Protein AF-0000000082370243 (afdb_homodimer)

InterPro domains:
  IPR002220 DapA-like [PF00701] (11-284)
  IPR002220 DapA-like [PIRSF001365] (8-292)
  IPR002220 DapA-like [PR00146] (43-64)
  IPR002220 DapA-like [PR00146] (79-97)
  IPR002220 DapA-like [PR00146] (111-127)
  IPR002220 DapA-like [PR00146] (134-151)
  IPR002220 DapA-like [PTHR12128] (7-294)
  IPR002220 DapA-like [SM01130] (10-286)
  IPR005263 4-hydroxy-tetrahydrodipicolinate synthase, DapA [TIGR00674] (13-283)
  IPR005263 4-hydroxy-tetrahydrodipicolinate synthase, DapA [cd00950] (12-282)
  IPR013785 Aldolase-type TIM barrel [G3DSA:3.20.20.70] (4-310)
  IPR020624 Schiff base-forming aldolase, conserved site [PS00665] (46-63)
  IPR020625 Schiff base-forming aldolase, active site [PS00666] (139-169)

Sequence (620 aa):
ALTNVDDIKKLRLITAIKTPYLPDGRFDLEAYDSMMHMQILKGAEGVIVGGTTGEGHLMSWDEHIMLIGHTVNCFGTSIKVIGNTGSNSTREAIHATEQGFAVGMHAALHINPYYGKTSMKGLVSHFETVLSMGPTIIYNVPSRTGQDIPPPVVETISQNANMAGVKECVGNDRIKEYVDKGITIWSGNDDQCHDARWSSGATGVISVVSNLVPGLMHELMFHGRNPSLNAGLMPLIKWLFYEPNPVGLNTALAQLGVVRPVFRLPYVLLPLEKRVEFVKIVEKLGRENFVGKNDVQVLDDDDFILVSRYALTNVDDIKKLRLITAIKTPYLPDGRFDLEAYDSMMHMQILKGAEGVIVGGTTGEGHLMSWDEHIMLIGHTVNCFGTSIKVIGNTGSNSTREAIHATEQGFAVGMHAALHINPYYGKTSMKGLVSHFETVLSMGPTIIYNVPSRTGQDIPPPVVETISQNANMAGVKECVGNDRIKEYVDKGITIWSGNDDQCHDARWSSGATGVISVVSNLVPGLMHELMFHGRNPSLNAGLMPLIKWLFYEPNPVGLNTALAQLGVVRPVFRLPYVLLPLEKRVEFVKIVEKLGRENFVGKNDVQVLDDDDFILVSRY

Solvent-accessible surface area (backbone atoms only — not comparable to full-atom values): 31106 Å² total; per-residue (Å²): 126,87,51,54,36,69,66,61,52,65,46,33,38,25,25,33,37,63,64,42,30,36,88,73,52,46,74,26,59,68,45,36,51,52,51,50,50,53,32,49,73,33,55,37,45,27,33,31,41,36,31,70,51,18,44,30,77,68,44,54,68,69,59,45,46,49,52,45,31,52,47,26,73,75,39,43,89,76,30,45,37,26,31,45,28,41,38,51,21,33,32,54,20,42,52,40,40,54,51,36,51,70,50,51,40,44,28,35,34,35,44,64,33,44,46,58,48,50,42,72,69,14,49,50,55,39,49,59,72,48,39,81,78,40,21,28,30,39,43,38,46,35,71,30,25,42,51,76,74,50,66,72,54,52,59,60,56,54,72,41,85,24,48,32,31,32,36,40,52,87,43,49,72,60,46,28,56,40,36,76,70,72,43,46,32,23,25,47,36,70,91,48,22,60,52,22,33,72,71,31,58,28,55,16,30,45,22,63,64,35,69,44,26,28,46,60,49,36,48,54,67,70,69,51,88,49,68,66,61,54,58,68,44,44,65,57,50,54,55,35,58,70,41,45,56,39,26,31,52,53,41,51,37,25,29,23,65,51,34,61,43,40,32,58,38,35,42,53,73,65,58,64,72,56,43,50,50,46,51,54,49,40,60,71,73,36,61,86,51,34,62,60,87,55,73,69,46,75,70,55,79,84,66,46,44,76,30,54,72,107,127,86,53,55,37,66,65,61,54,67,46,34,39,25,26,35,37,64,64,40,30,36,88,74,52,46,73,26,60,68,45,35,52,51,51,50,50,52,33,49,75,32,54,36,45,27,34,32,41,36,31,68,50,17,43,28,80,68,43,53,68,69,59,45,46,47,50,43,29,50,47,26,72,76,38,44,90,77,29,45,35,26,31,46,30,42,38,50,19,33,32,56,20,42,52,40,40,55,50,35,52,72,50,53,38,43,29,34,35,36,44,66,34,45,46,58,50,50,41,74,68,15,51,48,56,40,49,59,71,47,40,82,78,40,22,26,31,39,42,39,46,35,74,29,24,42,53,76,73,50,67,72,54,52,58,60,56,54,72,42,84,24,49,31,32,33,36,40,50,88,46,50,70,62,46,29,56,40,36,75,70,72,44,47,31,25,24,47,36,70,90,46,23,60,52,22,32,72,70,31,57,27,55,17,31,45,22,64,64,34,69,45,27,28,45,62,48,34,48,53,68,71,69,51,88,49,68,67,62,54,59,68,44,44,65,57,48,54,55,35,57,70,40,44,55,37,26,30,51,53,41,50,37,26,27,24,65,53,35,62,44,40,32,56,37,34,43,52,74,66,56,65,72,57,43,50,49,46,50,54,48,38,60,70,72,36,61,86,51,36,61,59,86,56,73,68,46,76,72,53,79,83,66,46,44,76,31,55,73,104

Organism: Colocasia esculenta (NCBI:txid4460)

Foldseek 3Di:
DQQALVLVLQFAAEEQAAFFADLQGHTPVVLSVQLVVVLLVLDHQHYEQLPVQNVVVVDDLVSQLVRLLVCCVVCVVRHAYEYAQAELDLVSSQVSLLSNVVSPHNEYEYEYNAPVDDDLVVRLVSCVSRQVSAAYEYEADCVGRVDGNDPVSVVVSVPRSNYSAYADAPALVVLLVCVVVVGAYAHAQLLCFLCSVAPSPHSHHHDHCCSWQVNLRSCSRPVHRDVPSSVLCNVVSCLCVVDPPPQSVLQQCCQLVSHQQEEEPPHAHDDLVSLVVSLVSCVSVDVVRTPHDDRGHRDDRVSHRYHHDD/DQQALVLVLQFAAEEQAAFFADLQGHTPVVLSVQLVVVLLVLDHQHYEQLDVQNVVVVDDLVSQLVRLLVCCVVCVVRHQYEYAQAELDLVSSQVSLLSNVVSPHNEYEYEYNAPVDDDLVVRLVSCVSRQVSAAYEYEADCVGRVDGNDPVSVVVSVPRSNYSAYADAPDLVVLLVCVVVVGAYAHAQLLCFLCSVAPSPHSHHHDHCCSWQVNLRSCSRPVHRDVPSSVLCNVVSCLCVVDPPPQSVLQQCCQLVSHQQEEEPPHAHDDLVSLVVSLVSCVSVDVVRTPHDDRGHRDDRVSHRYHHDD

Nearest PDB structures (foldseek):
  6vvh-assembly1_DDD  TM=9.984E-01  e=1.755E-55  Arabidopsis thaliana
  3tuu-assembly1_H  TM=1.001E+00  e=6.804E-55  Vitis vinifera
  4dpp-assembly1_A  TM=9.996E-01  e=4.482E-54  Arabidopsis thaliana
  5ui3-assembly1_B  TM=9.949E-01  e=4.849E-46  Chlamydomonas reinhardtii
  5j5d-assembly1_A  TM=9.407E-01  e=7.324E-22  Mycobacterium tuberculosis H37Rv

pLDDT: mean 97.42, std 4.58, range [37.78, 98.94]

Secondary structure (DSSP, 8-state):
----HHHHHT--EEEE----B-TTSSB-HHHHHHHHHHHHHTT--EEEESSTTTTGGGS-HHHHHHHHHHHHHHHTTTSEEEEE---SSHHHHHHHHHHHHHTT-SEEEEE--TTT---HHHHHHHHHHHHTTS-EEEEE-HHHHSS---HHHHHHHTTSTTEEEEEE-S-HHHHHHHHHTT--EEES-GGGHHHHHHTS---EEEESGGGT-HHHHHHHHHS---HHHHHHHHHHHHHHTSSSTTHHHHHHHHHTTSS-SEEETT--PPPHHHHHHHHHHHHHH-GGGSSSSSPP----GGG-EEE---/----HHHHHT--EEEE----B-TTSSB-HHHHHHHHHHHHHTT--EEEESSTTTTGGGS-HHHHHHHHHHHHHHHTTTSEEEEE---SSHHHHHHHHHHHHHTT-SEEEEE--TTT---HHHHHHHHHHHHTTS-EEEEE-HHHHSS---HHHHHHHTTSTTEEEEEE-S-HHHHHHHHHTT--EEES-GGGHHHHHHTS---EEEESGGGT-HHHHHHHHHS---HHHHHHHHHHHHHHTSSSTTHHHHHHHHHTTSS-SEEETT--PPPHHHHHHHHHHHHHH-GGGSSSSSPP----GGG-EEE---

Radius of gyration: 24.82 Å; Cα contacts (8 Å, |Δi|>4): 1381; chains: 2; bounding box: 54×70×56 Å

Structure (mmCIF, N/CA/C/O backbone):
data_AF-0000000082370243-model_v1
#
loop_
_entity.id
_entity.type
_entity.pdbx_description
1 polymer '4-hydroxy-tetrahydrodipicolinate synthase'
#
loop_
_atom_site.group_PDB
_atom_site.id
_atom_site.type_symbol
_atom_site.label_atom_id
_atom_site.label_alt_id
_atom_site.label_comp_id
_atom_site.label_asym_id
_atom_site.label_entity_id
_atom_site.label_seq_id
_atom_site.pdbx_PDB_ins_code
_atom_site.Cartn_x
_atom_site.Cartn_y
_atom_site.Cartn_z
_atom_site.occupancy
_atom_site.B_iso_or_equiv
_atom_site.auth_seq_id
_atom_site.auth_comp_id
_atom_site.auth_asym_id
_atom_site.auth_atom_id
_atom_site.pdbx_PDB_model_num
ATOM 1 N N . ALA A 1 1 ? -15.469 14.625 25.281 1 43.06 1 ALA A N 1
ATOM 2 C CA . ALA A 1 1 ? -16.688 14.938 24.531 1 43.06 1 ALA A CA 1
ATOM 3 C C . ALA A 1 1 ? -16.578 14.492 23.078 1 43.06 1 ALA A C 1
ATOM 5 O O . ALA A 1 1 ? -15.531 14.648 22.453 1 43.06 1 ALA A O 1
ATOM 6 N N . LEU A 1 2 ? -17.422 13.438 22.656 1 60.91 2 LEU A N 1
ATOM 7 C CA . LEU A 1 2 ? -17.453 12.945 21.281 1 60.91 2 LEU A CA 1
ATOM 8 C C . LEU A 1 2 ? -17.375 14.102 20.281 1 60.91 2 LEU A C 1
ATOM 10 O O . LEU A 1 2 ? -18.188 15.031 20.344 1 60.91 2 LEU A O 1
ATOM 14 N N . THR A 1 3 ? -16.141 14.352 19.797 1 71.06 3 THR A N 1
ATOM 15 C CA . THR A 1 3 ? -15.992 15.406 18.797 1 71.06 3 THR A CA 1
ATOM 16 C C . THR A 1 3 ? -17.141 15.352 17.781 1 71.06 3 THR A C 1
ATOM 18 O O . THR A 1 3 ? -17.5 14.273 17.312 1 71.06 3 THR A O 1
ATOM 21 N N . ASN A 1 4 ? -17.75 16.469 17.734 1 88.5 4 ASN A N 1
ATOM 22 C CA . ASN A 1 4 ? -18.797 16.656 16.734 1 88.5 4 ASN A CA 1
ATOM 23 C C . ASN A 1 4 ? -18.219 16.75 15.328 1 88.5 4 ASN A C 1
ATOM 25 O O . ASN A 1 4 ? -17.172 17.359 15.117 1 88.5 4 ASN A O 1
ATOM 29 N N . VAL A 1 5 ? -18.812 16.078 14.406 1 97.19 5 VAL A N 1
ATOM 30 C CA . VAL A 1 5 ? -18.406 16.047 13.008 1 97.19 5 VAL A CA 1
ATOM 31 C C . VAL A 1 5 ? -18.297 17.469 12.461 1 97.19 5 VAL A C 1
ATOM 33 O O . VAL A 1 5 ? -17.391 17.781 11.672 1 97.19 5 VAL A O 1
ATOM 36 N N . ASP A 1 6 ? -19.109 18.391 12.961 1 96.88 6 ASP A N 1
ATOM 37 C CA . ASP A 1 6 ? -19.141 19.781 12.484 1 96.88 6 ASP A CA 1
ATOM 38 C C . ASP A 1 6 ? -17.859 20.516 12.867 1 96.88 6 ASP A C 1
ATOM 40 O O . ASP A 1 6 ? -17.406 21.406 12.141 1 96.88 6 ASP A O 1
ATOM 44 N N . ASP A 1 7 ? -17.297 20.188 13.961 1 97.62 7 ASP A N 1
ATOM 45 C CA . ASP A 1 7 ? -16.047 20.812 14.391 1 97.62 7 ASP A CA 1
ATOM 46 C C . ASP A 1 7 ? -14.906 20.453 13.445 1 97.62 7 ASP A C 1
ATOM 48 O O . ASP A 1 7 ? -14.008 21.25 13.203 1 97.62 7 ASP A O 1
ATOM 52 N N . ILE A 1 8 ? -14.984 19.234 12.969 1 98.62 8 ILE A N 1
ATOM 53 C CA . ILE A 1 8 ? -13.961 18.766 12.039 1 98.62 8 ILE A CA 1
ATOM 54 C C . ILE A 1 8 ? -14.125 19.469 10.695 1 98.62 8 ILE A C 1
ATOM 56 O O . ILE A 1 8 ? -13.148 19.906 10.086 1 98.62 8 ILE A O 1
ATOM 60 N N . LYS A 1 9 ? -15.328 19.688 10.305 1 98.5 9 LYS A N 1
ATOM 61 C CA . LYS A 1 9 ? -15.656 20.25 9 1 98.5 9 LYS A CA 1
ATOM 62 C C . LYS A 1 9 ? -15.188 21.688 8.883 1 98.5 9 LYS A C 1
ATOM 64 O O . LYS A 1 9 ? -15.094 22.234 7.773 1 98.5 9 LYS A O 1
ATOM 69 N N . LYS A 1 10 ? -14.836 22.312 9.977 1 98.06 10 LYS A N 1
ATOM 70 C CA . LYS A 1 10 ? -14.5 23.734 9.969 1 98.06 10 LYS A CA 1
ATOM 71 C C . LYS A 1 10 ? -12.992 23.938 9.875 1 98.06 10 LYS A C 1
ATOM 73 O O . LYS A 1 10 ? -12.531 25.062 9.656 1 98.06 10 LYS A O 1
ATOM 78 N N . LEU A 1 11 ? -12.25 22.906 10.055 1 98.75 11 LEU A N 1
ATOM 79 C CA . LEU A 1 11 ? -10.797 23.047 10.078 1 98.75 11 LEU A CA 1
ATOM 80 C C . LEU A 1 11 ? -10.281 23.5 8.719 1 98.75 11 LEU A C 1
ATOM 82 O O . LEU A 1 11 ? -10.688 22.969 7.68 1 98.75 11 LEU A O 1
ATOM 86 N N . ARG A 1 12 ? -9.336 24.422 8.734 1 98.81 12 ARG A N 1
ATOM 87 C CA . ARG A 1 12 ? -8.859 24.953 7.461 1 98.81 12 ARG A CA 1
ATOM 88 C C . ARG A 1 12 ? -7.406 24.562 7.215 1 98.81 12 ARG A C 1
ATOM 90 O O . ARG A 1 12 ? -6.996 24.359 6.07 1 98.81 12 ARG A O 1
ATOM 97 N N . LEU A 1 13 ? -6.645 24.562 8.266 1 98.94 13 LEU A N 1
ATOM 98 C CA . LEU A 1 13 ? -5.25 24.125 8.172 1 98.94 13 LEU A CA 1
ATOM 99 C C . LEU A 1 13 ? -4.992 22.938 9.086 1 98.94 13 LEU A C 1
ATOM 101 O O . LEU A 1 13 ? -4.996 23.078 10.312 1 98.94 13 LEU A O 1
ATOM 105 N N . ILE A 1 14 ? -4.875 21.781 8.492 1 98.94 14 ILE A N 1
ATOM 106 C CA . ILE A 1 14 ? -4.516 20.547 9.172 1 98.94 14 ILE A CA 1
ATOM 107 C C . ILE A 1 14 ? -3.119 20.109 8.734 1 98.94 14 ILE A C 1
ATOM 109 O O . ILE A 1 14 ? -2.842 20 7.539 1 98.94 14 ILE A O 1
ATOM 113 N N . THR A 1 15 ? -2.229 19.906 9.656 1 98.94 15 THR A N 1
ATOM 114 C CA . THR A 1 15 ? -0.866 19.5 9.32 1 98.94 15 THR A CA 1
ATOM 115 C C . THR A 1 15 ? -0.713 17.984 9.43 1 98.94 15 THR A C 1
ATOM 117 O O . THR A 1 15 ? -1.055 17.391 10.453 1 98.94 15 THR A O 1
ATOM 120 N N . ALA A 1 16 ? -0.331 17.297 8.328 1 98.94 16 ALA A N 1
ATOM 121 C CA . ALA A 1 16 ? 0.162 15.93 8.461 1 98.94 16 ALA A CA 1
ATOM 122 C C . ALA A 1 16 ? 1.503 15.898 9.195 1 98.94 16 ALA A C 1
ATOM 124 O O . ALA A 1 16 ? 2.561 16 8.562 1 98.94 16 ALA A O 1
ATOM 125 N N . ILE A 1 17 ? 1.485 15.711 10.422 1 98.94 17 ILE A N 1
ATOM 126 C CA . ILE A 1 17 ? 2.627 16.031 11.273 1 98.94 17 ILE A CA 1
ATOM 127 C C . ILE A 1 17 ? 3.668 14.914 11.164 1 98.94 17 ILE A C 1
ATOM 129 O O . ILE A 1 17 ? 3.318 13.727 11.133 1 98.94 17 ILE A O 1
ATOM 133 N N . LYS A 1 18 ? 4.902 15.305 11.055 1 98.81 18 LYS A N 1
ATOM 134 C CA . LYS A 1 18 ? 6.043 14.398 10.992 1 98.81 18 LYS A CA 1
ATOM 135 C C . LYS A 1 18 ? 6.266 13.711 12.336 1 98.81 18 LYS A C 1
ATOM 137 O O . LYS A 1 18 ? 6.066 14.312 13.391 1 98.81 18 LYS A O 1
ATOM 142 N N . THR A 1 19 ? 6.68 12.43 12.32 1 98.81 19 THR A N 1
ATOM 143 C CA . THR A 1 19 ? 7.133 11.719 13.508 1 98.81 19 THR A CA 1
ATOM 144 C C . THR A 1 19 ? 8.656 11.633 13.531 1 98.81 19 THR A C 1
ATOM 146 O O . THR A 1 19 ? 9.258 10.898 12.742 1 98.81 19 THR A O 1
ATOM 149 N N . PRO A 1 20 ? 9.305 12.289 14.438 1 98.75 20 PRO A N 1
ATOM 150 C CA . PRO A 1 20 ? 10.766 12.242 14.531 1 98.75 20 PRO A CA 1
ATOM 151 C C . PRO A 1 20 ? 11.258 11 15.281 1 98.75 20 PRO A C 1
ATOM 153 O O . PRO A 1 20 ? 10.531 10.438 16.094 1 98.75 20 PRO A O 1
ATOM 156 N N . TYR A 1 21 ? 12.508 10.633 15.016 1 98.44 21 TYR A N 1
ATOM 157 C CA . TYR A 1 21 ? 13.047 9.406 15.586 1 98.44 21 TYR A CA 1
ATOM 158 C C . TYR A 1 21 ? 14.344 9.672 16.328 1 98.44 21 TYR A C 1
ATOM 160 O O . TYR A 1 21 ? 15.094 10.586 15.984 1 98.44 21 TYR A O 1
ATOM 168 N N . LEU A 1 22 ? 14.555 8.836 17.344 1 98.38 22 LEU A N 1
ATOM 169 C CA . LEU A 1 22 ? 15.852 8.734 18 1 98.38 22 LEU A CA 1
ATOM 170 C C . LEU A 1 22 ? 16.781 7.82 17.219 1 98.38 22 LEU A C 1
ATOM 172 O O . LEU A 1 22 ? 16.344 7.062 16.359 1 98.38 22 LEU A O 1
ATOM 176 N N . PRO A 1 23 ? 18.062 7.883 17.469 1 97.25 23 PRO A N 1
ATOM 177 C CA . PRO A 1 23 ? 19.016 7.078 16.703 1 97.25 23 PRO A CA 1
ATOM 178 C C . PRO A 1 23 ? 18.734 5.578 16.812 1 97.25 23 PRO A C 1
ATOM 180 O O . PRO A 1 23 ? 19.141 4.812 15.938 1 97.25 23 PRO A O 1
ATOM 183 N N . ASP A 1 24 ? 18.047 5.137 17.828 1 95.88 24 ASP A N 1
ATOM 184 C CA . ASP A 1 24 ? 17.75 3.715 17.984 1 95.88 24 ASP A CA 1
ATOM 185 C C . ASP A 1 24 ? 16.422 3.357 17.328 1 95.88 24 ASP A C 1
ATOM 187 O O . ASP A 1 24 ? 15.961 2.219 17.422 1 95.88 24 ASP A O 1
ATOM 191 N N . GLY A 1 25 ? 15.75 4.312 16.766 1 95.44 25 GLY A N 1
ATOM 192 C CA . GLY A 1 25 ? 14.547 4.047 15.984 1 95.44 25 GLY A CA 1
ATOM 193 C C . GLY A 1 25 ? 13.266 4.363 16.734 1 95.44 25 GLY A C 1
ATOM 194 O O . GLY A 1 25 ? 12.18 4.379 16.141 1 95.44 25 GLY A O 1
ATOM 195 N N . ARG A 1 26 ? 13.445 4.648 18.094 1 96.94 26 ARG A N 1
ATOM 196 C CA . ARG A 1 26 ? 12.266 5.016 18.875 1 96.94 26 ARG A CA 1
ATOM 197 C C . ARG A 1 26 ? 11.797 6.422 18.531 1 96.94 26 ARG A C 1
ATOM 199 O O . ARG A 1 26 ? 12.555 7.215 17.969 1 96.94 26 ARG A O 1
ATOM 206 N N . PHE A 1 27 ? 10.539 6.727 18.828 1 98.19 27 PHE A N 1
ATOM 207 C CA . PHE A 1 27 ? 10.023 8.07 18.625 1 98.19 27 PHE A CA 1
ATOM 208 C C . PHE A 1 27 ? 10.812 9.086 19.453 1 98.19 27 PHE A C 1
ATOM 210 O O . PHE A 1 27 ? 11.125 8.828 20.625 1 98.19 27 PHE A O 1
ATOM 217 N N . ASP A 1 28 ? 11.164 10.172 18.891 1 98.75 28 ASP A N 1
ATOM 218 C CA . ASP A 1 28 ? 11.656 11.336 19.625 1 98.75 28 ASP A CA 1
ATOM 219 C C . ASP A 1 28 ? 10.508 12.227 20.094 1 98.75 28 ASP A C 1
ATOM 221 O O . ASP A 1 28 ? 10.219 13.25 19.469 1 98.75 28 ASP A O 1
ATOM 225 N N . LEU A 1 29 ? 9.922 11.898 21.234 1 98.62 29 LEU A N 1
ATOM 226 C CA . LEU A 1 29 ? 8.711 12.562 21.703 1 98.62 29 LEU A CA 1
ATOM 227 C C . LEU A 1 29 ? 9 14.008 22.094 1 98.62 29 LEU A C 1
ATOM 229 O O . LEU A 1 29 ? 8.125 14.867 21.969 1 98.62 29 LEU A O 1
ATOM 233 N N . GLU A 1 30 ? 10.164 14.273 22.547 1 98.62 30 GLU A N 1
ATOM 234 C CA . GLU A 1 30 ? 10.516 15.656 22.859 1 98.62 30 GLU A CA 1
ATOM 235 C C . GLU A 1 30 ? 10.461 16.547 21.625 1 98.62 30 GLU A C 1
ATOM 237 O O . GLU A 1 30 ? 9.852 17.609 21.641 1 98.62 30 GLU A O 1
ATOM 242 N N . ALA A 1 31 ? 11.117 16.062 20.578 1 98.75 31 ALA A N 1
ATOM 243 C CA . ALA A 1 31 ? 11.078 16.812 19.312 1 98.75 31 ALA A CA 1
ATOM 244 C C . ALA A 1 31 ? 9.656 16.875 18.766 1 98.75 31 ALA A C 1
ATOM 246 O O . ALA A 1 31 ? 9.242 17.922 18.234 1 98.75 31 ALA A O 1
ATOM 247 N N . TYR A 1 32 ? 8.961 15.812 18.922 1 98.88 32 TYR A N 1
ATOM 248 C CA . TYR A 1 32 ? 7.57 15.75 18.469 1 98.88 32 TYR A CA 1
ATOM 249 C C . TYR A 1 32 ? 6.727 16.812 19.172 1 98.88 32 TYR A C 1
ATOM 251 O O . TYR A 1 32 ? 5.992 17.562 18.516 1 98.88 32 TYR A O 1
ATOM 259 N N . ASP A 1 33 ? 6.84 16.859 20.484 1 98.88 33 ASP A N 1
ATOM 260 C CA . ASP A 1 33 ? 6.074 17.812 21.266 1 98.88 33 ASP A CA 1
ATOM 261 C C . ASP A 1 33 ? 6.438 19.25 20.891 1 98.88 33 ASP A C 1
ATOM 263 O O . ASP A 1 33 ? 5.566 20.109 20.812 1 98.88 33 ASP A O 1
ATOM 267 N N . SER A 1 34 ? 7.691 19.438 20.656 1 98.75 34 SER A N 1
ATOM 268 C CA . SER A 1 34 ? 8.133 20.766 20.234 1 98.75 34 SER A CA 1
ATOM 269 C C . SER A 1 34 ? 7.508 21.156 18.906 1 98.75 34 SER A C 1
ATOM 271 O O . SER A 1 34 ? 7.07 22.297 18.719 1 98.75 34 SER A O 1
ATOM 273 N N . MET A 1 35 ? 7.5 20.266 17.969 1 98.81 35 MET A N 1
ATOM 274 C CA . MET A 1 35 ? 6.875 20.516 16.672 1 98.81 35 MET A CA 1
ATOM 275 C C . MET A 1 35 ? 5.387 20.828 16.844 1 98.81 35 MET A C 1
ATOM 277 O O . MET A 1 35 ? 4.859 21.734 16.188 1 98.81 35 MET A O 1
ATOM 281 N N . MET A 1 36 ? 4.75 20.062 17.703 1 98.88 36 MET A N 1
ATOM 282 C CA . MET A 1 36 ? 3.33 20.266 17.984 1 98.88 36 MET A CA 1
ATOM 283 C C . MET A 1 36 ? 3.076 21.688 18.5 1 98.88 36 MET A C 1
ATOM 285 O O . MET A 1 36 ? 2.15 22.359 18.062 1 98.88 36 MET A O 1
ATOM 289 N N . HIS A 1 37 ? 3.895 22.109 19.406 1 98.69 37 HIS A N 1
ATOM 290 C CA . HIS A 1 37 ? 3.744 23.453 19.953 1 98.69 37 HIS A CA 1
ATOM 291 C C . HIS A 1 37 ? 3.896 24.516 18.875 1 98.69 37 HIS A C 1
ATOM 293 O O . HIS A 1 37 ? 3.148 25.5 18.844 1 98.69 37 HIS A O 1
ATOM 299 N N . MET A 1 38 ? 4.824 24.328 18.016 1 98.62 38 MET A N 1
ATOM 300 C CA . MET A 1 38 ? 5.043 25.281 16.938 1 98.62 38 MET A CA 1
ATOM 301 C C . MET A 1 38 ? 3.838 25.344 16 1 98.62 38 MET A C 1
ATOM 303 O O . MET A 1 38 ? 3.459 26.422 15.539 1 98.62 38 MET A O 1
ATOM 307 N N . GLN A 1 39 ? 3.27 24.156 15.711 1 98.81 39 GLN A N 1
ATOM 308 C CA . GLN A 1 39 ? 2.074 24.094 14.875 1 98.81 39 GLN A CA 1
ATOM 309 C C . GLN A 1 39 ? 0.922 24.875 15.516 1 98.81 39 GLN A C 1
ATOM 311 O O . GLN A 1 39 ? 0.281 25.688 14.852 1 98.81 39 GLN A O 1
ATOM 316 N N . ILE A 1 40 ? 0.694 24.609 16.781 1 98.81 40 ILE A N 1
ATOM 317 C CA . ILE A 1 40 ? -0.408 25.25 17.5 1 98.81 40 ILE A CA 1
ATOM 318 C C . ILE A 1 40 ? -0.203 26.75 17.547 1 98.81 40 ILE A C 1
ATOM 320 O O . ILE A 1 40 ? -1.116 27.516 17.234 1 98.81 40 ILE A O 1
ATOM 324 N N . LEU A 1 41 ? 0.971 27.156 17.859 1 98.44 41 LEU A N 1
ATOM 325 C CA . LEU A 1 41 ? 1.294 28.578 18 1 98.44 41 LEU A CA 1
ATOM 326 C C . LEU A 1 41 ? 1.104 29.312 16.672 1 98.44 41 LEU A C 1
ATOM 328 O O . LEU A 1 41 ? 0.711 30.484 16.656 1 98.44 41 LEU A O 1
ATOM 332 N N . LYS A 1 42 ? 1.353 28.609 15.586 1 98.5 42 LYS A N 1
ATOM 333 C CA . LYS A 1 42 ? 1.371 29.281 14.289 1 98.5 42 LYS A CA 1
ATOM 334 C C . LY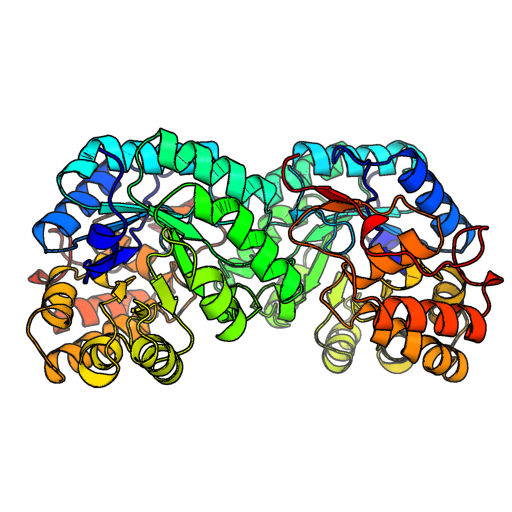S A 1 42 ? 0.069 29.047 13.531 1 98.5 42 LYS A C 1
ATOM 336 O O . LYS A 1 42 ? -0.03 29.359 12.344 1 98.5 42 LYS A O 1
ATOM 341 N N . GLY A 1 43 ? -0.892 28.438 14.188 1 98 43 GLY A N 1
ATOM 342 C CA . GLY A 1 43 ? -2.256 28.562 13.703 1 98 43 GLY A CA 1
ATOM 343 C C . GLY A 1 43 ? -2.783 27.297 13.047 1 98 43 GLY A C 1
ATOM 344 O O . GLY A 1 43 ? -3.834 27.328 12.406 1 98 43 GLY A O 1
ATOM 345 N N . ALA A 1 44 ? -2.068 26.188 13.125 1 98.81 44 ALA A N 1
ATOM 346 C CA . ALA A 1 44 ? -2.691 24.938 12.719 1 98.81 44 ALA A CA 1
ATOM 347 C C . ALA A 1 44 ? -3.891 24.609 13.609 1 98.81 44 ALA A C 1
ATOM 349 O O . ALA A 1 44 ? -3.844 24.797 14.82 1 98.81 44 ALA A O 1
ATOM 350 N N . GLU A 1 45 ? -4.965 24.125 12.977 1 98.81 45 GLU A N 1
ATOM 351 C CA . GLU A 1 45 ? -6.188 23.844 13.727 1 98.81 45 GLU A CA 1
ATOM 352 C C . GLU A 1 45 ? -6.328 22.344 13.992 1 98.81 45 GLU A C 1
ATOM 354 O O . GLU A 1 45 ? -7.098 21.938 14.867 1 98.81 45 GLU A O 1
ATOM 359 N N . GLY A 1 46 ? -5.645 21.547 13.227 1 98.88 46 GLY A N 1
ATOM 360 C CA . GLY A 1 46 ? -5.637 20.094 13.367 1 98.88 46 GLY A CA 1
ATOM 361 C C . GLY A 1 46 ? -4.344 19.453 12.898 1 98.88 46 GLY A C 1
ATOM 362 O O . GLY A 1 46 ? -3.535 20.094 12.227 1 98.88 46 GLY A O 1
ATOM 363 N N . VAL A 1 47 ? -4.148 18.203 13.336 1 98.94 47 VAL A N 1
ATOM 364 C CA . VAL A 1 47 ? -3.02 17.422 12.852 1 98.94 47 VAL A CA 1
ATOM 365 C C . VAL A 1 47 ? -3.49 16.031 12.469 1 98.94 47 VAL A C 1
ATOM 367 O O . VAL A 1 47 ? -4.418 15.484 13.078 1 98.94 47 VAL A O 1
ATOM 370 N N . ILE A 1 48 ? -2.947 15.484 11.391 1 98.94 48 ILE A N 1
ATOM 371 C CA . ILE A 1 48 ? -3.029 14.055 11.117 1 98.94 48 ILE A CA 1
ATOM 372 C C . ILE A 1 48 ? -1.847 13.336 11.758 1 98.94 48 ILE A C 1
ATOM 374 O O . ILE A 1 48 ? -0.689 13.633 11.453 1 98.94 48 ILE A O 1
ATOM 378 N N . VAL A 1 49 ? -2.137 12.422 12.617 1 98.94 49 VAL A N 1
ATOM 379 C CA . VAL A 1 49 ? -1.103 11.648 13.297 1 98.94 49 VAL A CA 1
ATOM 380 C C . VAL A 1 49 ? -0.921 10.297 12.602 1 98.94 49 VAL A C 1
ATOM 382 O O . VAL A 1 49 ? -1.889 9.562 12.406 1 98.94 49 VAL A O 1
ATOM 385 N N . GLY A 1 50 ? 0.315 10.062 12.234 1 98.38 50 GLY A N 1
ATOM 386 C CA . GLY A 1 50 ? 0.642 8.781 11.625 1 98.38 50 GLY A CA 1
ATOM 387 C C . GLY A 1 50 ? 0.185 8.672 10.18 1 98.38 50 GLY A C 1
ATOM 388 O O . GLY A 1 50 ? -0.107 7.578 9.695 1 98.38 50 GLY A O 1
ATOM 389 N N . GLY A 1 51 ? -0.085 9.773 9.469 1 97.69 51 GLY A N 1
ATOM 390 C CA . GLY A 1 51 ? -0.296 9.727 8.031 1 97.69 51 GLY A CA 1
ATOM 391 C C . GLY A 1 51 ? 0.935 9.289 7.266 1 97.69 51 GLY A C 1
ATOM 392 O O . GLY A 1 51 ? 1.89 8.773 7.852 1 97.69 51 GLY A O 1
ATOM 393 N N . THR A 1 52 ? 0.937 9.453 5.953 1 96.5 52 THR A N 1
ATOM 394 C CA . THR A 1 52 ? 2.1 9.141 5.125 1 96.5 52 THR A CA 1
ATOM 395 C C . THR A 1 52 ? 3.312 9.953 5.578 1 96.5 52 THR A C 1
ATOM 397 O O . THR A 1 52 ? 4.398 9.398 5.773 1 96.5 52 THR A O 1
ATOM 400 N N . THR A 1 53 ? 3.072 11.234 5.801 1 98.12 53 THR A N 1
ATOM 401 C CA . THR A 1 53 ? 4.105 12.164 6.238 1 98.12 53 THR A CA 1
ATOM 402 C C . THR A 1 53 ? 4.641 11.781 7.613 1 98.12 53 THR A C 1
ATOM 404 O O . THR A 1 53 ? 5.84 11.891 7.875 1 98.12 53 THR A O 1
ATOM 407 N N . GLY A 1 54 ? 3.748 11.352 8.477 1 98.44 54 GLY A N 1
ATOM 408 C CA . GLY A 1 54 ? 4.125 10.914 9.812 1 98.44 54 GLY A CA 1
ATOM 409 C C . GLY A 1 54 ? 4.641 9.492 9.852 1 98.44 54 GLY A C 1
ATOM 410 O O . GLY A 1 54 ? 4.953 8.961 10.914 1 98.44 54 GLY A O 1
ATOM 411 N N . GLU A 1 55 ? 4.609 8.805 8.766 1 97.94 55 GLU A N 1
ATOM 412 C CA . GLU A 1 55 ? 5.211 7.496 8.539 1 97.94 55 GLU A CA 1
ATOM 413 C C . GLU A 1 55 ? 4.504 6.418 9.359 1 97.94 55 GLU A C 1
ATOM 415 O O . GLU A 1 55 ? 5.152 5.527 9.914 1 97.94 55 GLU A O 1
ATOM 420 N N . GLY A 1 56 ? 3.188 6.523 9.414 1 97.31 56 GLY A N 1
ATOM 421 C CA . GLY A 1 56 ? 2.408 5.52 10.125 1 97.31 56 GLY A CA 1
ATOM 422 C C . GLY A 1 56 ? 2.58 4.121 9.562 1 97.31 56 GLY A C 1
ATOM 423 O O . GLY A 1 56 ? 2.51 3.139 10.305 1 97.31 56 GLY A O 1
ATOM 424 N N . HIS A 1 57 ? 2.811 3.953 8.258 1 95.94 57 HIS A N 1
ATOM 425 C CA . HIS A 1 57 ? 2.945 2.662 7.598 1 95.94 57 HIS A CA 1
ATOM 426 C C . HIS A 1 57 ? 4.223 1.95 8.031 1 95.94 57 HIS A C 1
ATOM 428 O O . HIS A 1 57 ? 4.414 0.769 7.734 1 95.94 57 HIS A O 1
ATOM 434 N N . LEU A 1 58 ? 5.105 2.646 8.789 1 96.38 58 LEU A N 1
ATOM 435 C CA . LEU A 1 58 ? 6.316 2.025 9.32 1 96.38 58 LEU A CA 1
ATOM 436 C C . LEU A 1 58 ? 6.129 1.629 10.781 1 96.38 58 LEU A C 1
ATOM 438 O O . LEU A 1 58 ? 7.059 1.125 11.414 1 96.38 58 LEU A O 1
ATOM 442 N N . MET A 1 59 ? 4.938 1.86 11.289 1 95.75 59 MET A N 1
ATOM 443 C CA . MET A 1 59 ? 4.664 1.609 12.703 1 95.75 59 MET A CA 1
ATOM 444 C C . MET A 1 59 ? 3.873 0.319 12.883 1 95.75 59 MET A C 1
ATOM 446 O O . MET A 1 59 ? 3.09 -0.062 12.008 1 95.75 59 MET A O 1
ATOM 450 N N . SER A 1 60 ? 4.141 -0.337 14.039 1 93.38 60 SER A N 1
ATOM 451 C CA . SER A 1 60 ? 3.115 -1.268 14.5 1 93.38 60 SER A CA 1
ATOM 452 C C . SER A 1 60 ? 1.855 -0.529 14.945 1 93.38 60 SER A C 1
ATOM 454 O O . SER A 1 60 ? 1.904 0.665 15.25 1 93.38 60 SER A O 1
ATOM 456 N N . TRP A 1 61 ? 0.759 -1.228 15.008 1 95.19 61 TRP A N 1
ATOM 457 C CA . TRP A 1 61 ? -0.47 -0.566 15.438 1 95.19 61 TRP A CA 1
ATOM 458 C C . TRP A 1 61 ? -0.372 -0.123 16.891 1 95.19 61 TRP A C 1
ATOM 460 O O . TRP A 1 61 ? -0.916 0.918 17.266 1 95.19 61 TRP A O 1
ATOM 470 N N . ASP A 1 62 ? 0.325 -0.882 17.703 1 95.44 62 ASP A N 1
ATOM 471 C CA . ASP A 1 62 ? 0.521 -0.464 19.094 1 95.44 62 ASP A CA 1
ATOM 472 C C . ASP A 1 62 ? 1.259 0.871 19.156 1 95.44 62 ASP A C 1
ATOM 474 O O . ASP A 1 62 ? 0.837 1.781 19.875 1 95.44 62 ASP A O 1
ATOM 478 N N . GLU A 1 63 ? 2.357 0.965 18.406 1 95.56 63 GLU A N 1
ATOM 479 C CA . GLU A 1 63 ? 3.125 2.205 18.328 1 95.56 63 GLU A CA 1
ATOM 480 C C . GLU A 1 63 ? 2.275 3.35 17.781 1 95.56 63 GLU A C 1
ATOM 482 O O . GLU A 1 63 ? 2.338 4.473 18.297 1 95.56 63 GLU A O 1
ATOM 487 N N . HIS A 1 64 ? 1.556 3.02 16.797 1 98 64 HIS A N 1
ATOM 488 C CA . HIS A 1 64 ? 0.721 3.998 16.109 1 98 64 HIS A CA 1
ATOM 489 C C . HIS A 1 64 ? -0.35 4.562 17.031 1 98 64 HIS A C 1
ATOM 491 O O . HIS A 1 64 ? -0.494 5.781 17.156 1 98 64 HIS A O 1
ATOM 497 N N . ILE A 1 65 ? -1.052 3.688 17.75 1 98.5 65 ILE A N 1
ATOM 498 C CA . ILE A 1 65 ? -2.129 4.09 18.641 1 98.5 65 ILE A CA 1
ATOM 499 C C . ILE A 1 65 ? -1.551 4.836 19.844 1 98.5 65 ILE A C 1
ATOM 501 O O . ILE A 1 65 ? -2.152 5.793 20.328 1 98.5 65 ILE A O 1
ATOM 505 N N . MET A 1 66 ? -0.423 4.402 20.266 1 98.25 66 MET A N 1
ATOM 506 C CA . MET A 1 66 ? 0.247 5.094 21.359 1 98.25 66 MET A CA 1
ATOM 507 C C . MET A 1 66 ? 0.551 6.543 20.984 1 98.25 66 MET A C 1
ATOM 509 O O . MET A 1 66 ? 0.367 7.449 21.797 1 98.25 66 MET A O 1
ATOM 513 N N . LEU A 1 67 ? 1.027 6.762 19.781 1 98.88 67 LEU A N 1
ATOM 514 C CA . LEU A 1 67 ? 1.348 8.117 19.344 1 98.88 67 LEU A CA 1
ATOM 515 C C . LEU A 1 67 ? 0.09 8.969 19.266 1 98.88 67 LEU A C 1
ATOM 517 O O . LEU A 1 67 ? 0.11 10.148 19.641 1 98.88 67 LEU A O 1
ATOM 521 N N . ILE A 1 68 ? -1.014 8.367 18.781 1 98.88 68 ILE A N 1
ATOM 522 C CA . ILE A 1 68 ? -2.293 9.07 18.766 1 98.88 68 ILE A CA 1
ATOM 523 C C . ILE A 1 68 ? -2.711 9.438 20.188 1 98.88 68 ILE A C 1
ATOM 525 O O . ILE A 1 68 ? -3.061 10.586 20.453 1 98.88 68 ILE A O 1
ATOM 529 N N . GLY A 1 69 ? -2.615 8.469 21.016 1 98.88 69 GLY A N 1
ATOM 530 C CA . GLY A 1 69 ? -2.965 8.703 22.406 1 98.88 69 GLY A CA 1
ATOM 531 C C . GLY A 1 69 ? -2.115 9.773 23.062 1 98.88 69 GLY A C 1
ATOM 532 O O . GLY A 1 69 ? -2.633 10.641 23.781 1 98.88 69 GLY A O 1
ATOM 533 N N . HIS A 1 70 ? -0.833 9.719 22.859 1 98.94 70 HIS A N 1
ATOM 534 C CA . HIS A 1 70 ? 0.082 10.734 23.375 1 98.94 70 HIS A CA 1
ATOM 535 C C . HIS A 1 70 ? -0.306 12.125 22.891 1 98.94 70 HIS A C 1
ATOM 537 O O . HIS A 1 70 ? -0.339 13.078 23.672 1 98.94 70 HIS A O 1
ATOM 543 N N . THR A 1 71 ? -0.628 12.219 21.641 1 98.94 71 THR A N 1
ATOM 544 C CA . THR A 1 71 ? -0.967 13.5 21.047 1 98.94 71 THR A CA 1
ATOM 545 C C . THR A 1 71 ? -2.256 14.055 21.641 1 98.94 71 THR A C 1
ATOM 547 O O . THR A 1 71 ? -2.336 15.242 21.969 1 98.94 71 THR A O 1
ATOM 550 N N . VAL A 1 72 ? -3.232 13.219 21.812 1 98.75 72 VAL A N 1
ATOM 551 C CA . VAL A 1 72 ? -4.508 13.633 22.391 1 98.75 72 VAL A CA 1
ATOM 552 C C . VAL A 1 72 ? -4.297 14.102 23.828 1 98.75 72 VAL A C 1
ATOM 554 O O . VAL A 1 72 ? -4.793 15.164 24.219 1 98.75 72 VAL A O 1
ATOM 557 N N . ASN A 1 73 ? -3.586 13.336 24.547 1 98.69 73 ASN A N 1
ATOM 558 C CA . ASN A 1 73 ? -3.387 13.625 25.953 1 98.69 73 ASN A CA 1
ATOM 559 C C . ASN A 1 73 ? -2.641 14.945 26.156 1 98.69 73 ASN A C 1
ATOM 561 O O . ASN A 1 73 ? -2.973 15.719 27.062 1 98.69 73 ASN A O 1
ATOM 565 N N . CYS A 1 74 ? -1.686 15.172 25.375 1 98.75 74 CYS A N 1
ATOM 566 C CA . CYS A 1 74 ? -0.815 16.328 25.578 1 98.75 74 CYS A CA 1
ATOM 567 C C . CYS A 1 74 ? -1.39 17.562 24.906 1 98.75 74 CYS A C 1
ATOM 569 O O . CYS A 1 74 ? -1.187 18.688 25.375 1 98.75 74 CYS A O 1
ATOM 571 N N . PHE A 1 75 ? -2.162 17.375 23.781 1 98.75 75 PHE A N 1
ATOM 572 C CA . PHE A 1 75 ? -2.436 18.547 22.969 1 98.75 75 PHE A CA 1
ATOM 573 C C . PHE A 1 75 ? -3.906 18.594 22.578 1 98.75 75 PHE A C 1
ATOM 575 O O . PHE A 1 75 ? -4.359 19.578 21.984 1 98.75 75 PHE A O 1
ATOM 582 N N . GLY A 1 76 ? -4.73 17.609 22.938 1 98.06 76 GLY A N 1
ATOM 583 C CA . GLY A 1 76 ? -6.086 17.438 22.422 1 98.06 76 GLY A CA 1
ATOM 584 C C . GLY A 1 76 ? -7.008 18.594 22.797 1 98.06 76 GLY A C 1
ATOM 585 O O . GLY A 1 76 ? -8.055 18.766 22.172 1 98.06 76 GLY A O 1
ATOM 586 N N . THR A 1 77 ? -6.656 19.406 23.734 1 97.81 77 THR A N 1
ATOM 587 C CA . THR A 1 77 ? -7.469 20.547 24.141 1 97.81 77 THR A CA 1
ATOM 588 C C . THR A 1 77 ? -7.152 21.766 23.266 1 97.81 77 THR A C 1
ATOM 590 O O . THR A 1 77 ? -7.945 22.703 23.188 1 97.81 77 THR A O 1
ATOM 593 N N . SER A 1 78 ? -6.008 21.734 22.609 1 98.38 78 SER A N 1
ATOM 594 C CA . SER A 1 78 ? -5.539 22.922 21.891 1 98.38 78 SER A CA 1
ATOM 595 C C . SER A 1 78 ? -5.664 22.75 20.391 1 98.38 78 SER A C 1
ATOM 597 O O . SER A 1 78 ? -5.695 23.719 19.641 1 98.38 78 SER A O 1
ATOM 599 N N . ILE A 1 79 ? -5.73 21.531 19.938 1 98.69 79 ILE A N 1
ATOM 600 C CA . ILE A 1 79 ? -5.734 21.25 18.5 1 98.69 79 ILE A CA 1
ATOM 601 C C . ILE A 1 79 ? -6.508 19.953 18.234 1 98.69 79 ILE A C 1
ATOM 603 O O . ILE A 1 79 ? -6.52 19.047 19.062 1 98.69 79 ILE A O 1
ATOM 607 N N . LYS A 1 80 ? -7.25 19.828 17.141 1 98.88 80 LYS A N 1
ATOM 608 C CA . LYS A 1 80 ? -7.941 18.578 16.797 1 98.88 80 LYS A CA 1
ATOM 609 C C . LYS A 1 80 ? -6.957 17.516 16.344 1 98.88 80 LYS A C 1
ATOM 611 O O . LYS A 1 80 ? -6.09 17.766 15.508 1 98.88 80 LYS A O 1
ATOM 616 N N . VAL A 1 81 ? -7.094 16.375 16.906 1 98.94 81 VAL A N 1
ATOM 617 C CA . VAL A 1 81 ? -6.215 15.242 16.609 1 98.94 81 VAL A CA 1
ATOM 618 C C . VAL A 1 81 ? -6.953 14.234 15.734 1 98.94 81 VAL A C 1
ATOM 620 O O . VAL A 1 81 ? -7.898 13.586 16.188 1 98.94 81 VAL A O 1
ATOM 623 N N . ILE A 1 82 ? -6.52 14.102 14.492 1 98.94 82 ILE A N 1
ATOM 624 C CA . ILE A 1 82 ? -7.055 13.141 13.539 1 98.94 82 ILE A CA 1
ATOM 625 C C . ILE A 1 82 ? -6.086 11.969 13.391 1 98.94 82 ILE A C 1
ATOM 627 O O . ILE A 1 82 ? -4.938 12.148 12.984 1 98.94 82 ILE A O 1
ATOM 631 N N . GLY A 1 83 ? -6.543 10.781 13.75 1 98.88 83 GLY A N 1
ATOM 632 C CA . GLY A 1 83 ? -5.695 9.609 13.648 1 98.88 83 GLY A CA 1
ATOM 633 C C . GLY A 1 83 ? -5.836 8.883 12.328 1 98.88 83 GLY A C 1
ATOM 634 O O . GLY A 1 83 ? -6.953 8.633 11.867 1 98.88 83 GLY A O 1
ATOM 635 N N . ASN A 1 84 ? -4.715 8.602 11.703 1 98.75 84 ASN A N 1
ATOM 636 C CA . ASN A 1 84 ? -4.762 7.727 10.531 1 98.75 84 ASN A CA 1
ATOM 637 C C . ASN A 1 84 ? -4.934 6.266 10.938 1 98.75 84 ASN A C 1
ATOM 639 O O . ASN A 1 84 ? -3.949 5.543 11.109 1 98.75 84 ASN A O 1
ATOM 643 N N . THR A 1 85 ? -6.125 5.828 10.898 1 98.38 85 THR A N 1
ATOM 644 C CA . THR A 1 85 ? -6.418 4.465 11.328 1 98.38 85 THR A CA 1
ATOM 645 C C . THR A 1 85 ? -6.902 3.623 10.148 1 98.38 85 THR A C 1
ATOM 647 O O . THR A 1 85 ? -7.477 2.549 10.344 1 98.38 85 THR A O 1
ATOM 650 N N . GLY A 1 86 ? -6.754 4.16 8.977 1 96.75 86 GLY A N 1
ATOM 651 C CA . GLY A 1 86 ? -7.055 3.381 7.789 1 96.75 86 GLY A CA 1
ATOM 652 C C . GLY A 1 86 ? -6.023 2.307 7.5 1 96.75 86 GLY A C 1
ATOM 653 O O . GLY A 1 86 ? -4.871 2.418 7.922 1 96.75 86 GLY A O 1
ATOM 654 N N . SER A 1 87 ? -6.473 1.306 6.789 1 94.31 87 SER A N 1
ATOM 655 C CA . SER A 1 87 ? -5.617 0.179 6.434 1 94.31 87 SER A CA 1
ATOM 656 C C . SER A 1 87 ? -6.105 -0.509 5.16 1 94.31 87 SER A C 1
ATOM 658 O O . SER A 1 87 ? -7.25 -0.319 4.75 1 94.31 87 SER A O 1
ATOM 660 N N . ASN A 1 88 ? -5.195 -1.255 4.582 1 92.06 88 ASN A N 1
ATOM 661 C CA . ASN A 1 88 ? -5.609 -2.107 3.471 1 92.06 88 ASN A CA 1
ATOM 662 C C . ASN A 1 88 ? -6.484 -3.264 3.949 1 92.06 88 ASN A C 1
ATOM 664 O O . ASN A 1 88 ? -7.23 -3.852 3.162 1 92.06 88 ASN A O 1
ATOM 668 N N . SER A 1 89 ? -6.328 -3.67 5.141 1 94.31 89 SER A N 1
ATOM 669 C CA . SER A 1 89 ? -7.121 -4.715 5.777 1 94.31 89 SER A CA 1
ATOM 670 C C . SER A 1 89 ? -8.289 -4.125 6.562 1 94.31 89 SER A C 1
ATOM 672 O O . SER A 1 89 ? -8.086 -3.338 7.488 1 94.31 89 SER A O 1
ATOM 674 N N . THR A 1 90 ? -9.508 -4.508 6.195 1 97 90 THR A N 1
ATOM 675 C CA . THR A 1 90 ? -10.695 -3.996 6.875 1 97 90 THR A CA 1
ATOM 676 C C . THR A 1 90 ? -10.641 -4.316 8.367 1 97 90 THR A C 1
ATOM 678 O O . THR A 1 90 ? -10.961 -3.469 9.203 1 97 90 THR A O 1
ATOM 681 N N . ARG A 1 91 ? -10.211 -5.469 8.68 1 96.25 91 ARG A N 1
ATOM 682 C CA . ARG A 1 91 ? -10.109 -5.875 10.078 1 96.25 91 ARG A CA 1
ATOM 683 C C . ARG A 1 91 ? -9.18 -4.949 10.852 1 96.25 91 ARG A C 1
ATOM 685 O O . ARG A 1 91 ? -9.492 -4.539 11.969 1 96.25 91 ARG A O 1
ATOM 692 N N . GLU A 1 92 ? -8.062 -4.633 10.266 1 95.62 92 GLU A N 1
ATOM 693 C CA . GLU A 1 92 ? -7.105 -3.742 10.914 1 95.62 92 GLU A CA 1
ATOM 694 C C . GLU A 1 92 ? -7.672 -2.334 11.062 1 95.62 92 GLU A C 1
ATOM 696 O O . GLU A 1 92 ? -7.469 -1.683 12.086 1 95.62 92 GLU A O 1
ATOM 701 N N . ALA A 1 93 ? -8.359 -1.896 10.039 1 97.5 93 ALA A N 1
ATOM 702 C CA . ALA A 1 93 ? -8.984 -0.576 10.102 1 97.5 93 ALA A CA 1
ATOM 703 C C . ALA A 1 93 ? -9.992 -0.5 11.242 1 97.5 93 ALA A C 1
ATOM 705 O O . ALA A 1 93 ? -10.039 0.49 11.969 1 97.5 93 ALA A O 1
ATOM 706 N N . ILE A 1 94 ? -10.781 -1.561 11.367 1 97.62 94 ILE A N 1
ATOM 707 C CA . ILE A 1 94 ? -11.773 -1.613 12.438 1 97.62 94 ILE A CA 1
ATOM 708 C C . ILE A 1 94 ? -11.07 -1.547 13.789 1 97.62 94 ILE A C 1
ATOM 710 O O . ILE A 1 94 ? -11.398 -0.7 14.625 1 97.62 94 ILE A O 1
ATOM 714 N N . HIS A 1 95 ? -10.086 -2.357 13.938 1 97.12 95 HIS A N 1
ATOM 715 C CA . HIS A 1 95 ? -9.367 -2.443 15.203 1 97.12 95 HIS A CA 1
ATOM 716 C C . HIS A 1 95 ? -8.711 -1.112 15.555 1 97.12 95 HIS A C 1
ATOM 718 O O . HIS A 1 95 ? -8.875 -0.609 16.672 1 97.12 95 HIS A O 1
ATOM 724 N N . ALA A 1 96 ? -8 -0.569 14.656 1 98 96 ALA A N 1
ATOM 725 C CA . ALA A 1 96 ? -7.273 0.678 14.875 1 98 96 ALA A CA 1
ATOM 726 C C . ALA A 1 96 ? -8.234 1.829 15.156 1 98 96 ALA A C 1
ATOM 728 O O . ALA A 1 96 ? -7.965 2.688 16 1 98 96 ALA A O 1
ATOM 729 N N . THR A 1 97 ? -9.32 1.831 14.445 1 98.31 97 THR A N 1
ATOM 730 C CA . THR A 1 97 ? -10.297 2.904 14.609 1 98.31 97 THR A CA 1
ATOM 731 C C . THR A 1 97 ? -10.961 2.824 15.984 1 98.31 97 THR A C 1
ATOM 733 O O . THR A 1 97 ? -11.117 3.842 16.656 1 98.31 97 THR A O 1
ATOM 736 N N . GLU A 1 98 ? -11.336 1.613 16.359 1 97.94 98 GLU A N 1
ATOM 737 C CA . GLU A 1 98 ? -11.898 1.421 17.688 1 97.94 98 GLU A CA 1
ATOM 738 C C . GLU A 1 98 ? -10.938 1.902 18.766 1 97.94 98 GLU A C 1
ATOM 740 O O . GLU A 1 98 ? -11.328 2.645 19.672 1 97.94 98 GLU A O 1
ATOM 745 N N . GLN A 1 99 ? -9.711 1.554 18.688 1 98.31 99 GLN A N 1
ATOM 746 C CA . GLN A 1 99 ? -8.695 1.94 19.656 1 98.31 99 GLN A CA 1
ATOM 747 C C . GLN A 1 99 ? -8.414 3.439 19.594 1 98.31 99 GLN A C 1
ATOM 749 O O . GLN A 1 99 ? -8.219 4.082 20.625 1 98.31 99 GLN A O 1
ATOM 754 N N . GLY A 1 100 ? -8.359 3.977 18.359 1 98.5 100 GLY A N 1
ATOM 755 C CA . GLY A 1 100 ? -8.125 5.398 18.188 1 98.5 100 GLY A CA 1
ATOM 756 C C . GLY A 1 100 ? -9.156 6.266 18.891 1 98.5 100 GLY A C 1
ATOM 757 O O . GLY A 1 100 ? -8.805 7.211 19.594 1 98.5 100 GLY A O 1
ATOM 758 N N . PHE A 1 101 ? -10.422 5.938 18.719 1 98.38 101 PHE A N 1
ATOM 759 C CA . PHE A 1 101 ? -11.469 6.703 19.391 1 98.38 101 PHE A CA 1
ATOM 760 C C . PHE A 1 101 ? -11.461 6.445 20.891 1 98.38 101 PHE A C 1
ATOM 762 O O . PHE A 1 101 ? -11.758 7.344 21.672 1 98.38 101 PHE A O 1
ATOM 769 N N . ALA A 1 102 ? -11.039 5.234 21.281 1 98.06 102 ALA A N 1
ATOM 770 C CA . ALA A 1 102 ? -10.961 4.906 22.703 1 98.06 102 ALA A CA 1
ATOM 771 C C . ALA A 1 102 ? -9.914 5.766 23.406 1 98.06 102 ALA A C 1
ATOM 773 O O . ALA A 1 102 ? -10.086 6.133 24.562 1 98.06 102 ALA A O 1
ATOM 774 N N . VAL A 1 103 ? -8.828 6.102 22.688 1 98.12 103 VAL A N 1
ATOM 775 C CA . VAL A 1 103 ? -7.789 6.902 23.312 1 98.12 103 VAL A CA 1
ATOM 776 C C . VAL A 1 103 ? -8.078 8.383 23.109 1 98.12 103 VAL A C 1
ATOM 778 O O . VAL A 1 103 ? -7.305 9.242 23.547 1 98.12 103 VAL A O 1
ATOM 781 N N . GLY A 1 104 ? -9.094 8.719 22.328 1 98.06 104 GLY A N 1
ATOM 782 C CA . GLY A 1 104 ? -9.633 10.062 22.391 1 98.06 104 GLY A CA 1
ATOM 783 C C . GLY A 1 104 ? -9.398 10.852 21.125 1 98.06 104 GLY A C 1
ATOM 784 O O . GLY A 1 104 ? -9.555 12.078 21.109 1 98.06 104 GLY A O 1
ATOM 785 N N . MET A 1 105 ? -9 10.203 19.984 1 98.44 105 MET A N 1
ATOM 786 C CA . MET A 1 105 ? -8.812 11.008 18.781 1 98.44 105 MET A CA 1
ATOM 787 C C . MET A 1 105 ? -10.117 11.664 18.359 1 98.44 105 MET A C 1
ATOM 789 O O . MET A 1 105 ? -11.203 11.133 18.609 1 98.44 105 MET A O 1
ATOM 793 N N . HIS A 1 106 ? -10.023 12.781 17.719 1 98.81 106 HIS A N 1
ATOM 794 C CA . HIS A 1 106 ? -11.195 13.586 17.391 1 98.81 106 HIS A CA 1
ATOM 795 C C . HIS A 1 106 ? -11.844 13.109 16.094 1 98.81 106 HIS A C 1
ATOM 797 O O . HIS A 1 106 ? -13.055 13.297 15.906 1 98.81 106 HIS A O 1
ATOM 803 N N . ALA A 1 107 ? -11.086 12.523 15.203 1 98.88 107 ALA A N 1
ATOM 804 C CA . ALA A 1 107 ? -11.562 11.984 13.93 1 98.88 107 ALA A CA 1
ATOM 805 C C . ALA A 1 107 ? -10.594 10.945 13.375 1 98.88 107 ALA A C 1
ATOM 807 O O . ALA A 1 107 ? -9.461 10.836 13.852 1 98.88 107 ALA A O 1
ATOM 808 N N . ALA A 1 108 ? -11.125 10.195 12.461 1 98.81 108 ALA A N 1
ATOM 809 C CA . ALA A 1 108 ? -10.305 9.195 11.781 1 98.81 108 ALA A CA 1
ATOM 810 C C . ALA A 1 108 ? -10.062 9.578 10.328 1 98.81 108 ALA A C 1
ATOM 812 O O . ALA A 1 108 ? -10.922 10.18 9.688 1 98.81 108 ALA A O 1
ATOM 813 N N . LEU A 1 109 ? -8.914 9.297 9.891 1 98.88 109 LEU A N 1
ATOM 814 C CA . LEU A 1 109 ? -8.602 9.32 8.461 1 98.88 109 LEU A CA 1
ATOM 815 C C . LEU A 1 109 ? -8.562 7.906 7.895 1 98.88 109 LEU A C 1
ATOM 817 O O . LEU A 1 109 ? -7.859 7.043 8.414 1 98.88 109 LEU A O 1
ATOM 821 N N . HIS A 1 110 ? -9.359 7.656 6.824 1 98.62 110 HIS A N 1
ATOM 822 C CA . HIS A 1 110 ? -9.414 6.328 6.23 1 98.62 110 HIS A CA 1
ATOM 823 C C . HIS A 1 110 ? -9.008 6.359 4.762 1 98.62 110 HIS A C 1
ATOM 825 O O . HIS A 1 110 ? -9.484 7.207 3.998 1 98.62 110 HIS A O 1
ATOM 831 N N . ILE A 1 111 ? -8.188 5.508 4.441 1 97.75 111 ILE A N 1
ATOM 832 C CA . ILE A 1 111 ? -7.73 5.309 3.07 1 97.75 111 ILE A CA 1
ATOM 833 C C . ILE A 1 111 ? -8.328 4.02 2.51 1 97.75 111 ILE A C 1
ATOM 835 O O . ILE A 1 111 ? -8.852 3.195 3.26 1 97.75 111 ILE A O 1
ATOM 839 N N . ASN A 1 112 ? -8.406 3.895 1.154 1 97.62 112 ASN A N 1
ATOM 840 C CA . ASN A 1 112 ? -8.852 2.639 0.564 1 97.62 112 ASN A CA 1
ATOM 841 C C . ASN A 1 112 ? -7.754 1.579 0.594 1 97.62 112 ASN A C 1
ATOM 843 O O . ASN A 1 112 ? -6.582 1.9 0.797 1 97.62 112 ASN A O 1
ATOM 847 N N . PRO A 1 113 ? -8.156 0.295 0.448 1 96.25 113 PRO A N 1
ATOM 848 C CA . PRO A 1 113 ? -7.16 -0.779 0.422 1 96.25 113 PRO A CA 1
ATOM 849 C C . PRO A 1 113 ? -6.051 -0.531 -0.597 1 96.25 113 PRO A C 1
ATOM 851 O O . PRO A 1 113 ? -6.27 -0.684 -1.802 1 96.25 113 PRO A O 1
ATOM 854 N N . TYR A 1 114 ? -4.875 -0.179 0.059 1 93.69 114 TYR A N 1
ATOM 855 C CA . TYR A 1 114 ? -3.736 0.215 -0.765 1 93.69 114 TYR A CA 1
ATOM 856 C C . TYR A 1 114 ? -2.836 -0.979 -1.057 1 93.69 114 TYR A C 1
ATOM 858 O O . TYR A 1 114 ? -2.354 -1.641 -0.134 1 93.69 114 TYR A O 1
ATOM 866 N N . TYR A 1 115 ? -2.725 -1.539 -2.105 1 92.38 115 TYR A N 1
ATOM 867 C CA . TYR A 1 115 ? -2.027 -2.703 -2.641 1 92.38 115 TYR A CA 1
ATOM 868 C C . TYR A 1 115 ? -3.014 -3.768 -3.102 1 92.38 115 TYR A C 1
ATOM 870 O O . TYR A 1 115 ? -3.049 -4.121 -4.281 1 92.38 115 TYR A O 1
ATOM 878 N N . GLY A 1 116 ? -3.844 -4.176 -2.184 1 94.75 116 GLY A N 1
ATOM 879 C CA . GLY A 1 116 ? -4.797 -5.219 -2.518 1 94.75 116 GLY A CA 1
ATOM 880 C C . GLY A 1 116 ? -5.871 -4.758 -3.484 1 94.75 116 GLY A C 1
ATOM 881 O O . GLY A 1 116 ? -6.43 -5.566 -4.23 1 94.75 116 GLY A O 1
ATOM 882 N N . LYS A 1 117 ? -6.195 -3.391 -3.43 1 97.12 117 LYS A N 1
ATOM 883 C CA . LYS A 1 117 ? -7.328 -2.867 -4.188 1 97.12 117 LYS A CA 1
ATOM 884 C C . LYS A 1 117 ? -8.586 -3.684 -3.93 1 97.12 117 LYS A C 1
ATOM 886 O O . LYS A 1 117 ? -8.609 -4.539 -3.041 1 97.12 117 LYS A O 1
ATOM 891 N N . THR A 1 118 ? -9.711 -3.312 -4.516 1 98.06 118 THR A N 1
ATOM 892 C CA . THR A 1 118 ? -10.969 -4.043 -4.422 1 98.06 118 THR A CA 1
ATOM 893 C C . THR A 1 118 ? -12 -3.48 -5.398 1 98.06 118 THR A C 1
ATOM 895 O O . THR A 1 118 ? -11.68 -2.611 -6.211 1 98.06 118 THR A O 1
ATOM 898 N N . SER A 1 119 ? -13.148 -4.055 -5.465 1 97.75 119 SER A N 1
ATOM 899 C CA . SER A 1 119 ? -14.242 -3.578 -6.312 1 97.75 119 SER A CA 1
ATOM 900 C C . SER A 1 119 ? -14.891 -2.332 -5.727 1 97.75 119 SER A C 1
ATOM 902 O O . SER A 1 119 ? -14.625 -1.967 -4.578 1 97.75 119 SER A O 1
ATOM 904 N N . MET A 1 120 ? -15.742 -1.673 -6.543 1 97.44 120 MET A N 1
ATOM 905 C CA . MET A 1 120 ? -16.484 -0.521 -6.043 1 97.44 120 MET A CA 1
ATOM 906 C C . MET A 1 120 ? -17.344 -0.909 -4.844 1 97.44 120 MET A C 1
ATOM 908 O O . MET A 1 120 ? -17.391 -0.181 -3.852 1 97.44 120 MET A O 1
ATOM 912 N N . LYS A 1 121 ? -17.953 -2.088 -4.988 1 97.38 121 LYS A N 1
ATOM 913 C CA . LYS A 1 121 ? -18.734 -2.596 -3.869 1 97.38 121 LYS A CA 1
ATOM 914 C C . LYS A 1 121 ? -17.859 -2.869 -2.656 1 97.38 121 LYS A C 1
ATOM 916 O O . LYS A 1 121 ? -18.266 -2.637 -1.517 1 97.38 121 LYS A O 1
ATOM 921 N N . GLY A 1 122 ? -16.672 -3.355 -2.918 1 98 122 GLY A N 1
ATOM 922 C CA . GLY A 1 122 ? -15.711 -3.588 -1.855 1 98 122 GLY A CA 1
ATOM 923 C C . GLY A 1 122 ? -15.281 -2.314 -1.153 1 98 122 GLY A C 1
ATOM 924 O O . GLY A 1 122 ? -15.102 -2.303 0.066 1 98 122 GLY A O 1
ATOM 925 N N . LEU A 1 123 ? -15.141 -1.226 -1.903 1 98.5 123 LEU A N 1
ATOM 926 C CA . LEU A 1 123 ? -14.797 0.067 -1.32 1 98.5 123 LEU A CA 1
ATOM 927 C C . LEU A 1 123 ? -15.883 0.529 -0.348 1 98.5 123 LEU A C 1
ATOM 929 O O . LEU A 1 123 ? -15.578 0.915 0.784 1 98.5 123 LEU A O 1
ATOM 933 N N . VAL A 1 124 ? -17.109 0.481 -0.833 1 98.19 124 VAL A N 1
ATOM 934 C CA . VAL A 1 124 ? -18.234 0.92 -0.011 1 98.19 124 VAL A CA 1
ATOM 935 C C . VAL A 1 124 ? -18.312 0.076 1.259 1 98.19 124 VAL A C 1
ATOM 937 O O . VAL A 1 124 ? -18.422 0.614 2.363 1 98.19 124 VAL A O 1
ATOM 940 N N . SER A 1 125 ? -18.156 -1.266 1.117 1 97.5 125 SER A N 1
ATOM 941 C CA . SER A 1 125 ? -18.219 -2.172 2.26 1 97.5 125 SER A CA 1
ATOM 942 C C . SER A 1 125 ? -17.109 -1.883 3.262 1 97.5 125 SER A C 1
ATOM 944 O O . SER A 1 125 ? -17.344 -1.89 4.473 1 97.5 125 SER A O 1
ATOM 946 N N . HIS A 1 126 ? -15.969 -1.63 2.76 1 98.06 126 HIS A N 1
ATOM 947 C CA . HIS A 1 126 ? -14.805 -1.318 3.588 1 98.06 126 HIS A CA 1
ATOM 948 C C . HIS A 1 126 ? -15.055 -0.073 4.434 1 98.06 126 HIS A C 1
ATOM 950 O O . HIS A 1 126 ? -14.883 -0.104 5.652 1 98.06 126 HIS A O 1
ATOM 956 N N . PHE A 1 127 ? -15.516 1.002 3.867 1 98.25 127 PHE A N 1
ATOM 957 C CA . PHE A 1 127 ? -15.672 2.277 4.559 1 98.25 127 PHE A CA 1
ATOM 958 C C . PHE A 1 127 ? -16.875 2.24 5.496 1 98.25 127 PHE A C 1
ATOM 960 O O . PHE A 1 127 ? -16.828 2.822 6.582 1 98.25 127 PHE A O 1
ATOM 967 N N . GLU A 1 128 ? -17.891 1.555 5.113 1 96.69 128 GLU A N 1
ATOM 968 C CA . GLU A 1 128 ? -19.094 1.503 5.926 1 96.69 128 GLU A CA 1
ATOM 969 C C . GLU A 1 128 ? -18.828 0.827 7.27 1 96.69 128 GLU A C 1
ATOM 971 O O . GLU A 1 128 ? -19.469 1.154 8.273 1 96.69 128 GLU A O 1
ATOM 976 N N . THR A 1 129 ? -17.844 -0.052 7.277 1 95.88 129 THR A N 1
ATOM 977 C CA . THR A 1 129 ? -17.547 -0.785 8.508 1 95.88 129 THR A CA 1
ATOM 978 C C . THR A 1 129 ? -16.984 0.147 9.57 1 95.88 129 THR A C 1
ATOM 980 O O . THR A 1 129 ? -17.094 -0.133 10.766 1 95.88 129 THR A O 1
ATOM 983 N N . VAL A 1 130 ? -16.406 1.283 9.164 1 96.75 130 VAL A N 1
ATOM 984 C CA . VAL A 1 130 ? -15.672 2.096 10.133 1 96.75 130 VAL A CA 1
ATOM 985 C C . VAL A 1 130 ? -16.375 3.438 10.312 1 96.75 130 VAL A C 1
ATOM 987 O O . VAL A 1 130 ? -16.156 4.137 11.305 1 96.75 130 VAL A O 1
ATOM 990 N N . LEU A 1 131 ? -17.328 3.787 9.453 1 96.69 131 LEU A N 1
ATOM 991 C CA . LEU A 1 131 ? -17.938 5.113 9.445 1 96.69 131 LEU A CA 1
ATOM 992 C C . LEU A 1 131 ? -18.797 5.32 10.688 1 96.69 131 LEU A C 1
ATOM 994 O O . LEU A 1 131 ? -18.938 6.449 11.164 1 96.69 131 LEU A O 1
ATOM 998 N N . SER A 1 132 ? -19.344 4.258 11.227 1 94.56 132 SER A N 1
ATOM 999 C CA . SER A 1 132 ? -20.266 4.383 12.352 1 94.56 132 SER A CA 1
ATOM 1000 C C . SER A 1 132 ? -19.516 4.715 13.641 1 94.56 132 SER A C 1
ATOM 1002 O O . SER A 1 132 ? -20.125 5.09 14.641 1 94.56 132 SER A O 1
ATOM 1004 N N . MET A 1 133 ? -18.25 4.699 13.656 1 96.56 133 MET A N 1
ATOM 1005 C CA . MET A 1 133 ? -17.469 4.754 14.891 1 96.56 133 MET A CA 1
ATOM 1006 C C . MET A 1 133 ? -17.203 6.195 15.305 1 96.56 133 MET A C 1
ATOM 1008 O O . MET A 1 133 ? -16.859 6.461 16.453 1 96.56 133 MET A O 1
ATOM 1012 N N . GLY A 1 134 ? -17.297 7.117 14.328 1 97.56 134 GLY A N 1
ATOM 1013 C CA . GLY A 1 134 ? -17.078 8.523 14.641 1 97.56 134 GLY A CA 1
ATOM 1014 C C . GLY A 1 134 ? -16.734 9.359 13.422 1 97.56 134 GLY A C 1
ATOM 1015 O O . GLY A 1 134 ? -16.766 8.867 12.297 1 97.56 134 GLY A O 1
ATOM 1016 N N . PRO A 1 135 ? -16.453 10.648 13.68 1 98.56 135 PRO A N 1
ATOM 1017 C CA . PRO A 1 135 ? -16.109 11.531 12.562 1 98.56 135 PRO A CA 1
ATOM 1018 C C . PRO A 1 135 ? -14.984 10.977 11.695 1 98.56 135 PRO A C 1
ATOM 1020 O O . PRO A 1 135 ? -13.969 10.508 12.219 1 98.56 135 PRO A O 1
ATOM 1023 N N . THR A 1 136 ? -15.203 11.07 10.391 1 98.5 136 THR A N 1
ATOM 1024 C CA . THR A 1 136 ? -14.289 10.391 9.477 1 98.5 136 THR A CA 1
ATOM 1025 C C . THR A 1 136 ? -13.984 11.266 8.266 1 98.5 136 THR A C 1
ATOM 1027 O O . THR A 1 136 ? -14.891 11.867 7.684 1 98.5 136 THR A O 1
ATOM 1030 N N . ILE A 1 137 ? -12.711 11.375 7.953 1 98.81 137 ILE A N 1
ATOM 1031 C CA . ILE A 1 137 ? -12.25 11.938 6.688 1 98.81 137 ILE A CA 1
ATOM 1032 C C . ILE A 1 137 ? -11.773 10.812 5.773 1 98.81 137 ILE A C 1
ATOM 1034 O O . ILE A 1 137 ? -11.008 9.938 6.199 1 98.81 137 ILE A O 1
ATOM 1038 N N . ILE A 1 138 ? -12.25 10.781 4.531 1 98.81 138 ILE A N 1
ATOM 1039 C CA . ILE A 1 138 ? -11.781 9.82 3.537 1 98.81 138 ILE A CA 1
ATOM 1040 C C . ILE A 1 138 ? -10.586 10.391 2.783 1 98.81 138 ILE A C 1
ATOM 1042 O O . ILE A 1 138 ? -10.602 11.555 2.367 1 98.81 138 ILE A O 1
ATOM 1046 N N . TYR A 1 139 ? -9.633 9.609 2.707 1 98.75 139 TYR A N 1
ATOM 1047 C CA . TYR A 1 139 ? -8.391 10.031 2.066 1 98.75 139 TYR A CA 1
ATOM 1048 C C . TYR A 1 139 ? -8.25 9.398 0.688 1 98.75 139 TYR A C 1
ATOM 1050 O O . TYR A 1 139 ? -7.992 8.195 0.575 1 98.75 139 TYR A O 1
ATOM 1058 N N . ASN A 1 140 ? -8.375 10.242 -0.411 1 98.69 140 ASN A N 1
ATOM 1059 C CA . ASN A 1 140 ? -8.227 9.758 -1.778 1 98.69 140 ASN A CA 1
ATOM 1060 C C . ASN A 1 140 ? -6.891 10.18 -2.381 1 98.69 140 ASN A C 1
ATOM 1062 O O . ASN A 1 140 ? -6.703 11.352 -2.727 1 98.69 140 ASN A O 1
ATOM 1066 N N . VAL A 1 141 ? -6.027 9.25 -2.553 1 97.94 141 VAL A N 1
ATOM 1067 C CA . VAL A 1 141 ? -4.703 9.5 -3.107 1 97.94 141 VAL A CA 1
ATOM 1068 C C . VAL A 1 141 ? -4.297 8.344 -4.023 1 97.94 141 VAL A C 1
ATOM 1070 O O . VAL A 1 141 ? -3.361 7.602 -3.715 1 97.94 141 VAL A O 1
ATOM 1073 N N . PRO A 1 142 ? -4.855 8.281 -5.227 1 97.44 142 PRO A N 1
ATOM 1074 C CA . PRO A 1 142 ? -4.633 7.141 -6.117 1 97.44 142 PRO A CA 1
ATOM 1075 C C . PRO A 1 142 ? -3.16 6.949 -6.473 1 97.44 142 PRO A C 1
ATOM 1077 O O . PRO A 1 142 ? -2.721 5.82 -6.707 1 97.44 142 PRO A O 1
ATOM 1080 N N . SER A 1 143 ? -2.379 8.008 -6.496 1 96.31 143 SER A N 1
ATOM 1081 C CA . SER A 1 143 ? -0.967 7.879 -6.844 1 96.31 143 SER A CA 1
ATOM 1082 C C . SER A 1 143 ? -0.236 6.973 -5.859 1 96.31 143 SER A C 1
ATOM 1084 O O . SER A 1 143 ? 0.807 6.402 -6.188 1 96.31 143 SER A O 1
ATOM 1086 N N . ARG A 1 144 ? -0.789 6.816 -4.652 1 96.81 144 ARG A N 1
ATOM 1087 C CA . ARG A 1 144 ? -0.164 5.973 -3.641 1 96.81 144 ARG A CA 1
ATOM 1088 C C . ARG A 1 144 ? -0.897 4.641 -3.51 1 96.81 144 ARG A C 1
ATOM 1090 O O . ARG A 1 144 ? -0.271 3.598 -3.314 1 96.81 144 ARG A O 1
ATOM 1097 N N . THR A 1 145 ? -2.246 4.648 -3.678 1 96.56 145 THR A N 1
ATOM 1098 C CA . THR A 1 145 ? -3.035 3.467 -3.342 1 96.56 145 THR A CA 1
ATOM 1099 C C . THR A 1 145 ? -3.195 2.561 -4.559 1 96.56 145 THR A C 1
ATOM 1101 O O . THR A 1 145 ? -3.578 1.396 -4.426 1 96.56 145 THR A O 1
ATOM 1104 N N . GLY A 1 146 ? -2.984 3.164 -5.73 1 95.62 146 GLY A N 1
ATOM 1105 C CA . GLY A 1 146 ? -3.166 2.4 -6.953 1 95.62 146 GLY A CA 1
ATOM 1106 C C . GLY A 1 146 ? -4.613 2.33 -7.406 1 95.62 146 GLY A C 1
ATOM 1107 O O . GLY A 1 146 ? -4.922 1.703 -8.422 1 95.62 146 GLY A O 1
ATOM 1108 N N . GLN A 1 147 ? -5.48 2.965 -6.684 1 97.44 147 GLN A N 1
ATOM 1109 C CA . GLN A 1 147 ? -6.895 2.918 -7.043 1 97.44 147 GLN A CA 1
ATOM 1110 C C . GLN A 1 147 ? -7.617 4.188 -6.598 1 97.44 147 GLN A C 1
ATOM 1112 O O . GLN A 1 147 ? -7.496 4.605 -5.445 1 97.44 147 GLN A O 1
ATOM 1117 N N . ASP A 1 148 ? -8.406 4.77 -7.527 1 98.06 148 ASP A N 1
ATOM 1118 C CA . ASP A 1 148 ? -9.227 5.941 -7.246 1 98.06 148 ASP A CA 1
ATOM 1119 C C . ASP A 1 148 ? -10.453 5.57 -6.414 1 98.06 148 ASP A C 1
ATOM 1121 O O . ASP A 1 148 ? -10.992 4.473 -6.555 1 98.06 148 ASP A O 1
ATOM 1125 N N . ILE A 1 149 ? -10.797 6.402 -5.465 1 98.44 149 ILE A N 1
ATOM 1126 C CA . ILE A 1 149 ? -12.133 6.375 -4.867 1 98.44 149 ILE A CA 1
ATOM 1127 C C . ILE A 1 149 ? -13.062 7.305 -5.645 1 98.44 149 ILE A C 1
ATOM 1129 O O . ILE A 1 149 ? -13.102 8.508 -5.387 1 98.44 149 ILE A O 1
ATOM 1133 N N . PRO A 1 150 ? -13.828 6.793 -6.504 1 97.75 150 PRO A N 1
ATOM 1134 C CA . PRO A 1 150 ? -14.578 7.66 -7.418 1 97.75 150 PRO A CA 1
ATOM 1135 C C . PRO A 1 150 ? -15.773 8.328 -6.75 1 97.75 150 PRO A C 1
ATOM 1137 O O . PRO A 1 150 ? -16.234 7.875 -5.699 1 97.75 150 PRO A O 1
ATOM 1140 N N . PRO A 1 151 ? -16.344 9.391 -7.391 1 97.44 151 PRO A N 1
ATOM 1141 C CA . PRO A 1 151 ? -17.422 10.195 -6.801 1 97.44 151 PRO A CA 1
ATOM 1142 C C . PRO A 1 151 ? -18.641 9.359 -6.395 1 97.44 151 PRO A C 1
ATOM 1144 O O . PRO A 1 151 ? -19.203 9.57 -5.32 1 97.44 151 PRO A O 1
ATOM 1147 N N . PRO A 1 152 ? -19.031 8.312 -7.156 1 97.69 152 PRO A N 1
ATOM 1148 C CA . PRO A 1 152 ? -20.203 7.539 -6.719 1 97.69 152 PRO A CA 1
ATOM 1149 C C . PRO A 1 152 ? -19.984 6.855 -5.371 1 97.69 152 PRO A C 1
ATOM 1151 O O . PRO A 1 152 ? -20.906 6.758 -4.566 1 97.69 152 PRO A O 1
ATOM 1154 N N . VAL A 1 153 ? -18.781 6.363 -5.105 1 98.19 153 VAL A N 1
ATOM 1155 C CA . VAL A 1 153 ? -18.469 5.746 -3.82 1 98.19 153 VAL A CA 1
ATOM 1156 C C . VAL A 1 153 ? -18.531 6.797 -2.713 1 98.19 153 VAL A C 1
ATOM 1158 O O . VAL A 1 153 ? -19.172 6.582 -1.681 1 98.19 153 VAL A O 1
ATOM 1161 N N . VAL A 1 154 ? -17.906 7.953 -2.938 1 98.19 154 VAL A N 1
ATOM 1162 C CA . VAL A 1 154 ? -17.875 9.031 -1.955 1 98.19 154 VAL A CA 1
ATOM 1163 C C . VAL A 1 154 ? -19.297 9.5 -1.654 1 98.19 154 VAL A C 1
ATOM 1165 O O . VAL A 1 154 ? -19.656 9.695 -0.492 1 98.19 154 VAL A O 1
ATOM 1168 N N . GLU A 1 155 ? -20.094 9.656 -2.709 1 97.25 155 GLU A N 1
ATOM 1169 C CA . GLU A 1 155 ? -21.469 10.094 -2.543 1 97.25 155 GLU A CA 1
ATOM 1170 C C . GLU A 1 155 ? -22.281 9.094 -1.72 1 97.25 155 GLU A C 1
ATOM 1172 O O . GLU A 1 155 ? -23.094 9.484 -0.878 1 97.25 155 GLU A O 1
ATOM 1177 N N . THR A 1 156 ? -22.031 7.836 -1.975 1 97.5 156 THR A N 1
ATOM 1178 C CA . THR A 1 156 ? -22.719 6.789 -1.229 1 97.5 156 THR A CA 1
ATOM 1179 C C . THR A 1 156 ? -22.375 6.863 0.255 1 97.5 156 THR A C 1
ATOM 1181 O O . THR A 1 156 ? -23.266 6.902 1.104 1 97.5 156 THR A O 1
ATOM 1184 N N . ILE A 1 157 ? -21.125 6.984 0.605 1 97.38 157 ILE A N 1
ATOM 1185 C CA . ILE A 1 157 ? -20.734 6.914 2.004 1 97.38 157 ILE A CA 1
ATOM 1186 C C . ILE A 1 157 ? -20.953 8.266 2.674 1 97.38 157 ILE A C 1
ATOM 1188 O O . ILE A 1 157 ? -21 8.359 3.904 1 97.38 157 ILE A O 1
ATOM 1192 N N . SER A 1 158 ? -21.156 9.336 1.92 1 96 158 SER A N 1
ATOM 1193 C CA . SER A 1 158 ? -21.359 10.68 2.453 1 96 158 SER A CA 1
ATOM 1194 C C . SER A 1 158 ? -22.734 10.797 3.125 1 96 158 SER A C 1
ATOM 1196 O O . SER A 1 158 ? -23 11.766 3.836 1 96 158 SER A O 1
ATOM 1198 N N . GLN A 1 159 ? -23.578 9.812 2.941 1 95.56 159 GLN A N 1
ATOM 1199 C CA . GLN A 1 159 ? -24.875 9.797 3.586 1 95.56 159 GLN A CA 1
ATOM 1200 C C . GLN A 1 159 ? -24.75 9.492 5.074 1 95.56 159 GLN A C 1
ATOM 1202 O O . GLN A 1 159 ? -25.688 9.742 5.848 1 95.56 159 GLN A O 1
ATOM 1207 N N . ASN A 1 160 ? -23.656 8.945 5.441 1 96.69 160 ASN A N 1
ATOM 1208 C CA . ASN A 1 160 ? -23.422 8.656 6.852 1 96.69 160 ASN A CA 1
ATOM 1209 C C . ASN A 1 160 ? -23.156 9.938 7.648 1 96.69 160 ASN A C 1
ATOM 1211 O O . ASN A 1 160 ? -22.359 10.773 7.234 1 96.69 160 ASN A O 1
ATOM 1215 N N . ALA A 1 161 ? -23.75 10.102 8.773 1 96.31 161 ALA A N 1
ATOM 1216 C CA . ALA A 1 161 ? -23.688 11.32 9.57 1 96.31 161 ALA A CA 1
ATOM 1217 C C . ALA A 1 161 ? -22.281 11.562 10.102 1 96.31 161 ALA A C 1
ATOM 1219 O O . ALA A 1 161 ? -21.922 12.688 10.461 1 96.31 161 ALA A O 1
ATOM 1220 N N . ASN A 1 162 ? -21.453 10.508 10.055 1 97.81 162 ASN A N 1
ATOM 1221 C CA . ASN A 1 162 ? -20.109 10.625 10.594 1 97.81 162 ASN A CA 1
ATOM 1222 C C . ASN A 1 162 ? -19.109 11.055 9.523 1 97.81 162 ASN A C 1
ATOM 1224 O O . ASN A 1 162 ? -17.953 11.336 9.82 1 97.81 162 ASN A O 1
ATOM 1228 N N . MET A 1 163 ? -19.578 11.156 8.297 1 97.81 163 MET A N 1
ATOM 1229 C CA . MET A 1 163 ? -18.703 11.586 7.211 1 97.81 163 MET A CA 1
ATOM 1230 C C . MET A 1 163 ? -18.406 13.078 7.316 1 97.81 163 MET A C 1
ATOM 1232 O O . MET A 1 163 ? -19.297 13.914 7.113 1 97.81 163 MET A O 1
ATOM 1236 N N . ALA A 1 164 ? -17.188 13.391 7.625 1 98.25 164 ALA A N 1
ATOM 1237 C CA . ALA A 1 164 ? -16.781 14.789 7.758 1 98.25 164 ALA A CA 1
ATOM 1238 C C . ALA A 1 164 ? -16.391 15.375 6.402 1 98.25 164 ALA A C 1
ATOM 1240 O O . ALA A 1 164 ? -16.625 16.547 6.141 1 98.25 164 ALA A O 1
ATOM 1241 N N . GLY A 1 165 ? -15.734 14.539 5.602 1 98.56 165 GLY A N 1
ATOM 1242 C CA . GLY A 1 165 ? -15.312 15.023 4.293 1 98.56 165 GLY A CA 1
ATOM 1243 C C . GLY A 1 165 ? -14.227 14.172 3.662 1 98.56 165 GLY A C 1
ATOM 1244 O O . GLY A 1 165 ? -14.109 12.984 3.969 1 98.56 165 GLY A O 1
ATOM 1245 N N . VAL A 1 166 ? -13.531 14.789 2.623 1 98.81 166 VAL A N 1
ATOM 1246 C CA . VAL A 1 166 ? -12.539 14.055 1.847 1 98.81 166 VAL A CA 1
ATOM 1247 C C . VAL A 1 166 ? -11.242 14.859 1.771 1 98.81 166 VAL A C 1
ATOM 1249 O O . VAL A 1 166 ? -11.266 16.078 1.562 1 98.81 166 VAL A O 1
ATOM 1252 N N . LYS A 1 167 ? -10.148 14.234 2.141 1 98.88 167 LYS A N 1
ATOM 1253 C CA . LYS A 1 167 ? -8.844 14.688 1.675 1 98.88 167 LYS A CA 1
ATOM 1254 C C . LYS A 1 167 ? -8.594 14.258 0.232 1 98.88 167 LYS A C 1
ATOM 1256 O O . LYS A 1 167 ? -8.391 13.078 -0.042 1 98.88 167 LYS A O 1
ATOM 1261 N N . GLU A 1 168 ? -8.602 15.219 -0.735 1 98.75 168 GLU A N 1
ATOM 1262 C CA . GLU A 1 168 ? -8.617 14.922 -2.164 1 98.75 168 GLU A CA 1
ATOM 1263 C C . GLU A 1 168 ? -7.285 15.281 -2.818 1 98.75 168 GLU A C 1
ATOM 1265 O O . GLU A 1 168 ? -6.859 16.438 -2.777 1 98.75 168 GLU A O 1
ATOM 1270 N N . CYS A 1 169 ? -6.668 14.297 -3.459 1 98.38 169 CYS A N 1
ATOM 1271 C CA . CYS A 1 169 ? -5.352 14.531 -4.043 1 98.38 169 CYS A CA 1
ATOM 1272 C C . CYS A 1 169 ? -5.406 14.445 -5.562 1 98.38 169 CYS A C 1
ATOM 1274 O O . CYS A 1 169 ? -4.371 14.469 -6.23 1 98.38 169 CYS A O 1
ATOM 1276 N N . VAL A 1 170 ? -6.59 14.344 -6.164 1 97.88 170 VAL A N 1
ATOM 1277 C CA . VAL A 1 170 ? -6.684 14.133 -7.605 1 97.88 170 VAL A CA 1
ATOM 1278 C C . VAL A 1 170 ? -6.695 15.484 -8.32 1 97.88 170 VAL A C 1
ATOM 1280 O O . VAL A 1 170 ? -6.465 15.555 -9.531 1 97.88 170 VAL A O 1
ATOM 1283 N N . GLY A 1 171 ? -7.062 16.594 -7.609 1 97.75 171 GLY A N 1
ATOM 1284 C CA . GLY A 1 171 ? -6.98 17.891 -8.242 1 97.75 171 GLY A CA 1
ATOM 1285 C C . GLY A 1 171 ? -8.219 18.75 -8.023 1 97.75 171 GLY A C 1
ATOM 1286 O O . GLY A 1 171 ? -9.203 18.281 -7.441 1 97.75 171 GLY A O 1
ATOM 1287 N N . ASN A 1 172 ? -8.148 19.922 -8.453 1 98.38 172 ASN A N 1
ATOM 1288 C CA . ASN A 1 172 ? -9.141 20.938 -8.102 1 98.38 172 ASN A CA 1
ATOM 1289 C C . ASN A 1 172 ? -10.445 20.719 -8.852 1 98.38 172 ASN A C 1
ATOM 1291 O O . ASN A 1 172 ? -11.516 21.094 -8.367 1 98.38 172 ASN A O 1
ATOM 1295 N N . ASP A 1 173 ? -10.398 20.125 -10.062 1 98.25 173 ASP A N 1
ATOM 1296 C CA . ASP A 1 173 ? -11.648 19.828 -10.75 1 98.25 173 ASP A CA 1
ATOM 1297 C C . ASP A 1 173 ? -12.516 18.875 -9.922 1 98.25 173 ASP A C 1
ATOM 1299 O O . ASP A 1 173 ? -13.727 19.078 -9.789 1 98.25 173 ASP A O 1
ATOM 1303 N N . ARG A 1 174 ? -11.875 17.844 -9.398 1 98.19 174 ARG A N 1
ATOM 1304 C CA . ARG A 1 174 ? -12.57 16.906 -8.531 1 98.19 174 ARG A CA 1
ATOM 1305 C C . ARG A 1 174 ? -13.062 17.594 -7.262 1 98.19 174 ARG A C 1
ATOM 1307 O O . ARG A 1 174 ? -14.164 17.312 -6.789 1 98.19 174 ARG A O 1
ATOM 1314 N N . ILE A 1 175 ? -12.281 18.453 -6.672 1 98.5 175 ILE A N 1
ATOM 1315 C CA . ILE A 1 175 ? -12.648 19.203 -5.473 1 98.5 175 ILE A CA 1
ATOM 1316 C C . ILE A 1 175 ? -13.906 20.016 -5.738 1 98.5 175 ILE A C 1
ATOM 1318 O O . ILE A 1 175 ? -14.859 19.969 -4.957 1 98.5 175 ILE A O 1
ATOM 1322 N N . LYS A 1 176 ? -13.93 20.719 -6.824 1 98.31 176 LYS A N 1
ATOM 1323 C CA . LYS A 1 176 ? -15.078 21.547 -7.172 1 98.31 176 LYS A CA 1
ATOM 1324 C C . LYS A 1 176 ? -16.344 20.703 -7.312 1 98.31 176 LYS A C 1
ATOM 1326 O O . LYS A 1 176 ? -17.422 21.125 -6.891 1 98.31 176 LYS A O 1
ATOM 1331 N N . GLU A 1 177 ? -16.141 19.547 -7.934 1 97.56 177 GLU A N 1
ATOM 1332 C CA . GLU A 1 177 ? -17.281 18.625 -8.102 1 97.56 177 GLU A CA 1
ATOM 1333 C C . GLU A 1 177 ? -17.906 18.281 -6.754 1 97.56 177 GLU A C 1
ATOM 1335 O O . GLU A 1 177 ? -19.125 18.297 -6.605 1 97.56 177 GLU A O 1
ATOM 1340 N N . TYR A 1 178 ? -17.094 17.953 -5.785 1 97.44 178 TYR A N 1
ATOM 1341 C CA . TYR A 1 178 ? -17.562 17.578 -4.457 1 97.44 178 TYR A CA 1
ATOM 1342 C C . TYR A 1 178 ? -18.172 18.781 -3.744 1 97.44 178 TYR A C 1
ATOM 1344 O O . TYR A 1 178 ? -19.219 18.672 -3.104 1 97.44 178 TYR A O 1
ATOM 1352 N N . VAL A 1 179 ? -17.531 19.906 -3.846 1 97.69 179 VAL A N 1
ATOM 1353 C CA . VAL A 1 179 ? -18 21.125 -3.189 1 97.69 179 VAL A CA 1
ATOM 1354 C C . VAL A 1 179 ? -19.391 21.484 -3.711 1 97.69 179 VAL A C 1
ATOM 1356 O O . VAL A 1 179 ? -20.266 21.859 -2.934 1 97.69 179 VAL A O 1
ATOM 1359 N N . ASP A 1 180 ? -19.531 21.375 -5.016 1 97.44 180 ASP A N 1
ATOM 1360 C CA . ASP A 1 180 ? -20.812 21.688 -5.645 1 97.44 180 ASP A CA 1
ATOM 1361 C C . ASP A 1 180 ? -21.922 20.766 -5.133 1 97.44 180 ASP A C 1
ATOM 1363 O O . ASP A 1 180 ? -23.109 21.109 -5.199 1 97.44 180 ASP A O 1
ATOM 1367 N N . LYS A 1 181 ? -21.578 19.656 -4.598 1 96.62 181 LYS A N 1
ATOM 1368 C CA . LYS A 1 181 ? -22.547 18.703 -4.074 1 96.62 181 LYS A CA 1
ATOM 1369 C C . LYS A 1 181 ? -22.688 18.844 -2.561 1 96.62 181 LYS A C 1
ATOM 1371 O O . LYS A 1 181 ? -23.328 18.016 -1.916 1 96.62 181 LYS A O 1
ATOM 1376 N N . GLY A 1 182 ? -21.984 19.75 -1.976 1 96.44 182 GLY A N 1
ATOM 1377 C CA . GLY A 1 182 ? -22.141 20.047 -0.56 1 96.44 182 GLY A CA 1
ATOM 1378 C C . GLY A 1 182 ? -21.25 19.203 0.327 1 96.44 182 GLY A C 1
ATOM 1379 O O . GLY A 1 182 ? -21.5 19.078 1.53 1 96.44 182 GLY A O 1
ATOM 1380 N N . ILE A 1 183 ? -20.25 18.562 -0.242 1 97.19 183 ILE A N 1
ATOM 1381 C CA . ILE A 1 183 ? -19.344 17.719 0.525 1 97.19 183 ILE A CA 1
ATOM 1382 C C . ILE A 1 183 ? -18.125 18.531 0.945 1 97.19 183 ILE A C 1
ATOM 1384 O O . ILE A 1 183 ? -17.547 19.266 0.134 1 97.19 183 ILE A O 1
ATOM 1388 N N . THR A 1 184 ? -17.75 18.469 2.246 1 98.31 184 THR A N 1
ATOM 1389 C CA . THR A 1 184 ? -16.547 19.125 2.754 1 98.31 184 THR A CA 1
ATOM 1390 C C . THR A 1 184 ? -15.297 18.453 2.207 1 98.31 184 THR A C 1
ATOM 1392 O O . THR A 1 184 ? -15.156 17.234 2.27 1 98.31 184 THR A O 1
ATOM 1395 N N . ILE A 1 185 ? -14.398 19.266 1.605 1 98.62 185 ILE A N 1
ATOM 1396 C CA . ILE A 1 185 ? -13.211 18.703 0.975 1 98.62 185 ILE A CA 1
ATOM 1397 C C . ILE A 1 185 ? -11.984 19.516 1.382 1 98.62 185 ILE A C 1
ATOM 1399 O O . ILE A 1 185 ? -12.047 20.734 1.475 1 98.62 185 ILE A O 1
ATOM 1403 N N . TRP A 1 186 ? -10.945 18.859 1.728 1 98.94 186 TRP A N 1
ATOM 1404 C CA . TRP A 1 186 ? -9.625 19.453 1.892 1 98.94 186 TRP A CA 1
ATOM 1405 C C . TRP A 1 186 ? -8.711 19.078 0.736 1 98.94 186 TRP A C 1
ATOM 1407 O O . TRP A 1 186 ? -8.727 17.922 0.272 1 98.94 186 TRP A O 1
ATOM 1417 N N . SER A 1 187 ? -7.934 20.031 0.243 1 98.88 187 SER A N 1
ATOM 1418 C CA . SER A 1 187 ? -6.883 19.672 -0.703 1 98.88 187 SER A CA 1
ATOM 1419 C C . SER A 1 187 ? -5.781 18.859 -0.026 1 98.88 187 SER A C 1
ATOM 1421 O O . SER A 1 187 ? -5.316 19.219 1.06 1 98.88 187 SER A O 1
ATOM 1423 N N . GLY A 1 188 ? -5.441 17.75 -0.632 1 98.69 188 GLY A N 1
ATOM 1424 C CA . GLY A 1 188 ? -4.281 17 -0.183 1 98.69 188 GLY A CA 1
ATOM 1425 C C . GLY A 1 188 ? -2.998 17.422 -0.883 1 98.69 188 GLY A C 1
ATOM 1426 O O . GLY A 1 188 ? -1.936 16.844 -0.63 1 98.69 188 GLY A O 1
ATOM 1427 N N . ASN A 1 189 ? -3.111 18.406 -1.789 1 98.69 189 ASN A N 1
ATOM 1428 C CA . ASN A 1 189 ? -1.98 18.906 -2.566 1 98.69 189 ASN A CA 1
ATOM 1429 C C . ASN A 1 189 ? -1.579 20.312 -2.141 1 98.69 189 ASN A C 1
ATOM 1431 O O . ASN A 1 189 ? -2.283 21.281 -2.436 1 98.69 189 ASN A O 1
ATOM 1435 N N . ASP A 1 190 ? -0.398 20.375 -1.624 1 98.81 190 ASP A N 1
ATOM 1436 C CA . ASP A 1 190 ? 0.072 21.688 -1.159 1 98.81 190 ASP A CA 1
ATOM 1437 C C . ASP A 1 190 ? 0.273 22.641 -2.328 1 98.81 190 ASP A C 1
ATOM 1439 O O . ASP A 1 190 ? 0.043 23.844 -2.197 1 98.81 190 ASP A O 1
ATOM 1443 N N . ASP A 1 191 ? 0.675 22.125 -3.453 1 98.75 191 ASP A N 1
ATOM 1444 C CA . ASP A 1 191 ? 0.989 22.969 -4.598 1 98.75 191 ASP A CA 1
ATOM 1445 C C . ASP A 1 191 ? -0.281 23.547 -5.223 1 98.75 191 ASP A C 1
ATOM 1447 O O . ASP A 1 191 ? -0.219 24.484 -6.016 1 98.75 191 ASP A O 1
ATOM 1451 N N . GLN A 1 192 ? -1.479 23.016 -4.848 1 98.69 192 GLN A N 1
ATOM 1452 C CA . GLN A 1 192 ? -2.736 23.438 -5.457 1 98.69 192 GLN A CA 1
ATOM 1453 C C . GLN A 1 192 ? -3.682 24.031 -4.414 1 98.69 192 GLN A C 1
ATOM 1455 O O . GLN A 1 192 ? -4.785 24.469 -4.742 1 98.69 192 GLN A O 1
ATOM 1460 N N . CYS A 1 193 ? -3.264 24.078 -3.172 1 98.75 193 CYS A N 1
ATOM 1461 C CA . CYS A 1 193 ? -4.191 24.281 -2.066 1 98.75 193 CYS A CA 1
ATOM 1462 C C . CYS A 1 193 ? -4.734 25.703 -2.07 1 98.75 193 CYS A C 1
ATOM 1464 O O . CYS A 1 193 ? -5.887 25.938 -1.7 1 98.75 193 CYS A O 1
ATOM 1466 N N . HIS A 1 194 ? -3.895 26.719 -2.514 1 98.81 194 HIS A N 1
ATOM 1467 C CA . HIS A 1 194 ? -4.387 28.094 -2.611 1 98.81 194 HIS A CA 1
ATOM 1468 C C . HIS A 1 194 ? -5.602 28.172 -3.525 1 98.81 194 HIS A C 1
ATOM 1470 O O . HIS A 1 194 ? -6.648 28.703 -3.129 1 98.81 194 HIS A O 1
ATOM 1476 N N . ASP A 1 195 ? -5.48 27.656 -4.691 1 98.69 195 ASP A N 1
ATOM 1477 C CA . ASP A 1 195 ? -6.566 27.703 -5.664 1 98.69 195 ASP A CA 1
ATOM 1478 C C . ASP A 1 195 ? -7.711 26.766 -5.254 1 98.69 195 ASP A C 1
ATOM 1480 O O . ASP A 1 195 ? -8.875 27.062 -5.523 1 98.69 195 ASP A O 1
ATOM 1484 N N . ALA A 1 196 ? -7.398 25.656 -4.617 1 98.81 196 ALA A N 1
ATOM 1485 C CA . ALA A 1 196 ? -8.453 24.797 -4.086 1 98.81 196 ALA A CA 1
ATOM 1486 C C . ALA A 1 196 ? -9.359 25.578 -3.133 1 98.81 196 ALA A C 1
ATOM 1488 O O . ALA A 1 196 ? -10.586 25.516 -3.25 1 98.81 196 ALA A O 1
ATOM 1489 N N . ARG A 1 197 ? -8.719 26.312 -2.24 1 98.69 197 ARG A N 1
ATOM 1490 C CA . ARG A 1 197 ? -9.445 27.047 -1.199 1 98.69 197 ARG A CA 1
ATOM 1491 C C . ARG A 1 197 ? -10.219 28.219 -1.787 1 98.69 197 ARG A C 1
ATOM 1493 O O . ARG A 1 197 ? -11.422 28.359 -1.538 1 98.69 197 ARG A O 1
ATOM 1500 N N . TRP A 1 198 ? -9.594 28.969 -2.637 1 98.56 198 TRP A N 1
ATOM 1501 C CA . TRP A 1 198 ? -10.148 30.281 -2.951 1 98.56 198 TRP A CA 1
ATOM 1502 C C . TRP A 1 198 ? -10.82 30.281 -4.32 1 98.56 198 TRP A C 1
ATOM 1504 O O . TRP A 1 198 ? -11.594 31.188 -4.648 1 98.56 198 TRP A O 1
ATOM 1514 N N . SER A 1 199 ? -10.562 29.25 -5.113 1 98.25 199 SER A N 1
ATOM 1515 C CA . SER A 1 199 ? -11.172 29.203 -6.438 1 98.25 199 SER A CA 1
ATOM 1516 C C . SER A 1 199 ? -12.109 28.016 -6.57 1 98.25 199 SER A C 1
ATOM 1518 O O . SER A 1 199 ? -13.133 28.094 -7.258 1 98.25 199 SER A O 1
ATOM 1520 N N . SER A 1 200 ? -11.852 26.906 -5.906 1 98.38 200 SER A N 1
ATOM 1521 C CA . SER A 1 200 ? -12.641 25.688 -6.102 1 98.38 200 SER A CA 1
ATOM 1522 C C . SER A 1 200 ? -13.531 25.406 -4.895 1 98.38 200 SER A C 1
ATOM 1524 O O . SER A 1 200 ? -14.344 24.469 -4.922 1 98.38 200 SER A O 1
ATOM 1526 N N . GLY A 1 201 ? -13.336 26.125 -3.814 1 98.38 201 GLY A N 1
ATOM 1527 C CA . GLY A 1 201 ? -14.281 26.062 -2.707 1 98.38 201 GLY A CA 1
ATOM 1528 C C . GLY A 1 201 ? -13.859 25.094 -1.62 1 98.38 201 GLY A C 1
ATOM 1529 O O . GLY A 1 201 ? -14.625 24.828 -0.688 1 98.38 201 GLY A O 1
ATOM 1530 N N . ALA A 1 202 ? -12.703 24.547 -1.671 1 98.81 202 ALA A N 1
ATOM 1531 C CA . ALA A 1 202 ? -12.219 23.656 -0.621 1 98.81 202 ALA A CA 1
ATOM 1532 C C . ALA A 1 202 ? -12.242 24.344 0.74 1 98.81 202 ALA A C 1
ATOM 1534 O O . ALA A 1 202 ? -12.055 25.562 0.83 1 98.81 202 ALA A O 1
ATOM 1535 N N . THR A 1 203 ? -12.477 23.531 1.761 1 98.69 203 THR A N 1
ATOM 1536 C CA . THR A 1 203 ? -12.484 24.031 3.131 1 98.69 203 THR A CA 1
ATOM 1537 C C . THR A 1 203 ? -11.094 24.469 3.561 1 98.69 203 THR A C 1
ATOM 1539 O O . THR A 1 203 ? -10.938 25.469 4.262 1 98.69 203 THR A O 1
ATOM 1542 N N . GLY A 1 204 ? -10.133 23.766 3.184 1 98.75 204 GLY A N 1
ATOM 1543 C CA . GLY A 1 204 ? -8.742 24.016 3.549 1 98.75 204 GLY A CA 1
ATOM 1544 C C . GLY A 1 204 ? -7.777 23.016 2.955 1 98.75 204 GLY A C 1
ATOM 1545 O O . GLY A 1 204 ? -7.965 22.562 1.825 1 98.75 204 GLY A O 1
ATOM 1546 N N . VAL A 1 205 ? -6.684 22.828 3.699 1 98.94 205 VAL A N 1
ATOM 1547 C CA . VAL A 1 205 ? -5.625 21.953 3.215 1 98.94 205 VAL A CA 1
ATOM 1548 C C . VAL A 1 205 ? -5.164 21.031 4.344 1 98.94 205 VAL A C 1
ATOM 1550 O O . VAL A 1 205 ? -5.188 21.406 5.516 1 98.94 205 VAL A O 1
ATOM 1553 N N . ILE A 1 206 ? -4.949 19.797 4.051 1 98.94 206 ILE A N 1
ATOM 1554 C CA . ILE A 1 206 ? -4.141 18.906 4.875 1 98.94 206 ILE A CA 1
ATOM 1555 C C . ILE A 1 206 ? -2.711 18.859 4.336 1 98.94 206 ILE A C 1
ATOM 1557 O O . ILE A 1 206 ? -2.455 18.266 3.285 1 98.94 206 ILE A O 1
ATOM 1561 N N . SER A 1 207 ? -1.788 19.469 5.012 1 98.94 207 SER A N 1
ATOM 1562 C CA . SER A 1 207 ? -0.557 20 4.438 1 98.94 207 SER A CA 1
ATOM 1563 C C . SER A 1 207 ? 0.663 19.234 4.938 1 98.94 207 SER A C 1
ATOM 1565 O O . SER A 1 207 ? 0.72 18.828 6.102 1 98.94 207 SER A O 1
ATOM 1567 N N . VAL A 1 208 ? 1.569 19 4.031 1 98.88 208 VAL A N 1
ATOM 1568 C CA . VAL A 1 208 ? 2.924 18.578 4.371 1 98.88 208 VAL A CA 1
ATOM 1569 C C . VAL A 1 208 ? 3.789 19.797 4.656 1 98.88 208 VAL A C 1
ATOM 1571 O O . VAL A 1 208 ? 4.566 19.812 5.613 1 98.88 208 VAL A O 1
ATOM 1574 N N . VAL A 1 209 ? 3.645 20.859 3.924 1 98.88 209 VAL A N 1
ATOM 1575 C CA . VAL A 1 209 ? 4.496 22.047 3.912 1 98.88 209 VAL A CA 1
ATOM 1576 C C . VAL A 1 209 ? 4.395 22.781 5.254 1 98.88 209 VAL A C 1
ATOM 1578 O O . VAL A 1 209 ? 5.371 23.344 5.73 1 98.88 209 VAL A O 1
ATOM 1581 N N . SER A 1 210 ? 3.23 22.656 5.887 1 98.94 210 SER A N 1
ATOM 1582 C CA . SER A 1 210 ? 2.99 23.359 7.141 1 98.94 210 SER A CA 1
ATOM 1583 C C . SER A 1 210 ? 3.871 22.812 8.258 1 98.94 210 SER A C 1
ATOM 1585 O O . SER A 1 210 ? 4.016 23.438 9.305 1 98.94 210 SER A O 1
ATOM 1587 N N . ASN A 1 211 ? 4.488 21.625 8.062 1 98.94 211 ASN A N 1
ATOM 1588 C CA . ASN A 1 211 ? 5.484 21.141 9.016 1 98.94 211 ASN A CA 1
ATOM 1589 C C . ASN A 1 211 ? 6.672 22.094 9.109 1 98.94 211 ASN A C 1
ATOM 1591 O O . ASN A 1 211 ? 7.32 22.188 10.148 1 98.94 211 ASN A O 1
ATOM 1595 N N . LEU A 1 212 ? 6.953 22.812 7.988 1 98.94 212 LEU A N 1
ATOM 1596 C CA . LEU A 1 212 ? 8.125 23.672 7.902 1 98.94 212 LEU A CA 1
ATOM 1597 C C . LEU A 1 212 ? 7.746 25.141 8.102 1 98.94 212 LEU A C 1
ATOM 1599 O O . LEU A 1 212 ? 8.453 25.875 8.797 1 98.94 212 LEU A O 1
ATOM 1603 N N . VAL A 1 213 ? 6.637 25.547 7.496 1 98.88 213 VAL A N 1
ATOM 1604 C CA . VAL A 1 213 ? 6.262 26.969 7.508 1 98.88 213 VAL A CA 1
ATOM 1605 C C . VAL A 1 213 ? 4.777 27.094 7.844 1 98.88 213 VAL A C 1
ATOM 1607 O O . VAL A 1 213 ? 4.016 27.688 7.074 1 98.88 213 VAL A O 1
ATOM 1610 N N . PRO A 1 214 ? 4.375 26.688 9.055 1 98.88 214 PRO A N 1
ATOM 1611 C CA . PRO A 1 214 ? 2.953 26.703 9.414 1 98.88 214 PRO A CA 1
ATOM 1612 C C . PRO A 1 214 ? 2.352 28.109 9.375 1 98.88 214 PRO A C 1
ATOM 1614 O O . PRO A 1 214 ? 1.188 28.266 9 1 98.88 214 PRO A O 1
ATOM 1617 N N . GLY A 1 215 ? 3.107 29.109 9.703 1 98.75 215 GLY A N 1
ATOM 1618 C CA . GLY A 1 215 ? 2.596 30.469 9.664 1 98.75 215 GLY A CA 1
ATOM 1619 C C . GLY A 1 215 ? 2.23 30.922 8.266 1 98.75 215 GLY A C 1
ATOM 1620 O O . GLY A 1 215 ? 1.171 31.516 8.055 1 98.75 215 GLY A O 1
ATOM 1621 N N . LEU A 1 216 ? 3.125 30.672 7.324 1 98.81 216 LEU A N 1
ATOM 1622 C CA . LEU A 1 216 ? 2.865 31.062 5.945 1 98.81 216 LEU A CA 1
ATOM 1623 C C . LEU A 1 216 ? 1.669 30.312 5.379 1 98.81 216 LEU A C 1
ATOM 1625 O O . LEU A 1 216 ? 0.862 30.875 4.641 1 98.81 216 LEU A O 1
ATOM 1629 N N . MET A 1 217 ? 1.537 29.062 5.727 1 98.88 217 MET A N 1
ATOM 1630 C CA . MET A 1 217 ? 0.394 28.266 5.266 1 98.88 217 MET A CA 1
ATOM 1631 C C . MET A 1 217 ? -0.899 28.766 5.902 1 98.88 217 MET A C 1
ATOM 1633 O O . MET A 1 217 ? -1.953 28.766 5.266 1 98.88 217 MET A O 1
ATOM 1637 N N . HIS A 1 218 ? -0.784 29.125 7.168 1 98.81 218 HIS A N 1
ATOM 1638 C CA . HIS A 1 218 ? -1.943 29.734 7.812 1 98.81 218 HIS A CA 1
ATOM 1639 C C . HIS A 1 218 ? -2.404 30.969 7.066 1 98.81 218 HIS A C 1
ATOM 1641 O O . HIS A 1 218 ? -3.598 31.141 6.805 1 98.81 218 HIS A O 1
ATOM 1647 N N . GLU A 1 219 ? -1.477 31.797 6.73 1 98.5 219 GLU A N 1
ATOM 1648 C CA . GLU A 1 219 ? -1.802 33 5.973 1 98.5 219 GLU A CA 1
ATOM 1649 C C . GLU A 1 219 ? -2.488 32.656 4.652 1 98.5 219 GLU A C 1
ATOM 1651 O O . GLU A 1 219 ? -3.473 33.312 4.273 1 98.5 219 GLU A O 1
ATOM 1656 N N . LEU A 1 220 ? -2.01 31.656 4.055 1 98.44 220 LEU A N 1
ATOM 1657 C CA . LEU A 1 220 ? -2.504 31.234 2.748 1 98.44 220 LEU A CA 1
ATOM 1658 C C . LEU A 1 220 ? -3.941 30.734 2.842 1 98.44 220 LEU A C 1
ATOM 1660 O O . LEU A 1 220 ? -4.715 30.875 1.893 1 98.44 220 LEU A O 1
ATOM 1664 N N . MET A 1 221 ? -4.355 30.188 3.967 1 98.56 221 MET A N 1
ATOM 1665 C CA . MET A 1 221 ? -5.652 29.531 4.094 1 98.56 221 MET A CA 1
ATOM 1666 C C . MET A 1 221 ? -6.688 30.469 4.695 1 98.56 221 MET A C 1
ATOM 1668 O O . MET A 1 221 ? -7.891 30.297 4.496 1 98.56 221 MET A O 1
ATOM 1672 N N . PHE A 1 222 ? -6.266 31.531 5.383 1 98.31 222 PHE A N 1
ATOM 1673 C CA . PHE A 1 222 ? -7.223 32.25 6.223 1 98.31 222 PHE A CA 1
ATOM 1674 C C . PHE A 1 222 ? -7.395 33.688 5.75 1 98.31 222 PHE A C 1
ATOM 1676 O O . PHE A 1 222 ? -8.406 34.312 6.051 1 98.31 222 PHE A O 1
ATOM 1683 N N . HIS A 1 223 ? -6.461 34.25 5.008 1 97 223 HIS A N 1
ATOM 1684 C CA . HIS A 1 223 ? -6.484 35.719 4.824 1 97 223 HIS A CA 1
ATOM 1685 C C . HIS A 1 223 ? -6.797 36.062 3.379 1 97 223 HIS A C 1
ATOM 1687 O O . HIS A 1 223 ? -6.27 37.062 2.857 1 97 223 HIS A O 1
ATOM 1693 N N . GLY A 1 224 ? -7.469 35.25 2.664 1 97.31 224 GLY A N 1
ATOM 1694 C CA . GLY A 1 224 ? -7.926 35.531 1.314 1 97.31 224 GLY A CA 1
ATOM 1695 C C . GLY A 1 224 ? -6.93 35.125 0.247 1 97.31 224 GLY A C 1
ATOM 1696 O O . GLY A 1 224 ? -5.891 34.531 0.554 1 97.31 224 GLY A O 1
ATOM 1697 N N . ARG A 1 225 ? -7.301 35.406 -0.985 1 97.88 225 ARG A N 1
ATOM 1698 C CA . ARG A 1 225 ? -6.441 35.094 -2.119 1 97.88 225 ARG A CA 1
ATOM 1699 C C . ARG A 1 225 ? -5.113 35.844 -2.023 1 97.88 225 ARG A C 1
ATOM 1701 O O . ARG A 1 225 ? -5.09 37.062 -1.794 1 97.88 225 ARG A O 1
ATOM 1708 N N . ASN A 1 226 ? -4.086 35.125 -2.111 1 98.25 226 ASN A N 1
ATOM 1709 C CA . ASN A 1 226 ? -2.738 35.688 -2.068 1 98.25 226 ASN A CA 1
ATOM 1710 C C . ASN A 1 226 ? -1.82 35 -3.082 1 98.25 226 ASN A C 1
ATOM 1712 O O . ASN A 1 226 ? -0.937 34.25 -2.703 1 98.25 226 ASN A O 1
ATOM 1716 N N . PRO A 1 227 ? -1.944 35.312 -4.328 1 98.25 227 PRO A N 1
ATOM 1717 C CA . PRO A 1 227 ? -1.172 34.656 -5.383 1 98.25 227 PRO A CA 1
ATOM 1718 C C . PRO A 1 227 ? 0.334 34.844 -5.219 1 98.25 227 PRO A C 1
ATOM 1720 O O . PRO A 1 227 ? 1.116 33.969 -5.59 1 98.25 227 PRO A O 1
ATOM 1723 N N . SER A 1 228 ? 0.689 36 -4.699 1 98.5 228 SER A N 1
ATOM 1724 C CA . SER A 1 228 ? 2.111 36.25 -4.516 1 98.5 228 SER A CA 1
ATOM 1725 C C . SER A 1 228 ? 2.727 35.312 -3.488 1 98.5 228 SER A C 1
ATOM 1727 O O . SER A 1 228 ? 3.791 34.75 -3.723 1 98.5 228 SER A O 1
ATOM 1729 N N . LEU A 1 229 ? 2.066 35.188 -2.365 1 98.5 229 LEU A N 1
ATOM 1730 C CA . LEU A 1 229 ? 2.545 34.25 -1.355 1 98.5 229 LEU A CA 1
ATOM 1731 C C . LEU A 1 229 ? 2.537 32.812 -1.894 1 98.5 229 LEU A C 1
ATOM 1733 O O . LEU A 1 229 ? 3.482 32.062 -1.668 1 98.5 229 LEU A O 1
ATOM 1737 N N . ASN A 1 230 ? 1.47 32.5 -2.58 1 98.69 230 ASN A N 1
ATOM 1738 C CA . ASN A 1 230 ? 1.367 31.172 -3.193 1 98.69 230 ASN A CA 1
ATOM 1739 C C . ASN A 1 230 ? 2.549 30.891 -4.117 1 98.69 230 ASN A C 1
ATOM 1741 O O . ASN A 1 230 ? 3.189 29.844 -4.012 1 98.69 230 ASN A O 1
ATOM 1745 N N . ALA A 1 231 ? 2.844 31.844 -4.973 1 98.62 231 ALA A N 1
ATOM 1746 C CA . ALA A 1 231 ? 3.959 31.703 -5.906 1 98.62 231 ALA A CA 1
ATOM 1747 C C . ALA A 1 231 ? 5.289 31.594 -5.164 1 98.62 231 ALA A C 1
ATOM 1749 O O . ALA A 1 231 ? 6.176 30.844 -5.566 1 98.62 231 ALA A O 1
ATOM 1750 N N . GLY A 1 232 ? 5.445 32.375 -4.148 1 98.5 232 GLY A N 1
ATOM 1751 C CA . GLY A 1 232 ? 6.66 32.375 -3.354 1 98.5 232 GLY A CA 1
ATOM 1752 C C . GLY A 1 232 ? 6.941 31.047 -2.676 1 98.5 232 GLY A C 1
ATOM 1753 O O . GLY A 1 232 ? 8.094 30.703 -2.416 1 98.5 232 GLY A O 1
ATOM 1754 N N . LEU A 1 233 ? 5.902 30.25 -2.41 1 98.75 233 LEU A N 1
ATOM 1755 C CA . LEU A 1 233 ? 6.031 28.984 -1.695 1 98.75 233 LEU A CA 1
ATOM 1756 C C . LEU A 1 233 ? 6.316 27.844 -2.662 1 98.75 233 LEU A C 1
ATOM 1758 O O . LEU A 1 233 ? 6.727 26.75 -2.242 1 98.75 233 LEU A O 1
ATOM 1762 N N . MET A 1 234 ? 6.121 28.031 -3.982 1 98.81 234 MET A N 1
ATOM 1763 C CA . MET A 1 234 ? 6.16 26.953 -4.969 1 98.81 234 MET A CA 1
ATOM 1764 C C . MET A 1 234 ? 7.543 26.312 -5.027 1 98.81 234 MET A C 1
ATOM 1766 O O . MET A 1 234 ? 7.664 25.094 -5.117 1 98.81 234 MET A O 1
ATOM 1770 N N . PRO A 1 235 ? 8.664 27.141 -4.934 1 98.75 235 PRO A N 1
ATOM 1771 C CA . PRO A 1 235 ? 9.977 26.5 -4.945 1 98.75 235 PRO A CA 1
ATOM 1772 C C . PRO A 1 235 ? 10.18 25.531 -3.773 1 98.75 235 PRO A C 1
ATOM 1774 O O . PRO A 1 235 ? 10.734 24.453 -3.949 1 98.75 235 PRO A O 1
ATOM 1777 N N . LEU A 1 236 ? 9.664 25.906 -2.582 1 98.94 236 LEU A N 1
ATOM 1778 C CA . LEU A 1 236 ? 9.758 25.031 -1.416 1 98.94 236 LEU A CA 1
ATOM 1779 C C . LEU A 1 236 ? 8.922 23.781 -1.612 1 98.94 236 LEU A C 1
ATOM 1781 O O . LEU A 1 236 ? 9.375 22.672 -1.314 1 98.94 236 LEU A O 1
ATOM 1785 N N . ILE A 1 237 ? 7.719 23.953 -2.121 1 98.88 237 ILE A N 1
ATOM 1786 C CA . ILE A 1 237 ? 6.805 22.844 -2.322 1 98.88 237 ILE A CA 1
ATOM 1787 C C . ILE A 1 237 ? 7.395 21.859 -3.34 1 98.88 237 ILE A C 1
ATOM 1789 O O . ILE A 1 237 ? 7.438 20.656 -3.1 1 98.88 237 ILE A O 1
ATOM 1793 N N . LYS A 1 238 ? 7.883 22.391 -4.445 1 98.5 238 LYS A N 1
ATOM 1794 C CA . LYS A 1 238 ? 8.492 21.547 -5.469 1 98.5 238 LYS A CA 1
ATOM 1795 C C . LYS A 1 238 ? 9.695 20.781 -4.91 1 98.5 238 LYS A C 1
ATOM 1797 O O . LYS A 1 238 ? 9.875 19.594 -5.203 1 98.5 238 LYS A O 1
ATOM 1802 N N . TRP A 1 239 ? 10.5 21.469 -4.133 1 98.81 239 TRP A N 1
ATOM 1803 C CA . TRP A 1 239 ? 11.672 20.844 -3.512 1 98.81 239 TRP A CA 1
ATOM 1804 C C . TRP A 1 239 ? 11.258 19.719 -2.578 1 98.81 239 TRP A C 1
ATOM 1806 O O . TRP A 1 239 ? 11.844 18.625 -2.611 1 98.81 239 TRP A O 1
ATOM 1816 N N . LEU A 1 240 ? 10.242 19.922 -1.765 1 98.5 240 LEU A N 1
ATOM 1817 C CA . LEU A 1 240 ? 9.766 18.969 -0.772 1 98.5 240 LEU A CA 1
ATOM 1818 C C . LEU A 1 240 ? 9.312 17.672 -1.439 1 98.5 240 LEU A C 1
ATOM 1820 O O . LEU A 1 240 ? 9.445 16.594 -0.861 1 98.5 240 LEU A O 1
ATOM 1824 N N . PHE A 1 241 ? 8.805 17.797 -2.623 1 97.56 241 PHE A N 1
ATOM 1825 C CA . PHE A 1 241 ? 8.188 16.656 -3.275 1 97.56 241 PHE A CA 1
ATOM 1826 C C . PHE A 1 241 ? 9.047 16.156 -4.434 1 97.56 241 PHE A C 1
ATOM 1828 O O . PHE A 1 241 ? 8.555 15.469 -5.332 1 97.56 241 PHE A O 1
ATOM 1835 N N . TYR A 1 242 ? 10.391 16.547 -4.395 1 97.75 242 TYR A N 1
ATOM 1836 C CA . TYR A 1 242 ? 11.375 16.016 -5.336 1 97.75 242 TYR A CA 1
ATOM 1837 C C . TYR A 1 242 ? 11.43 14.5 -5.281 1 97.75 242 TYR A C 1
ATOM 1839 O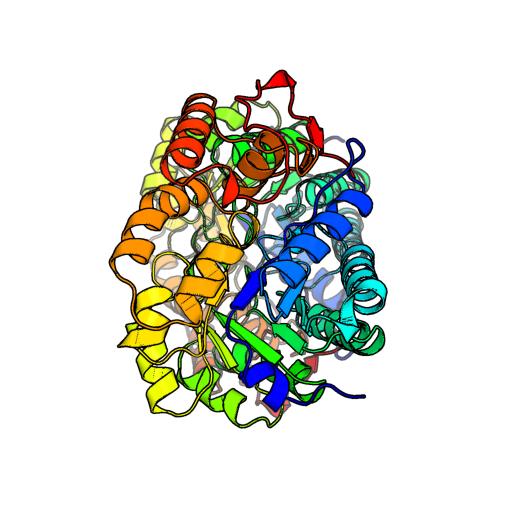 O . TYR A 1 242 ? 11.508 13.844 -6.32 1 97.75 242 TYR A O 1
ATOM 1847 N N . GLU A 1 243 ? 11.5 13.922 -4.168 1 98 243 GLU A N 1
ATOM 1848 C CA . GLU A 1 243 ? 11.312 12.508 -3.859 1 98 243 GLU A CA 1
ATOM 1849 C C . GLU A 1 243 ? 10.016 12.273 -3.096 1 98 243 GLU A C 1
ATOM 1851 O O . GLU A 1 243 ? 9.406 13.219 -2.586 1 98 243 GLU A O 1
ATOM 1856 N N . PRO A 1 244 ? 9.57 11.023 -3.049 1 97.38 244 PRO A N 1
ATOM 1857 C CA . PRO A 1 244 ? 8.336 10.773 -2.299 1 97.38 244 PRO A CA 1
ATOM 1858 C C . PRO A 1 244 ? 8.414 11.258 -0.853 1 97.38 244 PRO A C 1
ATOM 1860 O O . PRO A 1 244 ? 9.406 11 -0.165 1 97.38 244 PRO A O 1
ATOM 1863 N N . ASN A 1 245 ? 7.406 12.086 -0.499 1 97.44 245 ASN A N 1
ATOM 1864 C CA . ASN A 1 245 ? 7.277 12.438 0.91 1 97.44 245 ASN A CA 1
ATOM 1865 C C . ASN A 1 245 ? 7.293 11.203 1.804 1 97.44 245 ASN A C 1
ATOM 1867 O O . ASN A 1 245 ? 6.695 10.18 1.466 1 97.44 245 ASN A O 1
ATOM 1871 N N . PRO A 1 246 ? 8.047 11.133 2.887 1 98.06 246 PRO A N 1
ATOM 1872 C CA . PRO A 1 246 ? 8.531 12.312 3.615 1 98.06 246 PRO A CA 1
ATOM 1873 C C . PRO A 1 246 ? 10.039 12.508 3.473 1 98.06 246 PRO A C 1
ATOM 1875 O O . PRO A 1 246 ? 10.68 13.062 4.371 1 98.06 246 PRO A O 1
ATOM 1878 N N . VAL A 1 247 ? 10.641 12.039 2.369 1 98.56 247 VAL A N 1
ATOM 1879 C CA . VAL A 1 247 ? 12.086 12.102 2.207 1 98.56 247 VAL A CA 1
ATOM 1880 C C . VAL A 1 247 ? 12.562 13.547 2.328 1 98.56 247 VAL A C 1
ATOM 1882 O O . VAL A 1 247 ? 13.445 13.852 3.129 1 98.56 247 VAL A O 1
ATOM 1885 N N . GLY A 1 248 ? 11.961 14.422 1.547 1 98.69 248 GLY A N 1
ATOM 1886 C CA . GLY A 1 248 ? 12.312 15.828 1.591 1 98.69 248 GLY A CA 1
ATOM 1887 C C . GLY A 1 248 ? 12.062 16.469 2.943 1 98.69 248 GLY A C 1
ATOM 1888 O O . GLY A 1 248 ? 12.906 17.203 3.457 1 98.69 248 GLY A O 1
ATOM 1889 N N . LEU A 1 249 ? 10.953 16.188 3.516 1 98.88 249 LEU A N 1
ATOM 1890 C CA . LEU A 1 249 ? 10.578 16.781 4.797 1 98.88 249 LEU A CA 1
ATOM 1891 C C . LEU A 1 249 ? 11.562 16.375 5.891 1 98.88 249 LEU A C 1
ATOM 1893 O O . LEU A 1 249 ? 11.992 17.203 6.688 1 98.88 249 LEU A O 1
ATOM 1897 N N . ASN A 1 250 ? 11.859 15.031 5.93 1 98.75 250 ASN A N 1
ATOM 1898 C CA . ASN A 1 250 ? 12.836 14.547 6.902 1 98.75 250 ASN A CA 1
ATOM 1899 C C . ASN A 1 250 ? 14.172 15.258 6.762 1 98.75 250 ASN A C 1
ATOM 1901 O O . ASN A 1 250 ? 14.781 15.656 7.758 1 98.75 250 ASN A O 1
ATOM 1905 N N . THR A 1 251 ? 14.609 15.43 5.562 1 98.81 251 THR A N 1
ATOM 1906 C CA . THR A 1 251 ? 15.875 16.094 5.281 1 98.81 251 THR A CA 1
ATOM 1907 C C . THR A 1 251 ? 15.828 17.547 5.742 1 98.81 251 THR A C 1
ATOM 1909 O O . THR A 1 251 ? 16.75 18.016 6.426 1 98.81 251 THR A O 1
ATOM 1912 N N . ALA A 1 252 ? 14.766 18.25 5.449 1 98.88 252 ALA A N 1
ATOM 1913 C CA . ALA A 1 252 ? 14.609 19.672 5.758 1 98.88 252 ALA A CA 1
ATOM 1914 C C . ALA A 1 252 ? 14.57 19.906 7.266 1 98.88 252 ALA A C 1
ATOM 1916 O O . ALA A 1 252 ? 15.258 20.781 7.781 1 98.88 252 ALA A O 1
ATOM 1917 N N . LEU A 1 253 ? 13.781 19.109 7.957 1 98.88 253 LEU A N 1
ATOM 1918 C CA . LEU A 1 253 ? 13.656 19.281 9.398 1 98.88 253 LEU A CA 1
ATOM 1919 C C . LEU A 1 253 ? 14.984 19.016 10.102 1 98.88 253 LEU A C 1
ATOM 1921 O O . LEU A 1 253 ? 15.312 19.688 11.078 1 98.88 253 LEU A O 1
ATOM 1925 N N . ALA A 1 254 ? 15.719 18.047 9.586 1 98.75 254 ALA A N 1
ATOM 1926 C CA . ALA A 1 254 ? 17.062 17.781 10.125 1 98.75 254 ALA A CA 1
ATOM 1927 C C . ALA A 1 254 ? 17.984 18.984 9.906 1 98.75 254 ALA A C 1
ATOM 1929 O O . ALA A 1 254 ? 18.703 19.406 10.812 1 98.75 254 ALA A O 1
ATOM 1930 N N . GLN A 1 255 ? 17.922 19.531 8.742 1 98.75 255 GLN A N 1
ATOM 1931 C CA . GLN A 1 255 ? 18.797 20.641 8.398 1 98.75 255 GLN A CA 1
ATOM 1932 C C . GLN A 1 255 ? 18.438 21.891 9.211 1 98.75 255 GLN A C 1
ATOM 1934 O O . GLN A 1 255 ? 19.297 22.75 9.445 1 98.75 255 GLN A O 1
ATOM 1939 N N . LEU A 1 256 ? 17.203 22.016 9.633 1 98.75 256 LEU A N 1
ATOM 1940 C CA . LEU A 1 256 ? 16.75 23.141 10.453 1 98.75 256 LEU A CA 1
ATOM 1941 C C . LEU A 1 256 ? 17.078 22.906 11.922 1 98.75 256 LEU A C 1
ATOM 1943 O O . LEU A 1 256 ? 16.906 23.812 12.75 1 98.75 256 LEU A O 1
ATOM 1947 N N . GLY A 1 257 ? 17.484 21.719 12.25 1 98.31 257 GLY A N 1
ATOM 1948 C CA . GLY A 1 257 ? 17.844 21.375 13.617 1 98.31 257 GLY A CA 1
ATOM 1949 C C . GLY A 1 257 ? 16.641 21.141 14.508 1 98.31 257 GLY A C 1
ATOM 1950 O O . GLY A 1 257 ? 16.734 21.172 15.734 1 98.31 257 GLY A O 1
ATOM 1951 N N . VAL A 1 258 ? 15.508 20.953 13.859 1 98.56 258 VAL A N 1
ATOM 1952 C CA . VAL A 1 258 ? 14.25 20.75 14.586 1 98.56 258 VAL A CA 1
ATOM 1953 C C . VAL A 1 258 ? 14.141 19.297 15.031 1 98.56 258 VAL A C 1
ATOM 1955 O O . VAL A 1 258 ? 13.578 19.016 16.094 1 98.56 258 VAL A O 1
ATOM 1958 N N . VAL A 1 259 ? 14.641 18.359 14.195 1 98.5 259 VAL A N 1
ATOM 1959 C CA . VAL A 1 259 ? 14.664 16.938 14.531 1 98.5 259 VAL A CA 1
ATOM 1960 C C . VAL A 1 259 ? 16.062 16.375 14.312 1 98.5 259 VAL A C 1
ATOM 1962 O O . VAL A 1 259 ? 16.875 16.969 13.586 1 98.5 259 VAL A O 1
ATOM 1965 N N . ARG A 1 260 ? 16.344 15.242 14.969 1 98.25 260 ARG A N 1
ATOM 1966 C CA . ARG A 1 260 ? 17.594 14.531 14.68 1 98.25 260 ARG A CA 1
ATOM 1967 C C . ARG A 1 260 ? 17.578 13.984 13.258 1 98.25 260 ARG A C 1
ATOM 1969 O O . ARG A 1 260 ? 16.531 13.625 12.727 1 98.25 260 ARG A O 1
ATOM 1976 N N . PRO A 1 261 ? 18.766 13.938 12.617 1 98.62 261 PRO A N 1
ATOM 1977 C CA . PRO A 1 261 ? 18.844 13.414 11.25 1 98.62 261 PRO A CA 1
ATOM 1978 C C . PRO A 1 261 ? 18.781 11.891 11.195 1 98.62 261 PRO A C 1
ATOM 1980 O O . PRO A 1 261 ? 19.75 11.25 10.781 1 98.62 261 PRO A O 1
ATOM 1983 N N . VAL A 1 262 ? 17.688 11.352 11.539 1 98.56 262 VAL A N 1
ATOM 1984 C CA . VAL A 1 262 ? 17.469 9.914 11.641 1 98.56 262 VAL A CA 1
ATOM 1985 C C . VAL A 1 262 ? 16.328 9.5 10.719 1 98.56 262 VAL A C 1
ATOM 1987 O O . VAL A 1 262 ? 15.234 10.07 10.781 1 98.56 262 VAL A O 1
ATOM 1990 N N . PHE A 1 263 ? 16.609 8.586 9.875 1 98.06 263 PHE A N 1
ATOM 1991 C CA . PHE A 1 263 ? 15.617 8.023 8.969 1 98.06 263 PHE A CA 1
ATOM 1992 C C . PHE A 1 263 ? 15.336 6.566 9.305 1 98.06 263 PHE A C 1
ATOM 1994 O O . PHE A 1 263 ? 16.25 5.82 9.672 1 98.06 263 PHE A O 1
ATOM 2001 N N . ARG A 1 264 ? 14.109 6.172 9.266 1 97.62 264 ARG A N 1
ATOM 2002 C CA . ARG A 1 264 ? 13.789 4.75 9.156 1 97.62 264 ARG A CA 1
ATOM 2003 C C . ARG A 1 264 ? 13.727 4.312 7.695 1 97.62 264 ARG A C 1
ATOM 2005 O O . ARG A 1 264 ? 13.125 4.992 6.863 1 97.62 264 ARG A O 1
ATOM 2012 N N . LEU A 1 265 ? 14.414 3.254 7.434 1 97.5 265 LEU A N 1
ATOM 2013 C CA . LEU A 1 265 ? 14.266 2.68 6.098 1 97.5 265 LEU A CA 1
ATOM 2014 C C . LEU A 1 265 ? 12.82 2.275 5.84 1 97.5 265 LEU A C 1
ATOM 2016 O O . LEU A 1 265 ? 12.117 1.838 6.758 1 97.5 265 LEU A O 1
ATOM 2020 N N . PRO A 1 266 ? 12.305 2.531 4.574 1 97.88 266 PRO A N 1
ATOM 2021 C CA . PRO A 1 266 ? 13.047 2.619 3.314 1 97.88 266 PRO A CA 1
ATOM 2022 C C . PRO A 1 266 ? 13.398 4.055 2.939 1 97.88 266 PRO A C 1
ATOM 2024 O O . PRO A 1 266 ? 13.93 4.301 1.853 1 97.88 266 PRO A O 1
ATOM 2027 N N . TYR A 1 267 ? 13.164 5.02 3.797 1 98.25 267 TYR A N 1
ATOM 2028 C CA . TYR A 1 267 ? 13.461 6.402 3.447 1 98.25 267 TYR A CA 1
ATOM 2029 C C . TYR A 1 267 ? 14.922 6.734 3.711 1 98.25 267 TYR A C 1
ATOM 2031 O O . TYR A 1 267 ? 15.492 6.297 4.715 1 98.25 267 TYR A O 1
ATOM 2039 N N . VAL A 1 268 ? 15.508 7.492 2.771 1 97.88 268 VAL A N 1
ATOM 2040 C CA . VAL A 1 268 ? 16.891 7.953 2.891 1 97.88 268 VAL A CA 1
ATOM 2041 C C . VAL A 1 268 ? 16.969 9.438 2.553 1 97.88 268 VAL A C 1
ATOM 2043 O O . VAL A 1 268 ? 16.062 9.984 1.911 1 97.88 268 VAL A O 1
ATOM 2046 N N . LEU A 1 269 ? 18 10.062 2.961 1 97.31 269 LEU A N 1
ATOM 2047 C CA . LEU A 1 269 ? 18.172 11.5 2.824 1 97.31 269 LEU A CA 1
ATOM 2048 C C . LEU A 1 269 ? 18.25 11.906 1.355 1 97.31 269 LEU A C 1
ATOM 2050 O O . LEU A 1 269 ? 18.594 11.086 0.501 1 97.31 269 LEU A O 1
ATOM 2054 N N . LEU A 1 270 ? 17.938 13.188 1.076 1 98.5 270 LEU A N 1
ATOM 2055 C CA . LEU A 1 270 ? 18.125 13.75 -0.256 1 98.5 270 LEU A CA 1
ATOM 2056 C C . LEU A 1 270 ? 19.609 13.922 -0.567 1 98.5 270 LEU A C 1
ATOM 2058 O O . LEU A 1 270 ? 20.438 14.031 0.345 1 98.5 270 LEU A O 1
ATOM 2062 N N . PRO A 1 271 ? 19.984 13.961 -1.838 1 97.75 271 PRO A N 1
ATOM 2063 C CA . PRO A 1 271 ? 21.375 14.18 -2.207 1 97.75 271 PRO A CA 1
ATOM 2064 C C . PRO A 1 271 ? 21.891 15.547 -1.757 1 97.75 271 PRO A C 1
ATOM 2066 O O . PRO A 1 271 ? 21.109 16.469 -1.521 1 97.75 271 PRO A O 1
ATOM 2069 N N . LEU A 1 272 ? 23.172 15.688 -1.686 1 98.31 272 LEU A N 1
ATOM 2070 C CA . LEU A 1 272 ? 23.844 16.891 -1.191 1 98.31 272 LEU A CA 1
ATOM 2071 C C . LEU A 1 272 ? 23.391 18.125 -1.976 1 98.31 272 LEU A C 1
ATOM 2073 O O . LEU A 1 272 ? 23.172 19.188 -1.396 1 98.31 272 LEU A O 1
ATOM 2077 N N . GLU A 1 273 ? 23.25 17.984 -3.27 1 98.38 273 GLU A N 1
ATOM 2078 C CA . GLU A 1 273 ? 22.844 19.109 -4.109 1 98.38 273 GLU A CA 1
ATOM 2079 C C . GLU A 1 273 ? 21.484 19.672 -3.672 1 98.38 273 GLU A C 1
ATOM 2081 O O . GLU A 1 273 ? 21.297 20.891 -3.67 1 98.38 273 GLU A O 1
ATOM 2086 N N . LYS A 1 274 ? 20.594 18.797 -3.305 1 98.69 274 LYS A N 1
ATOM 2087 C CA . LYS A 1 274 ? 19.266 19.219 -2.871 1 98.69 274 LYS A CA 1
ATOM 2088 C C . LYS A 1 274 ? 19.312 19.828 -1.475 1 98.69 274 LYS A C 1
ATOM 2090 O O . LYS A 1 274 ? 18.547 20.734 -1.159 1 98.69 274 LYS A O 1
ATOM 2095 N N . ARG A 1 275 ? 20.188 19.375 -0.657 1 98.81 275 ARG A N 1
ATOM 2096 C CA . ARG A 1 275 ? 20.344 19.938 0.681 1 98.81 275 ARG A CA 1
ATOM 2097 C C . ARG A 1 275 ? 20.891 21.359 0.616 1 98.81 275 ARG A C 1
ATOM 2099 O O . ARG A 1 275 ? 20.469 22.219 1.383 1 98.81 275 ARG A O 1
ATOM 2106 N N . VAL A 1 276 ? 21.781 21.578 -0.299 1 98.81 276 VAL A N 1
ATOM 2107 C CA . VAL A 1 276 ? 22.297 22.922 -0.532 1 98.81 276 VAL A CA 1
ATOM 2108 C C . VAL A 1 276 ? 21.188 23.828 -1.062 1 98.81 276 VAL A C 1
ATOM 2110 O O . VAL A 1 276 ? 21.062 24.969 -0.639 1 98.81 276 VAL A O 1
ATOM 2113 N N . GLU A 1 277 ? 20.422 23.297 -1.94 1 98.88 277 GLU A N 1
ATOM 2114 C CA . GLU A 1 277 ? 19.297 24.031 -2.508 1 98.88 277 GLU A CA 1
ATOM 2115 C C . GLU A 1 277 ? 18.312 24.453 -1.424 1 98.88 277 GLU A C 1
ATOM 2117 O O . GLU A 1 277 ? 17.766 25.547 -1.479 1 98.88 277 GLU A O 1
ATOM 2122 N N . PHE A 1 278 ? 18.141 23.641 -0.452 1 98.88 278 PHE A N 1
ATOM 2123 C CA . PHE A 1 278 ? 17.203 23.953 0.619 1 98.88 278 PHE A CA 1
ATOM 2124 C C . PHE A 1 278 ? 17.656 25.188 1.4 1 98.88 278 PHE A C 1
ATOM 2126 O O . PHE A 1 278 ? 16.844 26.031 1.759 1 98.88 278 PHE A O 1
ATOM 2133 N N . VAL A 1 279 ? 18.875 25.219 1.677 1 98.81 279 VAL A N 1
ATOM 2134 C CA . VAL A 1 279 ? 19.422 26.359 2.416 1 98.81 279 VAL A CA 1
ATOM 2135 C C . VAL A 1 279 ? 19.125 27.656 1.667 1 98.81 279 VAL A C 1
ATOM 2137 O O . VAL A 1 279 ? 18.734 28.656 2.273 1 98.81 279 VAL A O 1
ATOM 2140 N N . LYS A 1 280 ? 19.234 27.641 0.35 1 98.69 280 LYS A N 1
ATOM 2141 C CA . LYS A 1 280 ? 18.938 28.812 -0.467 1 98.69 280 LYS A CA 1
ATOM 2142 C C . LYS A 1 280 ? 17.453 29.172 -0.409 1 98.69 280 LYS A C 1
ATOM 2144 O O . LYS A 1 280 ? 17.094 30.359 -0.409 1 98.69 280 LYS A O 1
ATOM 2149 N N . ILE A 1 281 ? 16.656 28.156 -0.366 1 98.81 281 ILE A N 1
ATOM 2150 C CA . ILE A 1 281 ? 15.211 28.375 -0.282 1 98.81 281 ILE A CA 1
ATOM 2151 C C . ILE A 1 281 ? 14.867 29.047 1.046 1 98.81 281 ILE A C 1
ATOM 2153 O O . ILE A 1 281 ? 14.055 29.969 1.087 1 98.81 281 ILE A O 1
ATOM 2157 N N . VAL A 1 282 ? 15.469 28.578 2.135 1 98.75 282 VAL A N 1
ATOM 2158 C CA . VAL A 1 282 ? 15.234 29.141 3.461 1 98.75 282 VAL A CA 1
ATOM 2159 C C . VAL A 1 282 ? 15.648 30.609 3.482 1 98.75 282 VAL A C 1
ATOM 2161 O O . VAL A 1 282 ? 14.938 31.453 4.035 1 98.75 282 VAL A O 1
ATOM 2164 N N . GLU A 1 283 ? 16.75 30.891 2.852 1 97.94 283 GLU A N 1
ATOM 2165 C CA . GLU A 1 283 ? 17.234 32.281 2.793 1 97.94 283 GLU A CA 1
ATOM 2166 C C . GLU A 1 283 ? 16.281 33.156 2.012 1 97.94 283 GLU A C 1
ATOM 2168 O O . GLU A 1 283 ? 16 34.281 2.428 1 97.94 283 GLU A O 1
ATOM 2173 N N . LYS A 1 284 ? 15.836 32.656 1.016 1 98.06 284 LYS A N 1
ATOM 2174 C CA . LYS A 1 284 ? 14.953 33.438 0.153 1 98.06 284 LYS A CA 1
ATOM 2175 C C . LYS A 1 284 ? 13.617 33.719 0.836 1 98.06 284 LYS A C 1
ATOM 2177 O O . LYS A 1 284 ? 13.086 34.812 0.758 1 98.06 284 LYS A O 1
ATOM 2182 N N . LEU A 1 285 ? 13.008 32.719 1.498 1 98.12 285 LEU A N 1
ATOM 2183 C CA . LEU A 1 285 ? 11.695 32.844 2.119 1 98.12 285 LEU A CA 1
ATOM 2184 C C . LEU A 1 285 ? 11.789 33.531 3.477 1 98.12 285 LEU A C 1
ATOM 2186 O O . LEU A 1 285 ? 10.781 34 4.008 1 98.12 285 LEU A O 1
ATOM 2190 N N . GLY A 1 286 ? 13 33.562 4.004 1 98.25 286 GLY A N 1
ATOM 2191 C CA . GLY A 1 286 ? 13.227 34.125 5.328 1 98.25 286 GLY A CA 1
ATOM 2192 C C . GLY A 1 286 ? 13.227 33.062 6.426 1 98.25 286 GLY A C 1
ATOM 2193 O O . GLY A 1 286 ? 12.203 32.469 6.707 1 98.25 286 GLY A O 1
ATOM 2194 N N . ARG A 1 287 ? 14.32 32.906 7.105 1 98.19 287 ARG A N 1
ATOM 2195 C CA . ARG A 1 287 ? 14.516 31.891 8.141 1 98.19 287 ARG A CA 1
ATOM 2196 C C . ARG A 1 287 ? 13.461 32.031 9.234 1 98.19 287 ARG A C 1
ATOM 2198 O O . ARG A 1 287 ? 13.016 31.016 9.797 1 98.19 287 ARG A O 1
ATOM 2205 N N . GLU A 1 288 ? 13 33.219 9.453 1 97.56 288 GLU A N 1
ATOM 2206 C CA . GLU A 1 288 ? 12.062 33.5 10.539 1 97.56 288 GLU A CA 1
ATOM 2207 C C . GLU A 1 288 ? 10.703 32.844 10.273 1 97.56 288 GLU A C 1
ATOM 2209 O O . GLU A 1 288 ? 9.883 32.719 11.188 1 97.56 288 GLU A O 1
ATOM 2214 N N . ASN A 1 289 ? 10.516 32.438 9.039 1 98.38 289 ASN A N 1
ATOM 2215 C CA . ASN A 1 289 ? 9.227 31.875 8.672 1 98.38 289 ASN A CA 1
ATOM 2216 C C . ASN A 1 289 ? 9.203 30.359 8.891 1 98.38 289 ASN A C 1
ATOM 2218 O O . ASN A 1 289 ? 8.141 29.734 8.852 1 98.38 289 ASN A O 1
ATOM 2222 N N . PHE A 1 290 ? 10.391 29.812 9.109 1 98.81 290 PHE A N 1
ATOM 2223 C CA . PHE A 1 290 ? 10.508 28.375 9.281 1 98.81 290 PHE A CA 1
ATOM 2224 C C . PHE A 1 290 ? 10.484 28 10.758 1 98.81 290 PHE A C 1
ATOM 2226 O O . PHE A 1 290 ? 10.875 28.797 11.609 1 98.81 290 PHE A O 1
ATOM 2233 N N . VAL A 1 291 ? 10.008 26.812 11.047 1 98.69 291 VAL A N 1
ATOM 2234 C CA . VAL A 1 291 ? 10.047 26.266 12.398 1 98.69 291 VAL A CA 1
ATOM 2235 C C . VAL A 1 291 ? 11.492 26.172 12.875 1 98.69 291 VAL A C 1
ATOM 2237 O O . VAL A 1 291 ? 12.414 26.062 12.062 1 98.69 291 VAL A O 1
ATOM 2240 N N . GLY A 1 292 ? 11.594 26.188 14.141 1 97.31 292 GLY A N 1
ATOM 2241 C CA . GLY A 1 292 ? 12.914 26.062 14.734 1 97.31 292 GLY A CA 1
ATOM 2242 C C . GLY A 1 292 ? 13.617 27.391 14.922 1 97.31 292 GLY A C 1
ATOM 2243 O O . GLY A 1 292 ? 13.203 28.406 14.359 1 97.31 292 GLY A O 1
ATOM 2244 N N . LYS A 1 293 ? 14.695 27.375 15.703 1 94.94 293 LYS A N 1
ATOM 2245 C CA . LYS A 1 293 ? 15.383 28.625 16.047 1 94.94 293 LYS A CA 1
ATOM 2246 C C . LYS A 1 293 ? 16.812 28.641 15.5 1 94.94 293 LYS A C 1
ATOM 2248 O O . LYS A 1 293 ? 17.422 29.703 15.375 1 94.94 293 LYS A O 1
ATOM 2253 N N . ASN A 1 294 ? 17.281 27.469 15.156 1 94.88 294 ASN A N 1
ATOM 2254 C CA . ASN A 1 294 ? 18.656 27.375 14.664 1 94.88 294 ASN A CA 1
ATOM 2255 C C . ASN A 1 294 ? 18.766 27.797 13.203 1 94.88 294 ASN A C 1
ATOM 2257 O O . ASN A 1 294 ? 17.781 27.734 12.461 1 94.88 294 ASN A O 1
ATOM 2261 N N . ASP A 1 295 ? 19.906 28.219 12.859 1 96.88 295 ASP A N 1
ATOM 2262 C CA . ASP A 1 295 ? 20.156 28.469 11.445 1 96.88 295 ASP A CA 1
ATOM 2263 C C . ASP A 1 295 ? 20.125 27.172 10.641 1 96.88 295 ASP A C 1
ATOM 2265 O O . ASP A 1 295 ? 20.516 26.125 11.141 1 96.88 295 ASP A O 1
ATOM 2269 N N . VAL A 1 296 ? 19.672 27.297 9.43 1 98.44 296 VAL A N 1
ATOM 2270 C CA . VAL A 1 296 ? 19.641 26.141 8.539 1 98.44 296 VAL A CA 1
ATOM 2271 C C . VAL A 1 296 ? 21.078 25.734 8.18 1 98.44 296 VAL A C 1
ATOM 2273 O O . VAL A 1 296 ? 21.938 26.594 7.961 1 98.44 296 VAL A O 1
ATOM 2276 N N . GLN A 1 297 ? 21.359 24.438 8.141 1 98.12 297 GLN A N 1
ATOM 2277 C CA . GLN A 1 297 ? 22.688 23.922 7.84 1 98.12 297 GLN A CA 1
ATOM 2278 C C . GLN A 1 297 ? 22.656 22.906 6.707 1 98.12 297 GLN A C 1
ATOM 2280 O O . GLN A 1 297 ? 21.672 22.172 6.559 1 98.12 297 GLN A O 1
ATOM 2285 N N . VAL A 1 298 ? 23.688 22.938 5.914 1 98.38 298 VAL A N 1
ATOM 2286 C CA . VAL A 1 298 ? 23.891 21.828 4.996 1 98.38 298 VAL A CA 1
ATOM 2287 C C . VAL A 1 298 ? 24.516 20.656 5.746 1 98.38 298 VAL A C 1
ATOM 2289 O O . VAL A 1 298 ? 25.625 20.766 6.262 1 98.38 298 VAL A O 1
ATOM 2292 N N . LEU A 1 299 ? 23.844 19.594 5.902 1 98.06 299 LEU A N 1
ATOM 2293 C CA . LEU A 1 299 ? 24.359 18.406 6.586 1 98.06 299 LEU A CA 1
ATOM 2294 C C . LEU A 1 299 ? 25.047 17.469 5.602 1 98.06 299 LEU A C 1
ATOM 2296 O O . LEU A 1 299 ? 24.641 17.375 4.445 1 98.06 299 LEU A O 1
ATOM 2300 N N . ASP A 1 300 ? 26.031 16.797 6.117 1 97.81 300 ASP A N 1
ATOM 2301 C CA . ASP A 1 300 ? 26.734 15.805 5.305 1 97.81 300 ASP A CA 1
ATOM 2302 C C . ASP A 1 300 ? 26.062 14.438 5.422 1 97.81 300 ASP A C 1
ATOM 2304 O O . ASP A 1 300 ? 25.297 14.188 6.359 1 97.81 300 ASP A O 1
ATOM 2308 N N . ASP A 1 301 ? 26.375 13.578 4.469 1 96.81 301 ASP A N 1
ATOM 2309 C CA . ASP A 1 301 ? 25.797 12.242 4.453 1 96.81 301 ASP A CA 1
ATOM 2310 C C . ASP A 1 301 ? 26.031 11.531 5.785 1 96.81 301 ASP A C 1
ATOM 2312 O O . ASP A 1 301 ? 25.141 10.852 6.289 1 96.81 301 ASP A O 1
ATOM 2316 N N . ASP A 1 302 ? 27.172 11.766 6.395 1 96.75 302 ASP A N 1
ATOM 2317 C CA . ASP A 1 302 ? 27.562 11.023 7.59 1 96.75 302 ASP A CA 1
ATOM 2318 C C . ASP A 1 302 ? 26.828 11.539 8.82 1 96.75 302 ASP A C 1
ATOM 2320 O O . ASP A 1 302 ? 26.844 10.898 9.875 1 96.75 302 ASP A O 1
ATOM 2324 N N . ASP A 1 303 ? 26.188 12.688 8.656 1 97.38 303 ASP A N 1
ATOM 2325 C CA . ASP A 1 303 ? 25.422 13.25 9.766 1 97.38 303 ASP A CA 1
ATOM 2326 C C . ASP A 1 303 ? 24.109 12.492 9.961 1 97.38 303 ASP A C 1
ATOM 2328 O O . ASP A 1 303 ? 23.469 12.609 11.008 1 97.38 303 ASP A O 1
ATOM 2332 N N . PHE A 1 304 ? 23.703 11.711 8.945 1 97.81 304 PHE A N 1
ATOM 2333 C CA . PHE A 1 304 ? 22.406 11.055 8.969 1 97.81 304 PHE A CA 1
ATOM 2334 C C . PHE A 1 304 ? 22.531 9.609 9.438 1 97.81 304 PHE A C 1
ATOM 2336 O O . PHE A 1 304 ? 23.531 8.945 9.141 1 97.81 304 PHE A O 1
ATOM 2343 N N . ILE A 1 305 ? 21.562 9.195 10.172 1 97.69 305 ILE A N 1
ATOM 2344 C CA . ILE A 1 305 ? 21.469 7.816 10.641 1 97.69 305 ILE A CA 1
ATOM 2345 C C . ILE A 1 305 ? 20.297 7.121 9.961 1 97.69 305 ILE A C 1
ATOM 2347 O O . ILE A 1 305 ? 19.172 7.645 9.961 1 97.69 305 ILE A O 1
ATOM 2351 N N . LEU A 1 306 ? 20.547 6.012 9.352 1 96.5 306 LEU A N 1
ATOM 2352 C CA . LEU A 1 306 ? 19.516 5.168 8.766 1 96.5 306 LEU A CA 1
ATOM 2353 C C . LEU A 1 306 ? 19.234 3.959 9.648 1 96.5 306 LEU A C 1
ATOM 2355 O O . LEU A 1 306 ? 20.125 3.154 9.914 1 96.5 306 LEU A O 1
ATOM 2359 N N . VAL A 1 307 ? 18 3.871 10.062 1 96.19 307 VAL A N 1
ATOM 2360 C CA . VAL A 1 307 ? 17.594 2.775 10.938 1 96.19 307 VAL A CA 1
ATOM 2361 C C . VAL A 1 307 ? 16.891 1.691 10.125 1 96.19 307 VAL A C 1
ATOM 2363 O O . VAL A 1 307 ? 15.898 1.961 9.453 1 96.19 307 VAL A O 1
ATOM 2366 N N . SER A 1 308 ? 17.391 0.478 10.172 1 91.12 308 SER A N 1
ATOM 2367 C CA . SER A 1 308 ? 16.797 -0.621 9.414 1 91.12 308 SER A CA 1
ATOM 2368 C C . SER A 1 308 ? 15.984 -1.539 10.32 1 91.12 308 SER A C 1
ATOM 2370 O O . SER A 1 308 ? 15.016 -2.156 9.875 1 91.12 308 SER A O 1
ATOM 2372 N N . ARG A 1 309 ? 16.641 -1.72 11.555 1 83.88 309 ARG A N 1
ATOM 2373 C CA . ARG A 1 309 ? 16.016 -2.656 12.484 1 83.88 309 ARG A CA 1
ATOM 2374 C C . ARG A 1 309 ? 15.492 -1.935 13.719 1 83.88 309 ARG A C 1
ATOM 2376 O O . ARG A 1 309 ? 16.109 -0.991 14.211 1 83.88 309 ARG A O 1
ATOM 2383 N N . TYR A 1 310 ? 14.195 -1.695 13.891 1 75.12 310 TYR A N 1
ATOM 2384 C CA . TYR A 1 310 ? 13.555 -1.231 15.109 1 75.12 310 TYR A CA 1
ATOM 2385 C C . TYR A 1 310 ? 12.203 -1.905 15.305 1 75.12 310 TYR A C 1
ATOM 2387 O O . TYR A 1 310 ? 11.523 -2.242 14.328 1 75.12 310 TYR A O 1
ATOM 2395 N N . ALA B 1 1 ? 17.984 -28.562 4.016 1 37.78 1 ALA B N 1
ATOM 2396 C CA . ALA B 1 1 ? 19.094 -28.125 3.182 1 37.78 1 ALA B CA 1
ATOM 2397 C C . ALA B 1 1 ? 18.766 -26.797 2.504 1 37.78 1 ALA B C 1
ATOM 2399 O O . ALA B 1 1 ? 17.656 -26.594 2.014 1 37.78 1 ALA B O 1
ATOM 2400 N N . LEU B 1 2 ? 19.469 -25.625 2.789 1 62.69 2 LEU B N 1
ATOM 2401 C CA . LEU B 1 2 ? 19.359 -24.266 2.258 1 62.69 2 LEU B CA 1
ATOM 2402 C C . LEU B 1 2 ? 19.109 -24.297 0.753 1 62.69 2 LEU B C 1
ATOM 2404 O O . LEU B 1 2 ? 19.859 -24.922 0.007 1 62.69 2 LEU B O 1
ATOM 2408 N N . THR B 1 3 ? 17.797 -24.109 0.363 1 71.25 3 THR B N 1
ATOM 2409 C CA . THR B 1 3 ? 17.484 -24.078 -1.062 1 71.25 3 THR B CA 1
ATOM 2410 C C . THR B 1 3 ? 18.5 -23.219 -1.822 1 71.25 3 THR B C 1
ATOM 2412 O O . THR B 1 3 ? 18.844 -22.125 -1.379 1 71.25 3 THR B O 1
ATOM 2415 N N . ASN B 1 4 ? 19.031 -23.891 -2.785 1 88.75 4 ASN B N 1
ATOM 2416 C CA . ASN B 1 4 ? 19.953 -23.203 -3.697 1 88.75 4 ASN B CA 1
ATOM 2417 C C . ASN B 1 4 ? 19.203 -22.266 -4.641 1 88.75 4 ASN B C 1
ATOM 2419 O O . ASN B 1 4 ? 18.094 -22.578 -5.082 1 88.75 4 ASN B O 1
ATOM 2423 N N . VAL B 1 5 ? 19.703 -21.109 -4.859 1 97.25 5 VAL B N 1
ATOM 2424 C CA . VAL B 1 5 ? 19.125 -20.078 -5.727 1 97.25 5 VAL B CA 1
ATOM 2425 C C . VAL B 1 5 ? 18.875 -20.656 -7.117 1 97.25 5 VAL B C 1
ATOM 2427 O O . VAL B 1 5 ? 17.875 -20.344 -7.762 1 97.25 5 VAL B O 1
ATOM 2430 N N . ASP B 1 6 ? 19.688 -21.625 -7.555 1 96.88 6 ASP B N 1
ATOM 2431 C CA . ASP B 1 6 ? 19.594 -22.219 -8.883 1 96.88 6 ASP B CA 1
ATOM 2432 C C . ASP B 1 6 ? 18.328 -23.062 -9.008 1 96.88 6 ASP B C 1
ATOM 2434 O O . ASP B 1 6 ? 17.734 -23.156 -10.086 1 96.88 6 ASP B O 1
ATOM 2438 N N . ASP B 1 7 ? 17.938 -23.688 -7.977 1 97.69 7 ASP B N 1
ATOM 2439 C CA . ASP B 1 7 ? 16.719 -24.484 -7.988 1 97.69 7 ASP B CA 1
ATOM 2440 C C . ASP B 1 7 ? 15.484 -23.609 -8.203 1 97.69 7 ASP B C 1
ATOM 2442 O O . ASP B 1 7 ? 14.523 -24.031 -8.844 1 97.69 7 ASP B O 1
ATOM 2446 N N . ILE B 1 8 ? 15.57 -22.438 -7.621 1 98.62 8 ILE B N 1
ATOM 2447 C CA . ILE B 1 8 ? 14.469 -21.484 -7.773 1 98.62 8 ILE B CA 1
ATOM 2448 C C . ILE B 1 8 ? 14.422 -20.984 -9.211 1 98.62 8 ILE B C 1
ATOM 2450 O O . ILE B 1 8 ? 13.344 -20.891 -9.805 1 98.62 8 ILE B O 1
ATOM 2454 N N . LYS B 1 9 ? 15.547 -20.781 -9.789 1 98.5 9 LYS B N 1
ATOM 2455 C CA . LYS B 1 9 ? 15.672 -20.172 -11.117 1 98.5 9 LYS B CA 1
ATOM 2456 C C . LYS B 1 9 ? 15.109 -21.109 -12.188 1 98.5 9 LYS B C 1
ATOM 2458 O O . LYS B 1 9 ? 14.852 -20.672 -13.312 1 98.5 9 LYS B O 1
ATOM 2463 N N . LYS B 1 10 ? 14.859 -22.344 -11.867 1 98.12 10 LYS B N 1
ATOM 2464 C CA . LYS B 1 10 ? 14.453 -23.328 -12.859 1 98.12 10 LYS B CA 1
ATOM 2465 C C . LYS B 1 10 ? 12.93 -23.484 -12.891 1 98.12 10 LYS B C 1
ATOM 2467 O O . LYS B 1 10 ? 12.383 -24.109 -13.797 1 98.12 10 LYS B O 1
ATOM 2472 N N . LEU B 1 11 ? 12.289 -22.953 -11.914 1 98.75 11 LEU B N 1
ATOM 2473 C CA . LEU B 1 11 ? 10.852 -23.141 -11.812 1 98.75 11 LEU B CA 1
ATOM 2474 C C . LEU B 1 11 ? 10.133 -22.484 -12.992 1 98.75 11 LEU B C 1
ATOM 2476 O O . LEU B 1 11 ? 10.438 -21.359 -13.359 1 98.75 11 LEU B O 1
ATOM 2480 N N . ARG B 1 12 ? 9.148 -23.188 -13.531 1 98.81 12 ARG B N 1
ATOM 2481 C CA . ARG B 1 12 ? 8.477 -22.641 -14.711 1 98.81 12 ARG B CA 1
ATOM 2482 C C . ARG B 1 12 ? 7.035 -22.266 -14.391 1 98.81 12 ARG B C 1
ATOM 2484 O O . ARG B 1 12 ? 6.504 -21.297 -14.938 1 98.81 12 ARG B O 1
ATOM 2491 N N . LEU B 1 13 ? 6.402 -23.078 -13.617 1 98.94 13 LEU B N 1
ATOM 2492 C CA . LEU B 1 13 ? 5.039 -22.797 -13.18 1 98.94 13 LEU B CA 1
ATOM 2493 C C . LEU B 1 13 ? 4.969 -22.672 -11.664 1 98.94 13 LEU B C 1
ATOM 2495 O O . LEU B 1 13 ? 5.121 -23.656 -10.945 1 98.94 13 LEU B O 1
ATOM 2499 N N . ILE B 1 14 ? 4.84 -21.453 -11.203 1 98.94 14 ILE B N 1
ATOM 2500 C CA . ILE B 1 14 ? 4.641 -21.141 -9.797 1 98.94 14 ILE B CA 1
ATOM 2501 C C . ILE B 1 14 ? 3.229 -20.594 -9.586 1 98.94 14 ILE B C 1
ATOM 2503 O O . ILE B 1 14 ? 2.805 -19.656 -10.273 1 98.94 14 ILE B O 1
ATOM 2507 N N . THR B 1 15 ? 2.477 -21.172 -8.711 1 98.94 15 THR B N 1
ATOM 2508 C CA . THR B 1 15 ? 1.109 -20.734 -8.453 1 98.94 15 THR B CA 1
ATOM 2509 C C . THR B 1 15 ? 1.057 -19.797 -7.258 1 98.94 15 THR B C 1
ATOM 2511 O O . THR B 1 15 ? 1.562 -20.125 -6.18 1 98.94 15 THR B O 1
ATOM 2514 N N . ALA B 1 16 ? 0.571 -18.547 -7.445 1 98.94 16 ALA B N 1
ATOM 2515 C CA . ALA B 1 16 ? 0.177 -17.75 -6.289 1 98.94 16 ALA B CA 1
ATOM 2516 C C . ALA B 1 16 ? -1.055 -18.344 -5.605 1 98.94 16 ALA B C 1
ATOM 2518 O O . ALA B 1 16 ? -2.188 -18 -5.965 1 98.94 16 ALA B O 1
ATOM 2519 N N . ILE B 1 17 ? -0.865 -19.094 -4.641 1 98.94 17 ILE B N 1
ATOM 2520 C CA . ILE B 1 17 ? -1.901 -20 -4.152 1 98.94 17 ILE B CA 1
ATOM 2521 C C . ILE B 1 17 ? -2.885 -19.219 -3.273 1 98.94 17 ILE B C 1
ATOM 2523 O O . ILE B 1 17 ? -2.479 -18.375 -2.471 1 98.94 17 ILE B O 1
ATOM 2527 N N . LYS B 1 18 ? -4.152 -19.484 -3.488 1 98.88 18 LYS B N 1
ATOM 2528 C CA . LYS B 1 18 ? -5.238 -18.891 -2.719 1 98.88 18 LYS B CA 1
ATOM 2529 C C . LYS B 1 18 ? -5.25 -19.406 -1.287 1 98.88 18 LYS B C 1
ATOM 2531 O O . LYS B 1 18 ? -4.961 -20.578 -1.049 1 98.88 18 LYS B O 1
ATOM 2536 N N . THR B 1 19 ? -5.574 -18.547 -0.308 1 98.81 19 THR B N 1
ATOM 2537 C CA . THR B 1 19 ? -5.836 -18.953 1.068 1 98.81 19 THR B CA 1
ATOM 2538 C C . THR B 1 19 ? -7.336 -19 1.347 1 98.81 19 THR B C 1
ATOM 2540 O O . THR B 1 19 ? -7.988 -17.953 1.421 1 98.81 19 THR B O 1
ATOM 2543 N N . PRO B 1 20 ? -7.891 -20.141 1.554 1 98.75 20 PRO B N 1
ATOM 2544 C CA . PRO B 1 20 ? -9.32 -20.25 1.844 1 98.75 20 PRO B CA 1
ATOM 2545 C C . PRO B 1 20 ? -9.648 -19.984 3.311 1 98.75 20 PRO B C 1
ATOM 2547 O O . PRO B 1 20 ? -8.789 -20.156 4.18 1 98.75 20 PRO B O 1
ATOM 2550 N N . TYR B 1 21 ? -10.906 -19.609 3.561 1 98.44 21 TYR B N 1
ATOM 2551 C CA . TYR B 1 21 ? -11.289 -19.219 4.91 1 98.44 21 TYR B CA 1
ATOM 2552 C C . TYR B 1 21 ? -12.5 -20.016 5.383 1 98.44 21 TYR B C 1
ATOM 2554 O O . TYR B 1 21 ? -13.336 -20.422 4.57 1 98.44 21 TYR B O 1
ATOM 2562 N N . LEU B 1 22 ? -12.523 -20.203 6.699 1 98.38 22 LEU B N 1
ATOM 2563 C CA . LEU B 1 22 ? -13.727 -20.688 7.379 1 98.38 22 LEU B CA 1
ATOM 2564 C C . LEU B 1 22 ? -14.695 -19.547 7.641 1 98.38 22 LEU B C 1
ATOM 2566 O O . LEU B 1 22 ? -14.32 -18.375 7.559 1 98.38 22 LEU B O 1
ATOM 2570 N N . PRO B 1 23 ? -15.93 -19.844 7.93 1 97.19 23 PRO B N 1
ATOM 2571 C CA . PRO B 1 23 ? -16.922 -18.797 8.133 1 97.19 23 PRO B CA 1
ATOM 2572 C C . PRO B 1 23 ? -16.562 -17.828 9.258 1 97.19 23 PRO B C 1
ATOM 2574 O O . PRO B 1 23 ? -17.031 -16.703 9.289 1 97.19 23 PRO B O 1
ATOM 2577 N N . ASP B 1 24 ? -15.719 -18.234 10.18 1 95.75 24 ASP B N 1
ATOM 2578 C CA . ASP B 1 24 ? -15.328 -17.359 11.281 1 95.75 24 ASP B CA 1
ATOM 2579 C C . ASP B 1 24 ? -14.07 -16.562 10.93 1 95.75 24 ASP B C 1
ATOM 2581 O O . ASP B 1 24 ? -13.539 -15.836 11.773 1 95.75 24 ASP B O 1
ATOM 2585 N N . GLY B 1 25 ? -13.531 -16.766 9.766 1 95.31 25 GLY B N 1
ATOM 2586 C CA . GLY B 1 25 ? -12.43 -15.953 9.281 1 95.31 25 GLY B CA 1
ATOM 2587 C C . GLY B 1 25 ? -11.086 -16.656 9.383 1 95.31 25 GLY B C 1
ATOM 2588 O O . GLY B 1 25 ? -10.086 -16.172 8.828 1 95.31 25 GLY B O 1
ATOM 2589 N N . ARG B 1 26 ? -11.094 -17.844 10.117 1 96.88 26 ARG B N 1
ATOM 2590 C CA . ARG B 1 26 ? -9.852 -18.609 10.219 1 96.88 26 ARG B CA 1
ATOM 2591 C C . ARG B 1 26 ? -9.516 -19.281 8.898 1 96.88 26 ARG B C 1
ATOM 2593 O O . ARG B 1 26 ? -10.383 -19.453 8.039 1 96.88 26 ARG B O 1
ATOM 2600 N N . PHE B 1 27 ? -8.25 -19.641 8.719 1 98.19 27 PHE B N 1
ATOM 2601 C CA . PHE B 1 27 ? -7.836 -20.375 7.535 1 98.19 27 PHE B CA 1
ATOM 2602 C C . PHE B 1 27 ? -8.57 -21.719 7.453 1 98.19 27 PHE B C 1
ATOM 2604 O O . PHE B 1 27 ? -8.727 -22.406 8.461 1 98.19 27 PHE B O 1
ATOM 2611 N N . ASP B 1 28 ? -9.047 -22.062 6.324 1 98.75 28 ASP B N 1
ATOM 2612 C CA . ASP B 1 28 ? -9.508 -23.406 6.027 1 98.75 28 ASP B CA 1
ATOM 2613 C C . ASP B 1 28 ? -8.359 -24.297 5.539 1 98.75 28 ASP B C 1
ATOM 2615 O O . ASP B 1 28 ? -8.219 -24.516 4.336 1 98.75 28 ASP B O 1
ATOM 2619 N N . LEU B 1 29 ? -7.621 -24.875 6.477 1 98.62 29 LEU B N 1
ATOM 2620 C CA . LEU B 1 29 ? -6.398 -25.594 6.145 1 98.62 29 LEU B CA 1
ATOM 2621 C C . LEU B 1 29 ? -6.711 -26.891 5.391 1 98.62 29 LEU B C 1
ATOM 2623 O O . LEU B 1 29 ? -5.914 -27.328 4.562 1 98.62 29 LEU B O 1
ATOM 2627 N N . GLU B 1 30 ? -7.816 -27.453 5.641 1 98.62 30 GLU B N 1
ATOM 2628 C CA . GLU B 1 30 ? -8.203 -28.656 4.891 1 98.62 30 GLU B CA 1
ATOM 2629 C C . GLU B 1 30 ? -8.359 -28.344 3.404 1 98.62 30 GLU B C 1
ATOM 2631 O O . GLU B 1 30 ? -7.816 -29.047 2.557 1 98.62 30 GLU B O 1
ATOM 2636 N N . ALA B 1 31 ? -9.117 -27.297 3.137 1 98.75 31 ALA B N 1
ATOM 2637 C CA . ALA B 1 31 ? -9.281 -26.891 1.746 1 98.75 31 ALA B CA 1
ATOM 2638 C C . ALA B 1 31 ? -7.945 -26.453 1.143 1 98.75 31 ALA B C 1
ATOM 2640 O O . ALA B 1 31 ? -7.66 -26.75 -0.021 1 98.75 31 ALA B O 1
ATOM 2641 N N . TYR B 1 32 ? -7.184 -25.797 1.94 1 98.88 32 TYR B N 1
ATOM 2642 C CA . TYR B 1 32 ? -5.863 -25.344 1.507 1 98.88 32 TYR B CA 1
ATOM 2643 C C . TYR B 1 32 ? -4.996 -26.531 1.092 1 98.88 32 TYR B C 1
ATOM 2645 O O . TYR B 1 32 ? -4.395 -26.516 0.015 1 98.88 32 TYR B O 1
ATOM 2653 N N . ASP B 1 33 ? -4.945 -27.531 1.938 1 98.88 33 ASP B N 1
ATOM 2654 C CA . ASP B 1 33 ? -4.141 -28.719 1.664 1 98.88 33 ASP B CA 1
ATOM 2655 C C . ASP B 1 33 ? -4.629 -29.438 0.409 1 98.88 33 ASP B C 1
ATOM 2657 O O . ASP B 1 33 ? -3.824 -29.922 -0.388 1 98.88 33 ASP B O 1
ATOM 2661 N N . SER B 1 34 ? -5.91 -29.469 0.277 1 98.81 34 SER B N 1
ATOM 2662 C CA . SER B 1 34 ? -6.473 -30.094 -0.917 1 98.81 34 SER B CA 1
ATOM 2663 C C . SER B 1 34 ? -6.051 -29.344 -2.18 1 98.81 34 SER B C 1
ATOM 2665 O O . SER B 1 34 ? -5.699 -29.969 -3.186 1 98.81 34 SER B O 1
ATOM 2667 N N . MET B 1 35 ? -6.113 -28.047 -2.146 1 98.81 35 MET B N 1
ATOM 2668 C CA . MET B 1 35 ? -5.676 -27.234 -3.277 1 98.81 35 MET B CA 1
ATOM 2669 C C . MET B 1 35 ? -4.199 -27.484 -3.578 1 98.81 35 MET B C 1
ATOM 2671 O O . MET B 1 35 ? -3.809 -27.594 -4.742 1 98.81 35 MET B O 1
ATOM 2675 N N . MET B 1 36 ? -3.412 -27.578 -2.533 1 98.88 36 MET B N 1
ATOM 2676 C CA . MET B 1 36 ? -1.983 -27.828 -2.684 1 98.88 36 MET B CA 1
ATOM 2677 C C . MET B 1 36 ? -1.743 -29.156 -3.395 1 98.88 36 MET B C 1
ATOM 2679 O O . MET B 1 36 ? -0.927 -29.234 -4.316 1 98.88 36 MET B O 1
ATOM 2683 N N . HIS B 1 37 ? -2.463 -30.156 -3.012 1 98.75 37 HIS B N 1
ATOM 2684 C CA . HIS B 1 37 ? -2.318 -3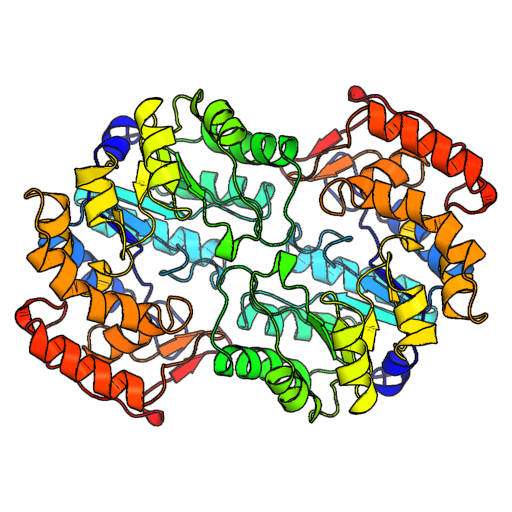1.453 -3.646 1 98.75 37 HIS B CA 1
ATOM 2685 C C . HIS B 1 37 ? -2.67 -31.391 -5.129 1 98.75 37 HIS B C 1
ATOM 2687 O O . HIS B 1 37 ? -1.987 -32 -5.961 1 98.75 37 HIS B O 1
ATOM 2693 N N . MET B 1 38 ? -3.682 -30.703 -5.434 1 98.62 38 MET B N 1
ATOM 2694 C CA . MET B 1 38 ? -4.094 -30.578 -6.828 1 98.62 38 MET B CA 1
ATOM 2695 C C . MET B 1 38 ? -3.027 -29.859 -7.648 1 98.62 38 MET B C 1
ATOM 2697 O O . MET B 1 38 ? -2.773 -30.234 -8.797 1 98.62 38 MET B O 1
ATOM 2701 N N . GLN B 1 39 ? -2.432 -28.797 -7.051 1 98.81 39 GLN B N 1
ATOM 2702 C CA . GLN B 1 39 ? -1.355 -28.094 -7.727 1 98.81 39 GLN B CA 1
ATOM 2703 C C . GLN B 1 39 ? -0.174 -29.016 -8.008 1 98.81 39 GLN B C 1
ATOM 2705 O O . GLN B 1 39 ? 0.329 -29.047 -9.133 1 98.81 39 GLN B O 1
ATOM 2710 N N . ILE B 1 40 ? 0.228 -29.75 -7.012 1 98.81 40 ILE B N 1
ATOM 2711 C CA . ILE B 1 40 ? 1.378 -30.641 -7.125 1 98.81 40 ILE B CA 1
ATOM 2712 C C . ILE B 1 40 ? 1.097 -31.719 -8.172 1 98.81 40 ILE B C 1
ATOM 2714 O O . ILE B 1 40 ? 1.917 -31.953 -9.062 1 98.81 40 ILE B O 1
ATOM 2718 N N . LEU B 1 41 ? -0.045 -32.281 -8.102 1 98.44 41 LEU B N 1
ATOM 2719 C CA . LEU B 1 41 ? -0.426 -33.375 -9.008 1 98.44 41 LEU B CA 1
ATOM 2720 C C . LEU B 1 41 ? -0.452 -32.906 -10.453 1 98.44 41 LEU B C 1
ATOM 2722 O O . LEU B 1 41 ? -0.129 -33.656 -11.367 1 98.44 41 LEU B O 1
ATOM 2726 N N . LYS B 1 42 ? -0.805 -31.641 -10.633 1 98.5 42 LYS B N 1
ATOM 2727 C CA . LYS B 1 42 ? -1.027 -31.141 -11.992 1 98.5 42 LYS B CA 1
ATOM 2728 C C . LYS B 1 42 ? 0.176 -30.359 -12.492 1 98.5 42 LYS B C 1
ATOM 2730 O O . LYS B 1 42 ? 0.102 -29.703 -13.531 1 98.5 42 LYS B O 1
ATOM 2735 N N . GLY B 1 43 ? 1.249 -30.359 -11.75 1 98 43 GLY B N 1
ATOM 2736 C CA . GLY B 1 43 ? 2.529 -30.016 -12.352 1 98 43 GLY B CA 1
ATOM 2737 C C . GLY B 1 43 ? 3.039 -28.656 -11.922 1 98 43 GLY B C 1
ATOM 2738 O O . GLY B 1 43 ? 3.994 -28.125 -12.508 1 98 43 GLY B O 1
ATOM 2739 N N . ALA B 1 44 ? 2.4 -28 -10.961 1 98.81 44 ALA B N 1
ATOM 2740 C CA . ALA B 1 44 ? 3.037 -26.812 -10.391 1 98.81 44 ALA B CA 1
ATOM 2741 C C . ALA B 1 44 ? 4.359 -27.172 -9.711 1 98.81 44 ALA B C 1
ATOM 2743 O O . ALA B 1 44 ? 4.457 -28.203 -9.031 1 98.81 44 ALA B O 1
ATOM 2744 N N . GLU B 1 45 ? 5.379 -26.328 -9.93 1 98.81 45 GLU B N 1
ATOM 2745 C CA . GLU B 1 45 ? 6.703 -26.609 -9.375 1 98.81 45 GLU B CA 1
ATOM 2746 C C . GLU B 1 45 ? 6.961 -25.781 -8.117 1 98.81 45 GLU B C 1
ATOM 2748 O O . GLU B 1 45 ? 7.855 -26.094 -7.332 1 98.81 45 GLU B O 1
ATOM 2753 N N . GLY B 1 46 ? 6.227 -24.703 -7.949 1 98.88 46 GLY B N 1
ATOM 2754 C CA . GLY B 1 46 ? 6.316 -23.828 -6.793 1 98.88 46 GLY B CA 1
ATOM 2755 C C . GLY B 1 46 ? 5.012 -23.125 -6.473 1 98.88 46 GLY B C 1
ATOM 2756 O O . GLY B 1 46 ? 4.086 -23.125 -7.285 1 98.88 46 GLY B O 1
ATOM 2757 N N . VAL B 1 47 ? 4.949 -22.609 -5.25 1 98.94 47 VAL B N 1
ATOM 2758 C CA . VAL B 1 47 ? 3.811 -21.781 -4.852 1 98.94 47 VAL B CA 1
ATOM 2759 C C . VAL B 1 47 ? 4.305 -20.531 -4.148 1 98.94 47 VAL B C 1
ATOM 2761 O O . VAL B 1 47 ? 5.336 -20.547 -3.467 1 98.94 47 VAL B O 1
ATOM 2764 N N . ILE B 1 48 ? 3.656 -19.406 -4.406 1 98.94 48 ILE B N 1
ATOM 2765 C CA . ILE B 1 48 ? 3.785 -18.219 -3.561 1 98.94 48 ILE B CA 1
ATOM 2766 C C . ILE B 1 48 ? 2.736 -18.266 -2.451 1 98.94 48 ILE B C 1
ATOM 2768 O O . ILE B 1 48 ? 1.534 -18.312 -2.725 1 98.94 48 ILE B O 1
ATOM 2772 N N . VAL B 1 49 ? 3.189 -18.25 -1.24 1 98.94 49 VAL B N 1
ATOM 2773 C CA . VAL B 1 49 ? 2.295 -18.281 -0.088 1 98.94 49 VAL B CA 1
ATOM 2774 C C . VAL B 1 49 ? 2.102 -16.875 0.454 1 98.94 49 VAL B C 1
ATOM 2776 O O . VAL B 1 49 ? 3.076 -16.172 0.737 1 98.94 49 VAL B O 1
ATOM 2779 N N . GLY B 1 50 ? 0.842 -16.516 0.542 1 98.38 50 GLY B N 1
ATOM 2780 C CA . GLY B 1 50 ? 0.511 -15.211 1.111 1 98.38 50 GLY B CA 1
ATOM 2781 C C . GLY B 1 50 ? 0.787 -14.055 0.167 1 98.38 50 GLY B C 1
ATOM 2782 O O . GLY B 1 50 ? 1.084 -12.945 0.608 1 98.38 50 GLY B O 1
ATOM 2783 N N . GLY B 1 51 ? 0.899 -14.273 -1.15 1 97.75 51 GLY B N 1
ATOM 2784 C CA . GLY B 1 51 ? 0.925 -13.18 -2.105 1 97.75 51 GLY B CA 1
ATOM 2785 C C . GLY B 1 51 ? -0.369 -12.391 -2.139 1 97.75 51 GLY B C 1
ATOM 2786 O O . GLY B 1 51 ? -1.206 -12.516 -1.243 1 97.75 51 GLY B O 1
ATOM 2787 N N . THR B 1 52 ? -0.553 -11.539 -3.141 1 96.56 52 THR B N 1
ATOM 2788 C CA . THR B 1 52 ? -1.795 -10.797 -3.314 1 96.56 52 THR B CA 1
ATOM 2789 C C . THR B 1 52 ? -2.982 -11.742 -3.453 1 96.56 52 THR B C 1
ATOM 2791 O O . THR B 1 52 ? -3.996 -11.578 -2.773 1 96.56 52 THR B O 1
ATOM 2794 N N . THR B 1 53 ? -2.785 -12.758 -4.27 1 98.19 53 THR B N 1
ATOM 2795 C CA . THR B 1 53 ? -3.807 -13.766 -4.531 1 98.19 53 THR B CA 1
ATOM 2796 C C . THR B 1 53 ? -4.137 -14.539 -3.26 1 98.19 53 THR B C 1
ATOM 2798 O O . THR B 1 53 ? -5.297 -14.875 -3.014 1 98.19 53 THR B O 1
ATOM 2801 N N . GLY B 1 54 ? -3.117 -14.836 -2.492 1 98.44 54 GLY B N 1
ATOM 2802 C CA . GLY B 1 54 ? -3.295 -15.539 -1.229 1 98.44 54 GLY B CA 1
ATOM 2803 C C . GLY B 1 54 ? -3.721 -14.625 -0.096 1 98.44 54 GLY B C 1
ATOM 2804 O O . GLY B 1 54 ? -3.869 -15.062 1.045 1 98.44 54 GLY B O 1
ATOM 2805 N N . GLU B 1 55 ? -3.797 -13.367 -0.323 1 97.88 55 GLU B N 1
ATOM 2806 C CA . GLU B 1 55 ? -4.348 -12.352 0.565 1 97.88 55 GLU B CA 1
ATOM 2807 C C . GLU B 1 55 ? -3.477 -12.172 1.806 1 97.88 55 GLU B C 1
ATOM 2809 O O . GLU B 1 55 ? -3.99 -12 2.912 1 97.88 55 GLU B O 1
ATOM 2814 N N . GLY B 1 56 ? -2.168 -12.203 1.601 1 97.31 56 GLY B N 1
ATOM 2815 C CA . GLY B 1 56 ? -1.245 -12 2.705 1 97.31 56 GLY B CA 1
ATOM 2816 C C . GLY B 1 56 ? -1.402 -10.648 3.373 1 97.31 56 GLY B C 1
ATOM 2817 O O . GLY B 1 56 ? -1.176 -10.516 4.578 1 97.31 56 GLY B O 1
ATOM 2818 N N . HIS B 1 57 ? -1.79 -9.602 2.641 1 95.88 57 HIS B N 1
ATOM 2819 C CA . HIS B 1 57 ? -1.934 -8.242 3.152 1 95.88 57 HIS B CA 1
ATOM 2820 C C . HIS B 1 57 ? -3.1 -8.141 4.133 1 95.88 57 HIS B C 1
ATOM 2822 O O . HIS B 1 57 ? -3.254 -7.133 4.82 1 95.88 57 HIS B O 1
ATOM 2828 N N . LEU B 1 58 ? -3.914 -9.219 4.254 1 96.31 58 LEU B N 1
ATOM 2829 C CA . LEU B 1 58 ? -5.008 -9.242 5.215 1 96.31 58 LEU B CA 1
ATOM 2830 C C . LEU B 1 58 ? -4.617 -10.031 6.461 1 96.31 58 LEU B C 1
ATOM 2832 O O . LEU B 1 58 ? -5.43 -10.203 7.375 1 96.31 58 LEU B O 1
ATOM 2836 N N . MET B 1 59 ? -3.375 -10.492 6.48 1 95.69 59 MET B N 1
ATOM 2837 C CA . MET B 1 59 ? -2.914 -11.344 7.578 1 95.69 59 MET B CA 1
ATOM 2838 C C . MET B 1 59 ? -2.033 -10.555 8.539 1 95.69 59 MET B C 1
ATOM 2840 O O . MET B 1 59 ? -1.343 -9.617 8.133 1 95.69 59 MET B O 1
ATOM 2844 N N . SER B 1 60 ? -2.127 -10.969 9.836 1 93.25 60 SER B N 1
ATOM 2845 C CA . SER B 1 60 ? -1.003 -10.617 10.695 1 93.25 60 SER B CA 1
ATOM 2846 C C . SER B 1 60 ? 0.259 -11.375 10.297 1 93.25 60 SER B C 1
ATOM 2848 O O . SER B 1 60 ? 0.182 -12.414 9.641 1 93.25 60 SER B O 1
ATOM 2850 N N . TRP B 1 61 ? 1.386 -10.891 10.711 1 95.12 61 TRP B N 1
ATOM 2851 C CA . TRP B 1 61 ? 2.621 -11.578 10.359 1 95.12 61 TRP B CA 1
ATOM 2852 C C . TRP B 1 61 ? 2.686 -12.953 11.023 1 95.12 61 TRP B C 1
ATOM 2854 O O . TRP B 1 61 ? 3.219 -13.906 10.445 1 95.12 61 TRP B O 1
ATOM 2864 N N . ASP B 1 62 ? 2.139 -13.07 12.203 1 95.38 62 ASP B N 1
ATOM 2865 C CA . ASP B 1 62 ? 2.096 -14.375 12.852 1 95.38 62 ASP B CA 1
ATOM 2866 C C . ASP B 1 62 ? 1.301 -15.375 12.016 1 95.38 62 ASP B C 1
ATOM 2868 O O . ASP B 1 62 ? 1.756 -16.5 11.781 1 95.38 62 ASP B O 1
ATOM 2872 N N . GLU B 1 63 ? 0.115 -14.945 11.578 1 95.56 63 GLU B N 1
ATOM 2873 C CA . GLU B 1 63 ? -0.721 -15.773 10.719 1 95.56 63 GLU B CA 1
ATOM 2874 C C . GLU B 1 63 ? -0.007 -16.109 9.406 1 95.56 63 GLU B C 1
ATOM 2876 O O . GLU B 1 63 ? -0.063 -17.25 8.938 1 95.56 63 GLU B O 1
ATOM 2881 N N . HIS B 1 64 ? 0.591 -15.125 8.898 1 98 64 HIS B N 1
ATOM 2882 C CA . HIS B 1 64 ? 1.275 -15.242 7.617 1 98 64 HIS B CA 1
ATOM 2883 C C . HIS B 1 64 ? 2.422 -16.25 7.695 1 98 64 HIS B C 1
ATOM 2885 O O . HIS B 1 64 ? 2.516 -17.156 6.863 1 98 64 HIS B O 1
ATOM 2891 N N . ILE B 1 65 ? 3.262 -16.125 8.719 1 98.5 65 ILE B N 1
ATOM 2892 C CA . ILE B 1 65 ? 4.418 -17 8.898 1 98.5 65 ILE B CA 1
ATOM 2893 C C . ILE B 1 65 ? 3.953 -18.422 9.227 1 98.5 65 ILE B C 1
ATOM 2895 O O . ILE B 1 65 ? 4.555 -19.391 8.781 1 98.5 65 ILE B O 1
ATOM 2899 N N . MET B 1 66 ? 2.92 -18.484 9.969 1 98.25 66 MET B N 1
ATOM 2900 C CA . MET B 1 66 ? 2.352 -19.797 10.281 1 98.25 66 MET B CA 1
ATOM 2901 C C . MET B 1 66 ? 1.927 -20.516 9.008 1 98.25 66 MET B C 1
ATOM 2903 O O . MET B 1 66 ? 2.166 -21.719 8.859 1 98.25 66 MET B O 1
ATOM 2907 N N . LEU B 1 67 ? 1.288 -19.828 8.102 1 98.88 67 LEU B N 1
ATOM 2908 C CA . LEU B 1 67 ? 0.84 -20.438 6.855 1 98.88 67 LEU B CA 1
ATOM 2909 C C . LEU B 1 67 ? 2.027 -20.891 6.016 1 98.88 67 LEU B C 1
ATOM 2911 O O . LEU B 1 67 ? 1.989 -21.969 5.41 1 98.88 67 LEU B O 1
ATOM 2915 N N . ILE B 1 68 ? 3.092 -20.062 5.992 1 98.88 68 ILE B N 1
ATOM 2916 C CA . ILE B 1 68 ? 4.316 -20.453 5.301 1 98.88 68 ILE B CA 1
ATOM 2917 C C . ILE B 1 68 ? 4.891 -21.719 5.934 1 98.88 68 ILE B C 1
ATOM 2919 O O . ILE B 1 68 ? 5.203 -22.688 5.234 1 98.88 68 ILE B O 1
ATOM 2923 N N . GLY B 1 69 ? 4.957 -21.688 7.211 1 98.88 69 GLY B N 1
ATOM 2924 C CA . GLY B 1 69 ? 5.469 -22.844 7.926 1 98.88 69 GLY B CA 1
ATOM 2925 C C . GLY B 1 69 ? 4.652 -24.109 7.691 1 98.88 69 GLY B C 1
ATOM 2926 O O . GLY B 1 69 ? 5.207 -25.172 7.465 1 98.88 69 GLY B O 1
ATOM 2927 N N . HIS B 1 70 ? 3.357 -23.984 7.758 1 98.94 70 HIS B N 1
ATOM 2928 C CA . HIS B 1 70 ? 2.463 -25.094 7.484 1 98.94 70 HIS B CA 1
ATOM 2929 C C . HIS B 1 70 ? 2.707 -25.672 6.09 1 98.94 70 HIS B C 1
ATOM 2931 O O . HIS B 1 70 ? 2.787 -26.891 5.922 1 98.94 70 HIS B O 1
ATOM 2937 N N . THR B 1 71 ? 2.859 -24.797 5.152 1 98.94 71 THR B N 1
ATOM 2938 C CA . THR B 1 71 ? 3.047 -25.219 3.768 1 98.94 71 THR B CA 1
ATOM 2939 C C . THR B 1 71 ? 4.371 -25.969 3.6 1 98.94 71 THR B C 1
ATOM 2941 O O . THR B 1 71 ? 4.426 -27 2.943 1 98.94 71 THR B O 1
ATOM 2944 N N . VAL B 1 72 ? 5.406 -25.469 4.195 1 98.75 72 VAL B N 1
ATOM 2945 C CA . VAL B 1 72 ? 6.723 -26.094 4.117 1 98.75 72 VAL B CA 1
ATOM 2946 C C . VAL B 1 72 ? 6.672 -27.469 4.762 1 98.75 72 VAL B C 1
ATOM 2948 O O . VAL B 1 72 ? 7.152 -28.453 4.184 1 98.75 72 VAL B O 1
ATOM 2951 N N . ASN B 1 73 ? 6.094 -27.516 5.891 1 98.69 73 ASN B N 1
ATOM 2952 C CA . ASN B 1 73 ? 6.062 -28.766 6.652 1 98.69 73 ASN B CA 1
ATOM 2953 C C . ASN B 1 73 ? 5.277 -29.844 5.922 1 98.69 73 ASN B C 1
ATOM 2955 O O . ASN B 1 73 ? 5.676 -31.016 5.914 1 98.69 73 ASN B O 1
ATOM 2959 N N .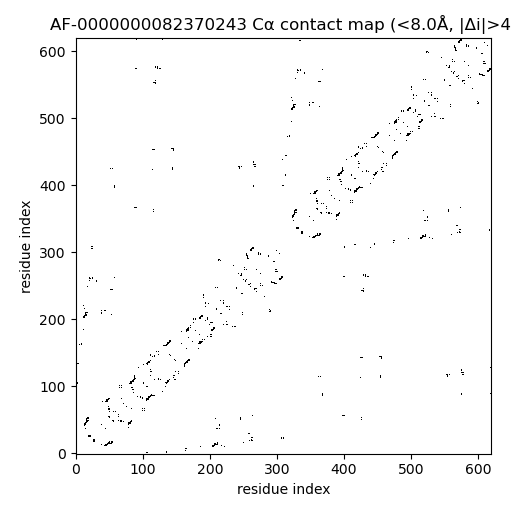 CYS B 1 74 ? 4.223 -29.484 5.359 1 98.75 74 CYS B N 1
ATOM 2960 C CA . CYS B 1 74 ? 3.324 -30.469 4.766 1 98.75 74 CYS B CA 1
ATOM 2961 C C . CYS B 1 74 ? 3.736 -30.781 3.332 1 98.75 74 CYS B C 1
ATOM 2963 O O . CYS B 1 74 ? 3.531 -31.906 2.857 1 98.75 74 CYS B O 1
ATOM 2965 N N . PHE B 1 75 ? 4.375 -29.797 2.629 1 98.75 75 PHE B N 1
ATOM 2966 C CA . PHE B 1 75 ? 4.473 -29.969 1.185 1 98.75 75 PHE B CA 1
ATOM 2967 C C . PHE B 1 75 ? 5.875 -29.641 0.692 1 98.75 75 PHE B C 1
ATOM 2969 O O . PHE B 1 75 ? 6.191 -29.844 -0.483 1 98.75 75 PHE B O 1
ATOM 2976 N N . GLY B 1 76 ? 6.777 -29.188 1.542 1 98.06 76 GLY B N 1
ATOM 2977 C CA . GLY B 1 76 ? 8.062 -28.625 1.157 1 98.06 76 GLY B CA 1
ATOM 2978 C C . GLY B 1 76 ? 8.961 -29.625 0.445 1 98.06 76 GLY B C 1
ATOM 2979 O O . GLY B 1 76 ? 9.906 -29.234 -0.241 1 98.06 76 GLY B O 1
ATOM 2980 N N . THR B 1 77 ? 8.695 -30.875 0.531 1 97.81 77 THR B N 1
ATOM 2981 C CA . THR B 1 77 ? 9.484 -31.906 -0.146 1 97.81 77 THR B CA 1
ATOM 2982 C C . THR B 1 77 ? 8.992 -32.125 -1.574 1 97.81 77 THR B C 1
ATOM 2984 O O . THR B 1 77 ? 9.711 -32.656 -2.412 1 97.81 77 THR B O 1
ATOM 2987 N N . SER B 1 78 ? 7.77 -31.672 -1.844 1 98.38 78 SER B N 1
ATOM 2988 C CA . SER B 1 78 ? 7.148 -31.984 -3.127 1 98.38 78 SER B CA 1
ATOM 2989 C C . SER B 1 78 ? 7.09 -30.75 -4.023 1 98.38 78 SER B C 1
ATOM 2991 O O . SER B 1 78 ? 6.969 -30.875 -5.246 1 98.38 78 SER B O 1
ATOM 2993 N N . ILE B 1 79 ? 7.168 -29.594 -3.451 1 98.69 79 ILE B N 1
ATOM 2994 C CA . ILE B 1 79 ? 7.004 -28.359 -4.207 1 98.69 79 ILE B CA 1
ATOM 2995 C C . ILE B 1 79 ? 7.809 -27.234 -3.547 1 98.69 79 ILE B C 1
ATOM 2997 O O . ILE B 1 79 ? 7.98 -27.234 -2.324 1 98.69 79 ILE B O 1
ATOM 3001 N N . LYS B 1 80 ? 8.414 -26.312 -4.285 1 98.88 80 LYS B N 1
ATOM 3002 C CA . LYS B 1 80 ? 9.125 -25.188 -3.703 1 98.88 80 LYS B CA 1
ATOM 3003 C C . LYS B 1 80 ? 8.156 -24.172 -3.09 1 98.88 80 LYS B C 1
ATOM 3005 O O . LYS B 1 80 ? 7.176 -23.781 -3.729 1 98.88 80 LYS B O 1
ATOM 3010 N N . VAL B 1 81 ? 8.43 -23.812 -1.889 1 98.94 81 VAL B N 1
ATOM 3011 C CA . VAL B 1 81 ? 7.586 -22.875 -1.153 1 98.94 81 VAL B CA 1
ATOM 3012 C C . VAL B 1 81 ? 8.258 -21.5 -1.095 1 98.94 81 VAL B C 1
ATOM 3014 O O . VAL B 1 81 ? 9.297 -21.344 -0.444 1 98.94 81 VAL B O 1
ATOM 3017 N N . ILE B 1 82 ? 7.68 -20.531 -1.773 1 98.94 82 ILE B N 1
ATOM 3018 C CA . ILE B 1 82 ? 8.141 -19.156 -1.777 1 98.94 82 ILE B CA 1
ATOM 3019 C C . ILE B 1 82 ? 7.227 -18.297 -0.896 1 98.94 82 ILE B C 1
ATOM 3021 O O . ILE B 1 82 ? 6.027 -18.188 -1.155 1 98.94 82 ILE B O 1
ATOM 3025 N N . GLY B 1 83 ? 7.801 -17.734 0.152 1 98.88 83 GLY B N 1
ATOM 3026 C CA . GLY B 1 83 ? 7.012 -16.906 1.053 1 98.88 83 GLY B CA 1
ATOM 3027 C C . GLY B 1 83 ? 7.023 -15.43 0.676 1 98.88 83 GLY B C 1
ATOM 3028 O O . GLY B 1 83 ? 8.086 -14.859 0.414 1 98.88 83 GLY B O 1
ATOM 3029 N N . ASN B 1 84 ? 5.844 -14.852 0.618 1 98.75 84 ASN B N 1
ATOM 3030 C CA . ASN B 1 84 ? 5.789 -13.398 0.467 1 98.75 84 ASN B CA 1
ATOM 3031 C C . ASN B 1 84 ? 6.094 -12.688 1.782 1 98.75 84 ASN B C 1
ATOM 3033 O O . ASN B 1 84 ? 5.18 -12.391 2.557 1 98.75 84 ASN B O 1
ATOM 3037 N N . THR B 1 85 ? 7.297 -12.281 1.923 1 98.38 85 THR B N 1
ATOM 3038 C CA . THR B 1 85 ? 7.719 -11.648 3.168 1 98.38 85 THR B CA 1
ATOM 3039 C C . THR B 1 85 ? 8.086 -10.188 2.936 1 98.38 85 THR B C 1
ATOM 3041 O O . THR B 1 85 ? 8.75 -9.57 3.773 1 98.38 85 THR B O 1
ATOM 3044 N N . GLY B 1 86 ? 7.746 -9.711 1.78 1 96.81 86 GLY B N 1
ATOM 3045 C CA . GLY B 1 86 ? 7.938 -8.289 1.514 1 96.81 86 GLY B CA 1
ATOM 3046 C C . GLY B 1 86 ? 6.945 -7.406 2.246 1 96.81 86 GLY B C 1
ATOM 3047 O O . GLY B 1 86 ? 5.859 -7.855 2.613 1 96.81 86 GLY B O 1
ATOM 3048 N N . SER B 1 87 ? 7.359 -6.176 2.443 1 94.44 87 SER B N 1
ATOM 3049 C CA . SER B 1 87 ? 6.535 -5.199 3.145 1 94.44 87 SER B CA 1
ATOM 3050 C C . SER B 1 87 ? 6.898 -3.775 2.734 1 94.44 87 SER B C 1
ATOM 3052 O O . SER B 1 87 ? 7.973 -3.539 2.174 1 94.44 87 SER B O 1
ATOM 3054 N N . ASN B 1 88 ? 5.977 -2.896 2.996 1 92.12 88 ASN B N 1
ATOM 3055 C CA . ASN B 1 88 ? 6.305 -1.486 2.812 1 92.12 88 ASN B CA 1
ATOM 3056 C C . ASN B 1 88 ? 7.273 -0.991 3.881 1 92.12 88 ASN B C 1
ATOM 3058 O O . ASN B 1 88 ? 7.934 0.034 3.701 1 92.12 88 ASN B O 1
ATOM 3062 N N . SER B 1 89 ? 7.305 -1.603 5.008 1 94.5 89 SER B N 1
ATOM 3063 C CA . SER B 1 89 ? 8.227 -1.317 6.102 1 94.5 89 SER B CA 1
ATOM 3064 C C . SER B 1 89 ? 9.453 -2.227 6.043 1 94.5 89 SER B C 1
ATOM 3066 O O . SER B 1 89 ? 9.328 -3.451 6.113 1 94.5 89 SER B O 1
ATOM 3068 N N . THR B 1 90 ? 10.633 -1.631 5.922 1 97.06 90 THR B N 1
ATOM 3069 C CA . THR B 1 90 ? 11.867 -2.412 5.848 1 97.06 90 THR B CA 1
ATOM 3070 C C . THR B 1 90 ? 12.023 -3.291 7.086 1 97.06 90 THR B C 1
ATOM 3072 O O . THR B 1 90 ? 12.398 -4.461 6.977 1 97.06 90 THR B O 1
ATOM 3075 N N . ARG B 1 91 ? 11.703 -2.758 8.195 1 96.38 91 ARG B N 1
ATOM 3076 C CA . ARG B 1 91 ? 11.805 -3.516 9.438 1 96.38 91 ARG B CA 1
ATOM 3077 C C . ARG B 1 91 ? 10.93 -4.762 9.391 1 96.38 91 ARG B C 1
ATOM 3079 O O . ARG B 1 91 ? 11.359 -5.844 9.805 1 96.38 91 ARG B O 1
ATOM 3086 N N . GLU B 1 92 ? 9.742 -4.613 8.922 1 95.75 92 GLU B N 1
ATOM 3087 C CA . GLU B 1 92 ? 8.82 -5.746 8.828 1 95.75 92 GLU B CA 1
ATOM 3088 C C . GLU B 1 92 ? 9.32 -6.777 7.816 1 95.75 92 GLU B C 1
ATOM 3090 O O . GLU B 1 92 ? 9.211 -7.984 8.055 1 95.75 92 GLU B O 1
ATOM 3095 N N . ALA B 1 93 ? 9.836 -6.289 6.715 1 97.56 93 ALA B N 1
ATOM 3096 C CA . ALA B 1 93 ? 10.383 -7.195 5.707 1 97.56 93 ALA B CA 1
ATOM 3097 C C . ALA B 1 93 ? 11.531 -8.023 6.285 1 97.56 93 ALA B C 1
ATOM 3099 O O . ALA B 1 93 ? 11.609 -9.234 6.043 1 97.56 93 ALA B O 1
ATOM 3100 N N . ILE B 1 94 ? 12.391 -7.355 7.047 1 97.69 94 ILE B N 1
ATOM 3101 C CA . ILE B 1 94 ? 13.508 -8.047 7.672 1 97.69 94 ILE B CA 1
ATOM 3102 C C . ILE B 1 94 ? 12.984 -9.125 8.617 1 97.69 94 ILE B C 1
ATOM 3104 O O . ILE B 1 94 ? 13.367 -10.297 8.516 1 97.69 94 ILE B O 1
ATOM 3108 N N . HIS B 1 95 ? 12.078 -8.727 9.438 1 97.19 95 HIS B N 1
ATOM 3109 C CA . HIS B 1 95 ? 11.531 -9.633 10.445 1 97.19 95 HIS B CA 1
ATOM 3110 C C . HIS B 1 95 ? 10.852 -10.828 9.789 1 97.19 95 HIS B C 1
ATOM 3112 O O . HIS B 1 95 ? 11.125 -11.977 10.141 1 97.19 95 HIS B O 1
ATOM 3118 N N . ALA B 1 96 ? 10.008 -10.578 8.883 1 98 96 ALA B N 1
ATOM 3119 C CA . ALA B 1 96 ? 9.242 -11.633 8.211 1 98 96 ALA B CA 1
ATOM 3120 C C . ALA B 1 96 ? 10.164 -12.562 7.43 1 98 96 ALA B C 1
ATOM 3122 O O . ALA B 1 96 ? 9.953 -13.773 7.402 1 98 96 ALA B O 1
ATOM 3123 N N . THR B 1 97 ? 11.148 -11.992 6.809 1 98.31 97 THR B N 1
ATOM 3124 C CA . THR B 1 97 ? 12.07 -12.789 6.008 1 98.31 97 THR B CA 1
ATOM 3125 C C . THR B 1 97 ? 12.906 -13.703 6.898 1 98.31 97 THR B C 1
ATOM 3127 O O . THR B 1 97 ? 13.086 -14.883 6.59 1 98.31 97 THR B O 1
ATOM 3130 N N . GLU B 1 98 ? 13.391 -13.133 7.984 1 97.94 98 GLU B N 1
ATOM 3131 C CA . GLU B 1 98 ? 14.133 -13.945 8.945 1 97.94 98 GLU B CA 1
ATOM 3132 C C . GLU B 1 98 ? 13.289 -15.117 9.445 1 97.94 98 GLU B C 1
ATOM 3134 O O . GLU B 1 98 ? 13.75 -16.266 9.453 1 97.94 98 GLU B O 1
ATOM 3139 N N . GLN B 1 99 ? 12.078 -14.883 9.797 1 98.31 99 GLN B N 1
ATOM 3140 C CA . GLN B 1 99 ? 11.18 -15.914 10.297 1 98.31 99 GLN B CA 1
ATOM 3141 C C . GLN B 1 99 ? 10.805 -16.906 9.195 1 98.31 99 GLN B C 1
ATOM 3143 O O . GLN B 1 99 ? 10.703 -18.109 9.438 1 98.31 99 GLN B O 1
ATOM 3148 N N . GLY B 1 100 ? 10.57 -16.375 7.988 1 98.5 100 GLY B N 1
ATOM 3149 C CA . GLY B 1 100 ? 10.234 -17.219 6.863 1 98.5 100 GLY B CA 1
ATOM 3150 C C . GLY B 1 100 ? 11.297 -18.266 6.559 1 98.5 100 GLY B C 1
ATOM 3151 O O . GLY B 1 100 ? 10.984 -19.453 6.395 1 98.5 100 GLY B O 1
ATOM 3152 N N . PHE B 1 101 ? 12.547 -17.859 6.527 1 98.38 101 PHE B N 1
ATOM 3153 C CA . PHE B 1 101 ? 13.625 -18.797 6.281 1 98.38 101 PHE B CA 1
ATOM 3154 C C . PHE B 1 101 ? 13.82 -19.719 7.477 1 98.38 101 PHE B C 1
ATOM 3156 O O . PHE B 1 101 ? 14.172 -20.891 7.312 1 98.38 101 PHE B O 1
ATOM 3163 N N . ALA B 1 102 ? 13.523 -19.203 8.68 1 98.06 102 ALA B N 1
ATOM 3164 C CA . ALA B 1 102 ? 13.648 -20.016 9.883 1 98.06 102 ALA B CA 1
ATOM 3165 C C . ALA B 1 102 ? 12.648 -21.172 9.859 1 98.06 102 ALA B C 1
ATOM 3167 O O . ALA B 1 102 ? 12.945 -22.266 10.352 1 98.06 102 ALA B O 1
ATOM 3168 N N . VAL B 1 103 ? 11.469 -20.938 9.258 1 98.12 103 VAL B N 1
ATOM 3169 C CA . VAL B 1 103 ? 10.469 -22.016 9.234 1 98.12 103 VAL B CA 1
ATOM 3170 C C . VAL B 1 103 ? 10.648 -22.844 7.973 1 98.12 103 VAL B C 1
ATOM 3172 O O . VAL B 1 103 ? 9.883 -23.797 7.73 1 98.12 103 VAL B O 1
ATOM 3175 N N . GLY B 1 104 ? 11.531 -22.469 7.086 1 98.06 104 GLY B N 1
ATOM 3176 C CA . GLY B 1 104 ? 12 -23.391 6.07 1 98.06 104 GLY B CA 1
ATOM 3177 C C . GLY B 1 104 ? 11.555 -23.016 4.668 1 98.06 104 GLY B C 1
ATOM 3178 O O . GLY B 1 104 ? 11.641 -23.828 3.746 1 98.06 104 GLY B O 1
ATOM 3179 N N . MET B 1 105 ? 11.062 -21.766 4.434 1 98.44 105 MET B N 1
ATOM 3180 C CA . MET B 1 105 ? 10.672 -21.438 3.062 1 98.44 105 MET B CA 1
ATOM 3181 C C . MET B 1 105 ? 11.875 -21.5 2.127 1 98.44 105 MET B C 1
ATOM 3183 O O . MET B 1 105 ? 13.008 -21.266 2.553 1 98.44 105 MET B O 1
ATOM 3187 N N . HIS B 1 106 ? 11.641 -21.797 0.901 1 98.81 106 HIS B N 1
ATOM 3188 C CA . HIS B 1 106 ? 12.711 -22.047 -0.061 1 98.81 106 HIS B CA 1
ATOM 3189 C C . HIS B 1 106 ? 13.219 -20.734 -0.66 1 98.81 106 HIS B C 1
ATOM 3191 O O . HIS B 1 106 ? 14.375 -20.641 -1.08 1 98.81 106 HIS B O 1
ATOM 3197 N N . ALA B 1 107 ? 12.383 -19.719 -0.733 1 98.88 107 ALA B N 1
ATOM 3198 C CA . ALA B 1 107 ? 12.719 -18.391 -1.247 1 98.88 107 ALA B CA 1
ATOM 3199 C C . ALA B 1 107 ? 11.742 -17.344 -0.731 1 98.88 107 ALA B C 1
ATOM 3201 O O . ALA B 1 107 ? 10.695 -17.688 -0.183 1 98.88 107 ALA B O 1
ATOM 3202 N N . ALA B 1 108 ? 12.195 -16.125 -0.873 1 98.81 108 ALA B N 1
ATOM 3203 C CA . ALA B 1 108 ? 11.352 -15 -0.49 1 98.81 108 ALA B CA 1
ATOM 3204 C C . ALA B 1 108 ? 10.906 -14.211 -1.716 1 98.81 108 ALA B C 1
ATOM 3206 O O . ALA B 1 108 ? 11.633 -14.117 -2.703 1 98.81 108 ALA B O 1
ATOM 3207 N N . LEU B 1 109 ? 9.719 -13.758 -1.65 1 98.88 109 LEU B N 1
ATOM 3208 C CA . LEU B 1 109 ? 9.227 -12.75 -2.58 1 98.88 109 LEU B CA 1
ATOM 3209 C C . LEU B 1 109 ? 9.195 -11.375 -1.924 1 98.88 109 LEU B C 1
ATOM 3211 O O . LEU B 1 109 ? 8.609 -11.211 -0.851 1 98.88 109 LEU B O 1
ATOM 3215 N N . HIS B 1 110 ? 9.859 -10.383 -2.568 1 98.62 110 HIS B N 1
ATOM 3216 C CA . HIS B 1 110 ? 9.914 -9.039 -2 1 98.62 110 HIS B CA 1
ATOM 3217 C C . HIS B 1 110 ? 9.32 -8.016 -2.957 1 98.62 110 HIS B C 1
ATOM 3219 O O . HIS B 1 110 ? 9.648 -8.008 -4.148 1 98.62 110 HIS B O 1
ATOM 3225 N N . ILE B 1 111 ? 8.516 -7.25 -2.441 1 97.75 111 ILE B N 1
ATOM 3226 C CA . ILE B 1 111 ? 7.902 -6.133 -3.152 1 97.75 111 ILE B CA 1
ATOM 3227 C C . ILE B 1 111 ? 8.5 -4.82 -2.66 1 97.75 111 ILE B C 1
ATOM 3229 O O . ILE B 1 111 ? 9.148 -4.777 -1.613 1 97.75 111 ILE B O 1
ATOM 3233 N N . ASN B 1 112 ? 8.414 -3.73 -3.488 1 97.62 112 ASN B N 1
ATOM 3234 C CA . ASN B 1 112 ? 8.859 -2.422 -3.018 1 97.62 112 ASN B CA 1
ATOM 3235 C C . ASN B 1 112 ? 7.832 -1.789 -2.08 1 97.62 112 ASN B C 1
ATOM 3237 O O . ASN B 1 112 ? 6.68 -2.221 -2.031 1 97.62 112 ASN B O 1
ATOM 3241 N N . PRO B 1 113 ? 8.281 -0.79 -1.286 1 96.19 113 PRO B N 1
ATOM 3242 C CA . PRO B 1 113 ? 7.352 -0.106 -0.385 1 96.19 113 PRO B CA 1
ATOM 3243 C C . PRO B 1 113 ? 6.105 0.41 -1.104 1 96.19 113 PRO B C 1
ATOM 3245 O O . PRO B 1 113 ? 6.176 1.408 -1.826 1 96.19 113 PRO B O 1
ATOM 3248 N N . TYR B 1 114 ? 5 -0.366 -0.765 1 93.56 114 TYR B N 1
ATOM 3249 C CA . TYR B 1 114 ? 3.74 -0.089 -1.446 1 93.56 114 TYR B CA 1
ATOM 3250 C C . TYR B 1 114 ? 2.885 0.88 -0.64 1 93.56 114 TYR B C 1
ATOM 3252 O O . TYR B 1 114 ? 2.619 0.648 0.542 1 93.56 114 TYR B O 1
ATOM 3260 N N . TYR B 1 115 ? 2.645 2.031 -0.958 1 92.19 115 TYR B N 1
ATOM 3261 C CA . TYR B 1 115 ? 1.958 3.174 -0.365 1 92.19 115 TYR B CA 1
ATOM 3262 C C . TYR B 1 115 ? 2.943 4.285 -0.019 1 92.19 115 TYR B C 1
ATOM 3264 O O . TYR B 1 115 ? 2.848 5.395 -0.546 1 92.19 115 TYR B O 1
ATOM 3272 N N . GLY B 1 116 ? 3.918 3.918 0.787 1 94.62 116 GLY B N 1
ATOM 3273 C CA . GLY B 1 116 ? 4.883 4.918 1.209 1 94.62 116 GLY B CA 1
ATOM 3274 C C . GLY B 1 116 ? 5.789 5.387 0.084 1 94.62 116 GLY B C 1
ATOM 3275 O O . GLY B 1 116 ? 6.285 6.512 0.108 1 94.62 116 GLY B O 1
ATOM 3276 N N . LYS B 1 117 ? 6.043 4.438 -0.929 1 97.12 117 LYS B N 1
ATOM 3277 C CA . LYS B 1 117 ? 7.031 4.707 -1.97 1 97.12 117 LYS B CA 1
ATOM 3278 C C . LYS B 1 117 ? 8.359 5.148 -1.363 1 97.12 117 LYS B C 1
ATOM 3280 O O . LYS B 1 117 ? 8.539 5.09 -0.146 1 97.12 117 LYS B O 1
ATOM 3285 N N . THR B 1 118 ? 9.375 5.379 -2.16 1 98.06 118 THR B N 1
ATOM 3286 C CA . THR B 1 118 ? 10.68 5.871 -1.723 1 98.06 118 THR B CA 1
ATOM 3287 C C . THR B 1 118 ? 11.539 6.266 -2.92 1 98.06 118 THR B C 1
ATOM 3289 O O . THR B 1 118 ? 11.07 6.25 -4.059 1 98.06 118 THR B O 1
ATOM 3292 N N . SER B 1 119 ? 12.695 6.781 -2.689 1 97.81 119 SER B N 1
ATOM 3293 C CA . SER B 1 119 ? 13.641 7.141 -3.744 1 97.81 119 SER B CA 1
ATOM 3294 C C . SER B 1 119 ? 14.289 5.902 -4.352 1 97.81 119 SER B C 1
ATOM 3296 O O . SER B 1 119 ? 14.148 4.797 -3.818 1 97.81 119 SER B O 1
ATOM 3298 N N . MET B 1 120 ? 15 6.102 -5.492 1 97.38 120 MET B N 1
ATOM 3299 C CA . MET B 1 120 ? 15.734 4.996 -6.098 1 97.38 120 MET B CA 1
ATOM 3300 C C . MET B 1 120 ? 16.766 4.43 -5.121 1 97.38 120 MET B C 1
ATOM 3302 O O . MET B 1 120 ? 16.906 3.211 -5.004 1 97.38 120 MET B O 1
ATOM 3306 N N . LYS B 1 121 ? 17.406 5.375 -4.434 1 97.38 121 LYS B N 1
ATOM 3307 C CA . LYS B 1 121 ? 18.359 4.941 -3.412 1 97.38 121 LYS B CA 1
ATOM 3308 C C . LYS B 1 121 ? 17.656 4.191 -2.287 1 97.38 121 LYS B C 1
ATOM 3310 O O . LYS B 1 121 ? 18.188 3.223 -1.745 1 97.38 121 LYS B O 1
ATOM 3315 N N . GLY B 1 122 ? 16.469 4.645 -1.951 1 98 122 GLY B N 1
ATOM 3316 C CA . GLY B 1 122 ? 15.672 3.969 -0.948 1 98 122 GLY B CA 1
ATOM 3317 C C . GLY B 1 122 ? 15.258 2.566 -1.357 1 98 122 GLY B C 1
ATOM 3318 O O . GLY B 1 122 ? 15.234 1.654 -0.529 1 98 122 GLY B O 1
ATOM 3319 N N . LEU B 1 123 ? 14.969 2.371 -2.633 1 98.5 123 LEU B N 1
ATOM 3320 C CA . LEU B 1 123 ? 14.633 1.049 -3.146 1 98.5 123 LEU B CA 1
ATOM 3321 C C . LEU B 1 123 ? 15.797 0.084 -2.975 1 98.5 123 LEU B C 1
ATOM 3323 O O . LEU B 1 123 ? 15.625 -1.023 -2.459 1 98.5 123 LEU B O 1
ATOM 3327 N N . VAL B 1 124 ? 16.969 0.538 -3.422 1 98.19 124 VAL B N 1
ATOM 3328 C CA . VAL B 1 124 ? 18.156 -0.297 -3.338 1 98.19 124 VAL B CA 1
ATOM 3329 C C . VAL B 1 124 ? 18.438 -0.648 -1.878 1 98.19 124 VAL B C 1
ATOM 3331 O O . VAL B 1 124 ? 18.656 -1.815 -1.545 1 98.19 124 VAL B O 1
ATOM 3334 N N . SER B 1 125 ? 18.344 0.36 -0.97 1 97.5 125 SER B N 1
ATOM 3335 C CA . SER B 1 125 ? 18.609 0.144 0.448 1 97.5 125 SER B CA 1
ATOM 3336 C C . SER B 1 125 ? 17.625 -0.849 1.05 1 97.5 125 SER B C 1
ATOM 3338 O O . SER B 1 125 ? 18 -1.719 1.834 1 97.5 125 SER B O 1
ATOM 3340 N N . HIS B 1 126 ? 16.406 -0.724 0.674 1 98.06 126 HIS B N 1
ATOM 3341 C CA . HIS B 1 126 ? 15.352 -1.608 1.148 1 98.06 126 HIS B CA 1
ATOM 3342 C C . HIS B 1 126 ? 15.633 -3.059 0.77 1 98.06 126 HIS B C 1
ATOM 3344 O O . HIS B 1 126 ? 15.625 -3.941 1.63 1 98.06 126 HIS B O 1
ATOM 3350 N N . PHE B 1 127 ? 15.961 -3.348 -0.452 1 98.25 127 PHE B N 1
ATOM 3351 C CA . PHE B 1 127 ? 16.125 -4.711 -0.944 1 98.25 127 PHE B CA 1
ATOM 3352 C C . PHE B 1 127 ? 17.438 -5.305 -0.443 1 98.25 127 PHE B C 1
ATOM 3354 O O . PHE B 1 127 ? 17.516 -6.496 -0.139 1 98.25 127 PHE B O 1
ATOM 3361 N N . GLU B 1 128 ? 18.438 -4.496 -0.328 1 96.75 128 GLU B N 1
ATOM 3362 C CA . GLU B 1 128 ? 19.734 -4.988 0.1 1 96.75 128 GLU B CA 1
ATOM 3363 C C . GLU B 1 128 ? 19.688 -5.527 1.527 1 96.75 128 GLU B C 1
ATOM 3365 O O . GLU B 1 128 ? 20.438 -6.445 1.878 1 96.75 128 GLU B O 1
ATOM 3370 N N . THR B 1 129 ? 18.75 -4.996 2.305 1 95.88 129 THR B N 1
ATOM 3371 C CA . THR B 1 129 ? 18.672 -5.414 3.699 1 95.88 129 THR B CA 1
ATOM 3372 C C . THR B 1 129 ? 18.188 -6.859 3.805 1 95.88 129 THR B C 1
ATOM 3374 O O . THR B 1 129 ? 18.453 -7.535 4.805 1 95.88 129 THR B O 1
ATOM 3377 N N . VAL B 1 130 ? 17.516 -7.371 2.775 1 96.75 130 VAL B N 1
ATOM 3378 C CA . VAL B 1 130 ? 16.875 -8.672 2.922 1 96.75 130 VAL B CA 1
ATOM 3379 C C . VAL B 1 130 ? 17.516 -9.68 1.97 1 96.75 130 VAL B C 1
ATOM 3381 O O . VAL B 1 130 ? 17.375 -10.891 2.152 1 96.75 130 VAL B O 1
ATOM 3384 N N . LEU B 1 131 ? 18.312 -9.227 1.019 1 96.75 131 LEU B N 1
ATOM 3385 C CA . LEU B 1 131 ? 18.844 -10.094 -0.034 1 96.75 131 LEU B CA 1
ATOM 3386 C C . LEU B 1 131 ? 19.844 -11.094 0.532 1 96.75 131 LEU B C 1
ATOM 3388 O O . LEU B 1 131 ? 19.984 -12.203 0.006 1 96.75 131 LEU B O 1
ATOM 3392 N N . SER B 1 132 ? 20.516 -10.727 1.591 1 94.62 132 SER B N 1
ATOM 3393 C CA . SER B 1 132 ? 21.562 -11.578 2.139 1 94.62 132 SER B CA 1
ATOM 3394 C C . SER B 1 132 ? 20.969 -12.789 2.852 1 94.62 132 SER B C 1
ATOM 3396 O O . SER B 1 132 ? 21.688 -13.742 3.172 1 94.62 132 SER B O 1
ATOM 3398 N N . MET B 1 133 ? 19.719 -12.867 3.041 1 96.56 133 MET B N 1
ATOM 3399 C CA . MET B 1 133 ? 19.109 -13.852 3.928 1 96.56 133 MET B CA 1
ATOM 3400 C C . MET B 1 133 ? 18.828 -15.148 3.182 1 96.56 133 MET B C 1
ATOM 3402 O O . MET B 1 133 ? 18.609 -16.188 3.801 1 96.56 133 MET B O 1
ATOM 3406 N N . GLY B 1 134 ? 18.719 -15.055 1.842 1 97.56 134 GLY B N 1
ATOM 3407 C CA . GLY B 1 134 ? 18.469 -16.25 1.055 1 97.56 134 GLY B CA 1
ATOM 3408 C C . GLY B 1 134 ? 17.922 -15.945 -0.328 1 97.56 134 GLY B C 1
ATOM 3409 O O . GLY B 1 134 ? 17.844 -14.789 -0.729 1 97.56 134 GLY B O 1
ATOM 3410 N N . PRO B 1 135 ? 17.594 -17.016 -1.062 1 98.56 135 PRO B N 1
ATOM 3411 C CA . PRO B 1 135 ? 17.062 -16.828 -2.414 1 98.56 135 PRO B CA 1
ATOM 3412 C C . PRO B 1 135 ? 15.867 -15.883 -2.447 1 98.56 135 PRO B C 1
ATOM 3414 O O . PRO B 1 135 ? 14.961 -16 -1.625 1 98.56 135 PRO B O 1
ATOM 3417 N N . THR B 1 136 ? 15.914 -14.977 -3.416 1 98.5 136 THR B N 1
ATOM 3418 C CA . THR B 1 136 ? 14.93 -13.898 -3.412 1 98.5 136 THR B CA 1
ATOM 3419 C C . THR B 1 136 ? 14.43 -13.625 -4.828 1 98.5 136 THR B C 1
ATOM 3421 O O . THR B 1 136 ? 15.219 -13.555 -5.77 1 98.5 136 THR B O 1
ATOM 3424 N N . ILE B 1 137 ? 13.117 -13.555 -4.953 1 98.81 137 ILE B N 1
ATOM 3425 C CA . ILE B 1 137 ? 12.469 -13.031 -6.152 1 98.81 137 ILE B CA 1
ATOM 3426 C C . ILE B 1 137 ? 11.938 -11.633 -5.883 1 98.81 137 ILE B C 1
ATOM 3428 O O . ILE B 1 137 ? 11.289 -11.391 -4.863 1 98.81 137 ILE B O 1
ATOM 3432 N N . ILE B 1 138 ? 12.25 -10.672 -6.754 1 98.81 138 ILE B N 1
ATOM 3433 C CA . ILE B 1 138 ? 11.719 -9.32 -6.656 1 98.81 138 ILE B CA 1
ATOM 3434 C C . ILE B 1 138 ? 10.398 -9.227 -7.426 1 98.81 138 ILE B C 1
ATOM 3436 O O . ILE B 1 138 ? 10.305 -9.711 -8.555 1 98.81 138 ILE B O 1
ATOM 3440 N N . TYR B 1 139 ? 9.492 -8.688 -6.789 1 98.75 139 TYR B N 1
ATOM 3441 C CA . TYR B 1 139 ? 8.156 -8.578 -7.363 1 98.75 139 TYR B CA 1
ATOM 3442 C C . TYR B 1 139 ? 7.871 -7.145 -7.805 1 98.75 139 TYR B C 1
ATOM 3444 O O . TYR B 1 139 ? 7.672 -6.262 -6.969 1 98.75 139 TYR B O 1
ATOM 3452 N N . ASN B 1 140 ? 7.82 -6.91 -9.172 1 98.69 140 ASN B N 1
ATOM 3453 C CA . ASN B 1 140 ? 7.523 -5.586 -9.711 1 98.69 140 ASN B CA 1
ATOM 3454 C C . ASN B 1 140 ? 6.098 -5.512 -10.25 1 98.69 140 ASN B C 1
ATOM 3456 O O . ASN B 1 140 ? 5.797 -6.062 -11.312 1 98.69 140 ASN B O 1
ATOM 3460 N N . VAL B 1 141 ? 5.277 -4.801 -9.57 1 97.94 141 VAL B N 1
ATOM 3461 C CA . VAL B 1 141 ? 3.877 -4.641 -9.953 1 97.94 141 VAL B CA 1
ATOM 3462 C C . VAL B 1 141 ? 3.424 -3.209 -9.672 1 97.94 141 VAL B C 1
ATOM 3464 O O . VAL B 1 141 ? 2.584 -2.982 -8.797 1 97.94 141 VAL B O 1
ATOM 3467 N N . PRO B 1 142 ? 3.822 -2.248 -10.5 1 97.5 142 PRO B N 1
ATOM 3468 C CA . PRO B 1 142 ? 3.553 -0.835 -10.227 1 97.5 142 PRO B CA 1
ATOM 3469 C C . PRO B 1 142 ? 2.059 -0.527 -10.141 1 97.5 142 PRO B C 1
ATOM 3471 O O . PRO B 1 142 ? 1.656 0.387 -9.414 1 97.5 142 PRO B O 1
ATOM 3474 N N . SER B 1 143 ? 1.218 -1.273 -10.828 1 96.38 143 SER B N 1
ATOM 3475 C CA . SER B 1 143 ? -0.218 -1.015 -10.789 1 96.38 143 SER B CA 1
ATOM 3476 C C . SER B 1 143 ? -0.766 -1.162 -9.367 1 96.38 143 SER B C 1
ATOM 3478 O O . SER B 1 143 ? -1.812 -0.599 -9.039 1 96.38 143 SER B O 1
ATOM 3480 N N . ARG B 1 144 ? -0.045 -1.906 -8.523 1 96.81 144 ARG B N 1
ATOM 3481 C CA . ARG B 1 144 ? -0.485 -2.111 -7.148 1 96.81 144 ARG B CA 1
ATOM 3482 C C . ARG B 1 144 ? 0.335 -1.265 -6.18 1 96.81 144 ARG B C 1
ATOM 3484 O O . ARG B 1 144 ? -0.201 -0.729 -5.207 1 96.81 144 ARG B O 1
ATOM 3491 N N . THR B 1 145 ? 1.645 -1.075 -6.465 1 96.56 145 THR B N 1
ATOM 3492 C CA . THR B 1 145 ? 2.537 -0.478 -5.477 1 96.56 145 THR B CA 1
ATOM 3493 C C . THR B 1 145 ? 2.59 1.038 -5.645 1 96.56 145 THR B C 1
ATOM 3495 O O . THR B 1 145 ? 3.053 1.75 -4.75 1 96.56 145 THR B O 1
ATOM 3498 N N . GLY B 1 146 ? 2.193 1.479 -6.852 1 95.62 146 GLY B N 1
ATOM 3499 C CA . GLY B 1 146 ? 2.256 2.906 -7.129 1 95.62 146 GLY B CA 1
ATOM 3500 C C . GLY B 1 146 ? 3.631 3.369 -7.57 1 95.62 146 GLY B C 1
ATOM 3501 O O . GLY B 1 146 ? 3.836 4.555 -7.836 1 95.62 146 GLY B O 1
ATOM 3502 N N . GLN B 1 147 ? 4.555 2.463 -7.664 1 97.5 147 GLN B N 1
ATOM 3503 C CA . GLN B 1 147 ? 5.91 2.836 -8.055 1 97.5 147 GLN B CA 1
ATOM 3504 C C . GLN B 1 147 ? 6.609 1.689 -8.781 1 97.5 147 GLN B C 1
ATOM 3506 O O . GLN B 1 147 ? 6.605 0.553 -8.305 1 97.5 147 GLN B O 1
ATOM 3511 N N . ASP B 1 148 ? 7.238 2.02 -9.922 1 98.12 148 ASP B N 1
ATOM 3512 C CA . ASP B 1 148 ? 8.023 1.065 -10.703 1 98.12 148 ASP B CA 1
ATOM 3513 C C . ASP B 1 148 ? 9.359 0.774 -10.031 1 98.12 148 ASP B C 1
ATOM 3515 O O . ASP B 1 148 ? 9.945 1.652 -9.391 1 98.12 148 ASP B O 1
ATOM 3519 N N . ILE B 1 149 ? 9.773 -0.466 -10.047 1 98.5 149 ILE B N 1
ATOM 3520 C CA . ILE B 1 149 ? 11.172 -0.813 -9.805 1 98.5 149 ILE B CA 1
ATOM 3521 C C . ILE B 1 149 ? 11.938 -0.823 -11.117 1 98.5 149 ILE B C 1
ATOM 3523 O O . ILE B 1 149 ? 11.945 -1.825 -11.836 1 98.5 149 ILE B O 1
ATOM 3527 N N . PRO B 1 150 ? 12.625 0.205 -11.422 1 97.81 150 PRO B N 1
ATOM 3528 C CA . PRO B 1 150 ? 13.195 0.324 -12.766 1 97.81 150 PRO B CA 1
ATOM 3529 C C . PRO B 1 150 ? 14.43 -0.553 -12.961 1 97.81 150 PRO B C 1
ATOM 3531 O O . PRO B 1 150 ? 15.047 -0.987 -11.984 1 97.81 150 PRO B O 1
ATOM 3534 N N . PRO B 1 151 ? 14.859 -0.774 -14.242 1 97.5 151 PRO B N 1
ATOM 3535 C CA . PRO B 1 151 ? 15.953 -1.69 -14.578 1 97.5 151 PRO B CA 1
ATOM 3536 C C . PRO B 1 151 ? 17.25 -1.351 -13.852 1 97.5 151 PRO B C 1
ATOM 3538 O O . PRO B 1 151 ? 17.938 -2.248 -13.359 1 97.5 151 PRO B O 1
ATOM 3541 N N . PRO B 1 152 ? 17.609 -0.058 -13.648 1 97.69 152 PRO B N 1
ATOM 3542 C CA . PRO B 1 152 ? 18.859 0.217 -12.938 1 97.69 152 PRO B CA 1
ATOM 3543 C C . PRO B 1 152 ? 18.859 -0.316 -11.508 1 97.69 152 PRO B C 1
ATOM 3545 O O . PRO B 1 152 ? 19.891 -0.785 -11.016 1 97.69 152 PRO B O 1
ATOM 3548 N N . VAL B 1 153 ? 17.734 -0.244 -10.812 1 98.19 153 VAL B N 1
ATOM 3549 C CA . VAL B 1 153 ? 17.625 -0.785 -9.461 1 98.19 153 VAL B CA 1
ATOM 3550 C C . VAL B 1 153 ? 17.766 -2.305 -9.5 1 98.19 153 VAL B C 1
ATOM 3552 O O . VAL B 1 153 ? 18.547 -2.877 -8.734 1 98.19 153 VAL B O 1
ATOM 3555 N N . VAL B 1 154 ? 17.062 -2.955 -10.414 1 98.25 154 VAL B N 1
ATOM 3556 C CA . VAL B 1 154 ? 17.094 -4.406 -10.539 1 98.25 154 VAL B CA 1
ATOM 3557 C C . VAL B 1 154 ? 18.516 -4.863 -10.859 1 98.25 154 VAL B C 1
ATOM 3559 O O . VAL B 1 154 ? 19.016 -5.824 -10.273 1 98.25 154 VAL B O 1
ATOM 3562 N N . GLU B 1 155 ? 19.156 -4.156 -11.781 1 97.31 155 GLU B N 1
ATOM 3563 C CA . GLU B 1 155 ? 20.516 -4.5 -12.172 1 97.31 155 GLU B CA 1
ATOM 3564 C C . GLU B 1 155 ? 21.469 -4.375 -10.992 1 97.31 155 GLU B C 1
ATOM 3566 O O . GLU B 1 155 ? 22.359 -5.211 -10.82 1 97.31 155 GLU B O 1
ATOM 3571 N N . THR B 1 156 ? 21.266 -3.352 -10.211 1 97.56 156 THR B N 1
ATOM 3572 C CA . THR B 1 156 ? 22.109 -3.146 -9.031 1 97.56 156 THR B CA 1
ATOM 3573 C C . THR B 1 156 ? 21.953 -4.305 -8.047 1 97.56 156 THR B C 1
ATOM 3575 O O . THR B 1 156 ? 22.938 -4.902 -7.621 1 97.56 156 THR B O 1
ATOM 3578 N N . ILE B 1 157 ? 20.766 -4.711 -7.75 1 97.44 157 ILE B N 1
ATOM 3579 C CA . ILE B 1 157 ? 20.547 -5.711 -6.711 1 97.44 157 ILE B CA 1
ATOM 3580 C C . ILE B 1 157 ? 20.781 -7.105 -7.281 1 97.44 157 ILE B C 1
ATOM 3582 O O . ILE B 1 157 ? 20.984 -8.062 -6.531 1 97.44 157 ILE B O 1
ATOM 3586 N N . SER B 1 158 ? 20.812 -7.266 -8.594 1 96.12 158 SER B N 1
ATOM 3587 C CA . SER B 1 158 ? 21.016 -8.555 -9.242 1 96.12 158 SER B CA 1
ATOM 3588 C C . SER B 1 158 ? 22.453 -9.047 -9.055 1 96.12 158 SER B C 1
ATOM 3590 O O . SER B 1 158 ? 22.75 -10.211 -9.328 1 96.12 158 SER B O 1
ATOM 3592 N N . GLN B 1 159 ? 23.312 -8.195 -8.578 1 95.62 159 GLN B N 1
ATOM 3593 C CA . GLN B 1 159 ? 24.703 -8.578 -8.297 1 95.62 159 GLN B CA 1
ATOM 3594 C C . GLN B 1 159 ? 24.781 -9.469 -7.062 1 95.62 159 GLN B C 1
ATOM 3596 O O . GLN B 1 159 ? 25.797 -10.156 -6.855 1 95.62 159 GLN B O 1
ATOM 3601 N N . ASN B 1 160 ? 23.781 -9.43 -6.27 1 96.69 160 ASN B N 1
ATOM 3602 C CA . ASN B 1 160 ? 23.75 -10.281 -5.09 1 96.69 160 ASN B CA 1
ATOM 3603 C C . ASN B 1 160 ? 23.516 -11.75 -5.461 1 96.69 160 ASN B C 1
ATOM 3605 O O . ASN B 1 160 ? 22.609 -12.055 -6.25 1 96.69 160 ASN B O 1
ATOM 3609 N N . ALA B 1 161 ? 24.234 -12.656 -4.902 1 96.38 161 ALA B N 1
ATOM 3610 C CA . ALA B 1 161 ? 24.203 -14.07 -5.254 1 96.38 161 ALA B CA 1
ATOM 3611 C C . ALA B 1 161 ? 22.859 -14.695 -4.895 1 96.38 161 ALA B C 1
ATOM 3613 O O . ALA B 1 161 ? 22.484 -15.742 -5.43 1 96.38 161 ALA B O 1
ATOM 3614 N N . ASN B 1 162 ? 22.109 -14 -4.047 1 97.81 162 ASN B N 1
ATOM 3615 C CA . ASN B 1 162 ? 20.828 -14.547 -3.596 1 97.81 162 ASN B CA 1
ATOM 3616 C C . ASN B 1 162 ? 19.672 -14.102 -4.5 1 97.81 162 ASN B C 1
ATOM 3618 O O . ASN B 1 162 ? 18.547 -14.57 -4.352 1 97.81 162 ASN B O 1
ATOM 3622 N N . MET B 1 163 ? 19.984 -13.25 -5.449 1 97.81 163 MET B N 1
ATOM 3623 C CA . MET B 1 163 ? 18.953 -12.797 -6.379 1 97.81 163 MET B CA 1
ATOM 3624 C C . MET B 1 163 ? 18.578 -13.898 -7.363 1 97.81 163 MET B C 1
ATOM 3626 O O . MET B 1 163 ? 19.375 -14.258 -8.227 1 97.81 163 MET B O 1
ATOM 3630 N N . ALA B 1 164 ? 17.391 -14.414 -7.219 1 98.31 164 ALA B N 1
ATOM 3631 C CA . ALA B 1 164 ? 16.922 -15.484 -8.102 1 98.31 164 ALA B CA 1
ATOM 3632 C C . ALA B 1 164 ? 16.328 -14.914 -9.383 1 98.31 164 ALA B C 1
ATOM 3634 O O . ALA B 1 164 ? 16.469 -15.516 -10.453 1 98.31 164 ALA B O 1
ATOM 3635 N N . GLY B 1 165 ? 15.633 -13.797 -9.234 1 98.56 165 GLY B N 1
ATOM 3636 C CA . GLY B 1 165 ? 15.023 -13.195 -10.406 1 98.56 165 GLY B CA 1
ATOM 3637 C C . GLY B 1 165 ? 13.914 -12.219 -10.07 1 98.56 165 GLY B C 1
ATOM 3638 O O . GLY B 1 165 ? 13.898 -11.641 -8.984 1 98.56 165 GLY B O 1
ATOM 3639 N N . VAL B 1 166 ? 13.055 -11.914 -11.133 1 98.81 166 VAL B N 1
ATOM 3640 C CA . VAL B 1 166 ? 12.016 -10.906 -10.984 1 98.81 166 VAL B CA 1
ATOM 3641 C C . VAL B 1 166 ? 10.672 -11.469 -11.461 1 98.81 166 VAL B C 1
ATOM 3643 O O . VAL B 1 166 ? 10.609 -12.133 -12.492 1 98.81 166 VAL B O 1
ATOM 3646 N N . LYS B 1 167 ? 9.68 -11.375 -10.609 1 98.88 167 LYS B N 1
ATOM 3647 C CA . LYS B 1 167 ? 8.297 -11.414 -11.086 1 98.88 167 LYS B CA 1
ATOM 3648 C C . LYS B 1 167 ? 7.887 -10.086 -11.703 1 98.88 167 LYS B C 1
ATOM 3650 O O . LYS B 1 167 ? 7.719 -9.086 -10.992 1 98.88 167 LYS B O 1
ATOM 3655 N N . GLU B 1 168 ? 7.711 -10.039 -13.047 1 98.75 168 GLU B N 1
ATOM 3656 C CA . GLU B 1 168 ? 7.559 -8.789 -13.789 1 98.75 168 GLU B CA 1
ATOM 3657 C C . GLU B 1 168 ? 6.137 -8.633 -14.32 1 98.75 168 GLU B C 1
ATOM 3659 O O . GLU B 1 168 ? 5.66 -9.469 -15.086 1 98.75 168 GLU B O 1
ATOM 3664 N N . CYS B 1 169 ? 5.496 -7.523 -13.953 1 98.38 169 CYS B N 1
ATOM 3665 C CA . CYS B 1 169 ? 4.105 -7.332 -14.352 1 98.38 169 CYS B CA 1
ATOM 3666 C C . CYS B 1 169 ? 3.969 -6.156 -15.305 1 98.38 169 CYS B C 1
ATOM 3668 O O . CYS B 1 169 ? 2.854 -5.75 -15.641 1 98.38 169 CYS B O 1
ATOM 3670 N N . VAL B 1 170 ? 5.07 -5.578 -15.773 1 97.88 170 VAL B N 1
ATOM 3671 C CA . VAL B 1 170 ? 4.984 -4.379 -16.609 1 97.88 170 VAL B CA 1
ATOM 3672 C C . VAL B 1 170 ? 4.824 -4.781 -18.078 1 97.88 170 VAL B C 1
ATOM 3674 O O . VAL B 1 170 ? 4.422 -3.963 -18.906 1 97.88 170 VAL B O 1
ATOM 3677 N N . GLY B 1 171 ? 5.246 -6.027 -18.469 1 97.75 171 GLY B N 1
ATOM 3678 C CA . GLY B 1 171 ? 5.004 -6.457 -19.828 1 97.75 171 GLY B CA 1
ATOM 3679 C C . GLY B 1 171 ? 6.207 -7.125 -20.469 1 97.75 171 GLY B C 1
ATOM 3680 O O . GLY B 1 171 ? 7.285 -7.172 -19.875 1 97.75 171 GLY B O 1
ATOM 3681 N N . ASN B 1 172 ? 6.004 -7.605 -21.609 1 98.38 172 ASN B N 1
ATOM 3682 C CA . ASN B 1 172 ? 6.973 -8.492 -22.25 1 98.38 172 ASN B CA 1
ATOM 3683 C C . ASN B 1 172 ? 8.188 -7.719 -22.75 1 98.38 172 ASN B C 1
ATOM 3685 O O . ASN B 1 172 ? 9.289 -8.273 -22.844 1 98.38 172 ASN B O 1
ATOM 3689 N N . ASP B 1 173 ? 8.023 -6.441 -23.125 1 98.25 173 ASP B N 1
ATOM 3690 C CA . ASP B 1 173 ? 9.188 -5.656 -23.516 1 98.25 173 ASP B CA 1
ATOM 3691 C C . ASP B 1 173 ? 10.203 -5.574 -22.375 1 98.25 173 ASP B C 1
ATOM 3693 O O . ASP B 1 173 ? 11.406 -5.742 -22.594 1 98.25 173 ASP B O 1
ATOM 3697 N N . ARG B 1 174 ? 9.695 -5.289 -21.203 1 98.25 174 ARG B N 1
ATOM 3698 C CA . ARG B 1 174 ? 10.539 -5.25 -20.016 1 98.25 174 ARG B CA 1
ATOM 3699 C C . ARG B 1 174 ? 11.156 -6.617 -19.734 1 98.25 174 ARG B C 1
ATOM 3701 O O . ARG B 1 174 ? 12.328 -6.711 -19.344 1 98.25 174 ARG B O 1
ATOM 3708 N N . ILE B 1 175 ? 10.414 -7.676 -19.859 1 98.5 175 ILE B N 1
ATOM 3709 C CA . ILE B 1 175 ? 10.891 -9.039 -19.656 1 98.5 175 ILE B CA 1
ATOM 3710 C C . ILE B 1 175 ? 12.055 -9.328 -20.594 1 98.5 175 ILE B C 1
ATOM 3712 O O . ILE B 1 175 ? 13.102 -9.812 -20.156 1 98.5 175 ILE B O 1
ATOM 3716 N N . LYS B 1 176 ? 11.906 -9 -21.828 1 98.38 176 LYS B N 1
ATOM 3717 C CA . LYS B 1 176 ? 12.961 -9.242 -22.812 1 98.38 176 LYS B CA 1
ATOM 3718 C C . LYS B 1 176 ? 14.234 -8.492 -22.453 1 98.38 176 LYS B C 1
ATOM 3720 O O . LYS B 1 176 ? 15.336 -9.016 -22.609 1 98.38 176 LYS B O 1
ATOM 3725 N N . GLU B 1 177 ? 14.023 -7.262 -21.984 1 97.62 177 GLU B N 1
ATOM 3726 C CA . GLU B 1 177 ? 15.172 -6.461 -21.578 1 97.62 177 GLU B CA 1
ATOM 3727 C C . GLU B 1 177 ? 15.984 -7.176 -20.5 1 97.62 177 GLU B C 1
ATOM 3729 O O . GLU B 1 177 ? 17.219 -7.223 -20.562 1 97.62 177 GLU B O 1
ATOM 3734 N N . TYR B 1 178 ? 15.32 -7.707 -19.5 1 97.56 178 TYR B N 1
ATOM 3735 C CA . TYR B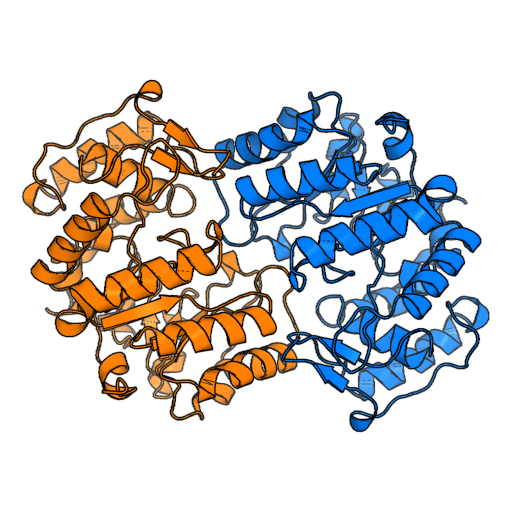 1 178 ? 15.984 -8.406 -18.406 1 97.56 178 TYR B CA 1
ATOM 3736 C C . TYR B 1 178 ? 16.609 -9.711 -18.891 1 97.56 178 TYR B C 1
ATOM 3738 O O . TYR B 1 178 ? 17.734 -10.039 -18.531 1 97.56 178 TYR B O 1
ATOM 3746 N N . VAL B 1 179 ? 15.891 -10.422 -19.703 1 97.81 179 VAL B N 1
ATOM 3747 C CA . VAL B 1 179 ? 16.375 -11.703 -20.219 1 97.81 179 VAL B CA 1
ATOM 3748 C C . VAL B 1 179 ? 17.656 -11.492 -21.016 1 97.81 179 VAL B C 1
ATOM 3750 O O . VAL B 1 179 ? 18.609 -12.258 -20.875 1 97.81 179 VAL B O 1
ATOM 3753 N N . ASP B 1 180 ? 17.641 -10.453 -21.828 1 97.5 180 ASP B N 1
ATOM 3754 C CA . ASP B 1 180 ? 18.812 -10.133 -22.641 1 97.5 180 ASP B CA 1
ATOM 3755 C C . ASP B 1 180 ? 20.031 -9.82 -21.766 1 97.5 180 ASP B C 1
ATOM 3757 O O . ASP B 1 180 ? 21.172 -9.938 -22.219 1 97.5 180 ASP B O 1
ATOM 3761 N N . LYS B 1 181 ? 19.812 -9.484 -20.562 1 96.69 181 LYS B N 1
ATOM 3762 C CA . LYS B 1 181 ? 20.891 -9.164 -19.625 1 96.69 181 LYS B CA 1
ATOM 3763 C C . LYS B 1 181 ? 21.219 -10.359 -18.734 1 96.69 181 LYS B C 1
ATOM 3765 O O . LYS B 1 181 ? 21.984 -10.234 -17.781 1 96.69 181 LYS B O 1
ATOM 3770 N N . GLY B 1 182 ? 20.547 -11.438 -18.922 1 96.62 182 GLY B N 1
ATOM 3771 C CA . GLY B 1 182 ? 20.875 -12.672 -18.203 1 96.62 182 GLY B CA 1
ATOM 3772 C C . GLY B 1 182 ? 20.156 -12.789 -16.875 1 96.62 182 GLY B C 1
ATOM 3773 O O . GLY B 1 182 ? 20.547 -13.578 -16.016 1 96.62 182 GLY B O 1
ATOM 3774 N N . ILE B 1 183 ? 19.125 -11.992 -16.672 1 97.31 183 ILE B N 1
ATOM 3775 C CA . ILE B 1 183 ? 18.375 -12.039 -15.422 1 97.31 183 ILE B CA 1
ATOM 3776 C C . ILE B 1 183 ? 17.172 -12.969 -15.578 1 97.31 183 ILE B C 1
ATOM 3778 O O . ILE B 1 183 ? 16.453 -12.898 -16.578 1 97.31 183 ILE B O 1
ATOM 3782 N N . THR B 1 184 ? 16.969 -13.891 -14.609 1 98.38 184 THR B N 1
ATOM 3783 C CA . THR B 1 184 ? 15.82 -14.781 -14.594 1 98.38 184 THR B CA 1
ATOM 3784 C C . THR B 1 184 ? 14.539 -14 -14.312 1 98.38 184 THR B C 1
ATOM 3786 O O . THR B 1 184 ? 14.477 -13.219 -13.359 1 98.38 184 THR B O 1
ATOM 3789 N N . ILE B 1 185 ? 13.531 -14.164 -15.195 1 98.62 185 ILE B N 1
ATOM 3790 C CA . ILE B 1 185 ? 12.297 -13.398 -15.055 1 98.62 185 ILE B CA 1
ATOM 3791 C C . ILE B 1 185 ? 11.094 -14.32 -15.211 1 98.62 185 ILE B C 1
ATOM 3793 O O . ILE B 1 185 ? 11.094 -15.219 -16.047 1 98.62 185 ILE B O 1
ATOM 3797 N N . TRP B 1 186 ? 10.148 -14.18 -14.375 1 98.94 186 TRP B N 1
ATOM 3798 C CA . TRP B 1 186 ? 8.82 -14.773 -14.523 1 98.94 186 TRP B CA 1
ATOM 3799 C C . TRP B 1 186 ? 7.789 -13.719 -14.898 1 98.94 186 TRP B C 1
ATOM 3801 O O . TRP B 1 186 ? 7.812 -12.602 -14.367 1 98.94 186 TRP B O 1
ATOM 3811 N N . SER B 1 187 ? 6.902 -14.055 -15.828 1 98.88 187 SER B N 1
ATOM 3812 C CA . SER B 1 187 ? 5.762 -13.18 -16.062 1 98.88 187 SER B CA 1
ATOM 3813 C C . SER B 1 187 ? 4.805 -13.18 -14.875 1 98.88 187 SER B C 1
ATOM 3815 O O . SER B 1 187 ? 4.465 -14.242 -14.352 1 98.88 187 SER B O 1
ATOM 3817 N N . GLY B 1 188 ? 4.457 -12 -14.438 1 98.69 188 GLY B N 1
ATOM 3818 C CA . GLY B 1 188 ? 3.406 -11.883 -13.438 1 98.69 188 GLY B CA 1
ATOM 3819 C C . GLY B 1 188 ? 2.023 -11.734 -14.039 1 98.69 188 GLY B C 1
ATOM 3820 O O . GLY B 1 188 ? 1.036 -11.594 -13.32 1 98.69 188 GLY B O 1
ATOM 3821 N N . ASN B 1 189 ? 1.961 -11.734 -15.391 1 98.69 189 ASN B N 1
ATOM 3822 C CA . ASN B 1 189 ? 0.71 -11.57 -16.125 1 98.69 189 ASN B CA 1
ATOM 3823 C C . ASN B 1 189 ? 0.291 -12.859 -16.812 1 98.69 189 ASN B C 1
ATOM 3825 O O . ASN B 1 189 ? 0.904 -13.266 -17.812 1 98.69 189 ASN B O 1
ATOM 3829 N N . ASP B 1 190 ? -0.818 -13.352 -16.359 1 98.81 190 ASP B N 1
ATOM 3830 C CA . ASP B 1 190 ? -1.295 -14.609 -16.938 1 98.81 190 ASP B CA 1
ATOM 3831 C C . ASP B 1 190 ? -1.693 -14.422 -18.406 1 98.81 190 ASP B C 1
ATOM 3833 O O . ASP B 1 190 ? -1.508 -15.32 -19.219 1 98.81 190 ASP B O 1
ATOM 3837 N N . ASP B 1 191 ? -2.211 -13.258 -18.734 1 98.75 191 ASP B N 1
ATOM 3838 C CA . ASP B 1 191 ? -2.715 -13.023 -20.078 1 98.75 191 ASP B CA 1
ATOM 3839 C C . ASP B 1 191 ? -1.567 -12.883 -21.078 1 98.75 191 ASP B C 1
ATOM 3841 O O . ASP B 1 191 ? -1.78 -12.945 -22.297 1 98.75 191 ASP B O 1
ATOM 3845 N N . GLN B 1 192 ? -0.302 -12.734 -20.594 1 98.75 192 GLN B N 1
ATOM 3846 C CA . GLN B 1 192 ? 0.841 -12.508 -21.469 1 98.75 192 GLN B CA 1
ATOM 3847 C C . GLN B 1 192 ? 1.877 -13.617 -21.328 1 98.75 192 GLN B C 1
ATOM 3849 O O . GLN B 1 192 ? 2.9 -13.617 -22.016 1 98.75 192 GLN B O 1
ATOM 3854 N N . CYS B 1 193 ? 1.619 -14.578 -20.469 1 98.69 193 CYS B N 1
ATOM 3855 C CA . CYS B 1 193 ? 2.67 -15.477 -20 1 98.69 193 CYS B CA 1
ATOM 3856 C C . CYS B 1 193 ? 3.127 -16.406 -21.125 1 98.69 193 CYS B C 1
ATOM 3858 O O . CYS B 1 193 ? 4.301 -16.781 -21.188 1 98.69 193 CYS B O 1
ATOM 3860 N N . HIS B 1 194 ? 2.178 -16.812 -22.047 1 98.81 194 HIS B N 1
ATOM 3861 C CA . HIS B 1 194 ? 2.578 -17.656 -23.188 1 98.81 194 HIS B CA 1
ATOM 3862 C C . HIS B 1 194 ? 3.658 -16.969 -24.016 1 98.81 194 HIS B C 1
ATOM 3864 O O . HIS B 1 194 ? 4.715 -17.547 -24.266 1 98.81 194 HIS B O 1
ATOM 3870 N N . ASP B 1 195 ? 3.42 -15.766 -24.391 1 98.69 195 ASP B N 1
ATOM 3871 C CA . ASP B 1 195 ? 4.367 -15.031 -25.219 1 98.69 195 ASP B CA 1
ATOM 3872 C C . ASP B 1 195 ? 5.605 -14.633 -24.406 1 98.69 195 ASP B C 1
ATOM 3874 O O . ASP B 1 195 ? 6.711 -14.562 -24.953 1 98.69 195 ASP B O 1
ATOM 3878 N N . ALA B 1 196 ? 5.426 -14.352 -23.125 1 98.81 196 ALA B N 1
ATOM 3879 C CA . ALA B 1 196 ? 6.59 -14.102 -22.281 1 98.81 196 ALA B CA 1
ATOM 3880 C C . ALA B 1 196 ? 7.566 -15.273 -22.328 1 98.81 196 ALA B C 1
ATOM 3882 O O . ALA B 1 196 ? 8.773 -15.078 -22.516 1 98.81 196 ALA B O 1
ATOM 3883 N N . ARG B 1 197 ? 7.016 -16.469 -22.203 1 98.69 197 ARG B N 1
ATOM 3884 C CA . ARG B 1 197 ? 7.824 -17.672 -22.125 1 98.69 197 ARG B CA 1
ATOM 3885 C C . ARG B 1 197 ? 8.453 -18 -23.484 1 98.69 197 ARG B C 1
ATOM 3887 O O . ARG B 1 197 ? 9.664 -18.203 -23.578 1 98.69 197 ARG B O 1
ATOM 3894 N N . TRP B 1 198 ? 7.688 -17.938 -24.516 1 98.56 198 TRP B N 1
ATOM 3895 C CA . TRP B 1 198 ? 8.117 -18.562 -25.766 1 98.56 198 TRP B CA 1
ATOM 3896 C C . TRP B 1 198 ? 8.609 -17.516 -26.766 1 98.56 198 TRP B C 1
ATOM 3898 O O . TRP B 1 198 ? 9.266 -17.844 -27.75 1 98.56 198 TRP B O 1
ATOM 3908 N N . SER B 1 199 ? 8.305 -16.266 -26.5 1 98.25 199 SER B N 1
ATOM 3909 C CA . SER B 1 199 ? 8.734 -15.219 -27.438 1 98.25 199 SER B CA 1
ATOM 3910 C C . SER B 1 199 ? 9.719 -14.258 -26.766 1 98.25 199 SER B C 1
ATOM 3912 O O . SER B 1 199 ? 10.633 -13.75 -27.422 1 98.25 199 SER B O 1
ATOM 3914 N N . SER B 1 200 ? 9.617 -14 -25.484 1 98.38 200 SER B N 1
ATOM 3915 C CA . SER B 1 200 ? 10.43 -12.992 -24.812 1 98.38 200 SER B CA 1
ATOM 3916 C C . SER B 1 200 ? 11.484 -13.633 -23.922 1 98.38 200 SER B C 1
ATOM 3918 O O . SER B 1 200 ? 12.336 -12.938 -23.359 1 98.38 200 SER B O 1
ATOM 3920 N N . GLY B 1 201 ? 11.398 -14.914 -23.688 1 98.38 201 GLY B N 1
ATOM 3921 C CA . GLY B 1 201 ? 12.477 -15.633 -23.031 1 98.38 201 GLY B CA 1
ATOM 3922 C C . GLY B 1 201 ?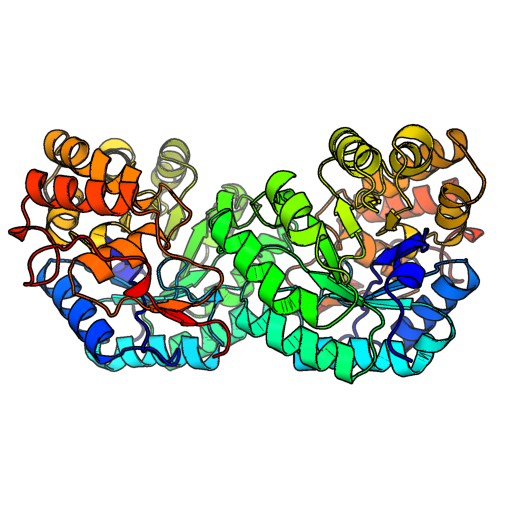 12.258 -15.789 -21.547 1 98.38 201 GLY B C 1
ATOM 3923 O O . GLY B 1 201 ? 13.148 -16.25 -20.828 1 98.38 201 GLY B O 1
ATOM 3924 N N . ALA B 1 202 ? 11.125 -15.453 -21.031 1 98.81 202 ALA B N 1
ATOM 3925 C CA . ALA B 1 202 ? 10.844 -15.641 -19.609 1 98.81 202 ALA B CA 1
ATOM 3926 C C . ALA B 1 202 ? 11 -17.109 -19.203 1 98.81 202 ALA B C 1
ATOM 3928 O O . ALA B 1 202 ? 10.75 -18 -20.016 1 98.81 202 ALA B O 1
ATOM 3929 N N . THR B 1 203 ? 11.406 -17.281 -17.969 1 98.69 203 THR B N 1
ATOM 3930 C CA . THR B 1 203 ? 11.562 -18.625 -17.406 1 98.69 203 THR B CA 1
ATOM 3931 C C . THR B 1 203 ? 10.211 -19.312 -17.266 1 98.69 203 THR B C 1
ATOM 3933 O O . THR B 1 203 ? 10.094 -20.516 -17.5 1 98.69 203 THR B O 1
ATOM 3936 N N . GLY B 1 204 ? 9.258 -18.609 -16.875 1 98.75 204 GLY B N 1
ATOM 3937 C CA . GLY B 1 204 ? 7.926 -19.125 -16.641 1 98.75 204 GLY B CA 1
ATOM 3938 C C . GLY B 1 204 ? 6.945 -18.062 -16.172 1 98.75 204 GLY B C 1
ATOM 3939 O O . GLY B 1 204 ? 7.012 -16.922 -16.625 1 98.75 204 GLY B O 1
ATOM 3940 N N . VAL B 1 205 ? 5.957 -18.547 -15.398 1 98.94 205 VAL B N 1
ATOM 3941 C CA . VAL B 1 205 ? 4.898 -17.656 -14.945 1 98.94 205 VAL B CA 1
ATOM 3942 C C . VAL B 1 205 ? 4.637 -17.875 -13.453 1 98.94 205 VAL B C 1
ATOM 3944 O O . VAL B 1 205 ? 4.789 -19 -12.953 1 98.94 205 VAL B O 1
ATOM 3947 N N . ILE B 1 206 ? 4.457 -16.844 -12.727 1 98.94 206 ILE B N 1
ATOM 3948 C CA . ILE B 1 206 ? 3.809 -16.891 -11.422 1 98.94 206 ILE B CA 1
ATOM 3949 C C . ILE B 1 206 ? 2.326 -16.547 -11.57 1 98.94 206 ILE B C 1
ATOM 3951 O O . ILE B 1 206 ? 1.97 -15.391 -11.805 1 98.94 206 ILE B O 1
ATOM 3955 N N . SER B 1 207 ? 1.474 -17.5 -11.43 1 98.94 207 SER B N 1
ATOM 3956 C CA . SER B 1 207 ? 0.15 -17.516 -12.047 1 98.94 207 SER B CA 1
ATOM 3957 C C . SER B 1 207 ? -0.949 -17.438 -10.992 1 98.94 207 SER B C 1
ATOM 3959 O O . SER B 1 207 ? -0.831 -18.016 -9.914 1 98.94 207 SER B O 1
ATOM 3961 N N . VAL B 1 208 ? -1.955 -16.672 -11.32 1 98.88 208 VAL B N 1
ATOM 3962 C CA . VAL B 1 208 ? -3.227 -16.719 -10.609 1 98.88 208 VAL B CA 1
ATOM 3963 C C . VAL B 1 208 ? -4.121 -17.797 -11.203 1 98.88 208 VAL B C 1
ATOM 3965 O O . VAL B 1 208 ? -4.77 -18.547 -10.469 1 98.88 208 VAL B O 1
ATOM 3968 N N . VAL B 1 209 ? -4.125 -17.969 -12.484 1 98.88 209 VAL B N 1
ATOM 3969 C CA . VAL B 1 209 ? -5.039 -18.812 -13.25 1 98.88 209 VAL B CA 1
ATOM 3970 C C . VAL B 1 209 ? -4.805 -20.281 -12.891 1 98.88 209 VAL B C 1
ATOM 3972 O O . VAL B 1 209 ? -5.746 -21.078 -12.867 1 98.88 209 VAL B O 1
ATOM 3975 N N . SER B 1 210 ? -3.57 -20.609 -12.547 1 98.94 210 SER B N 1
ATOM 3976 C CA . SER B 1 210 ? -3.213 -21.984 -12.25 1 98.94 210 SER B CA 1
ATOM 3977 C C . SER B 1 210 ? -3.904 -22.484 -10.984 1 98.94 210 SER B C 1
ATOM 3979 O O . SER B 1 210 ? -3.943 -23.688 -10.719 1 98.94 210 SER B O 1
ATOM 3981 N N . ASN B 1 211 ? -4.473 -21.562 -10.164 1 98.94 211 ASN B N 1
ATOM 3982 C CA . ASN B 1 211 ? -5.309 -22 -9.047 1 98.94 211 ASN B CA 1
ATOM 3983 C C . ASN B 1 211 ? -6.523 -22.781 -9.531 1 98.94 211 ASN B C 1
ATOM 3985 O O . ASN B 1 211 ? -7.039 -23.641 -8.82 1 98.94 211 ASN B O 1
ATOM 3989 N N . LEU B 1 212 ? -6.984 -22.469 -10.773 1 98.94 212 LEU B N 1
ATOM 3990 C CA . LEU B 1 212 ? -8.211 -23.047 -11.305 1 98.94 212 LEU B CA 1
ATOM 3991 C C . LEU B 1 212 ? -7.887 -24.172 -12.297 1 98.94 212 LEU B C 1
ATOM 3993 O O . LEU B 1 212 ? -8.539 -25.219 -12.281 1 98.94 212 LEU B O 1
ATOM 3997 N N . VAL B 1 213 ? -6.891 -23.938 -13.141 1 98.88 213 VAL B N 1
ATOM 3998 C CA . VAL B 1 213 ? -6.598 -24.891 -14.219 1 98.88 213 VAL B CA 1
ATOM 3999 C C . VAL B 1 213 ? -5.094 -25.141 -14.281 1 98.88 213 VAL B C 1
ATOM 4001 O O . VAL B 1 213 ? -4.469 -24.922 -15.328 1 98.88 213 VAL B O 1
ATOM 4004 N N . PRO B 1 214 ? -4.516 -25.734 -13.219 1 98.88 214 PRO B N 1
ATOM 4005 C CA . PRO B 1 214 ? -3.062 -25.922 -13.172 1 98.88 214 PRO B CA 1
ATOM 4006 C C . PRO B 1 214 ? -2.553 -26.812 -14.305 1 98.88 214 PRO B C 1
ATOM 4008 O O . PRO B 1 214 ? -1.46 -26.594 -14.828 1 98.88 214 PRO B O 1
ATOM 4011 N N . GLY B 1 215 ? -3.314 -27.766 -14.719 1 98.81 215 GLY B N 1
ATOM 4012 C CA . GLY B 1 215 ? -2.891 -28.625 -15.805 1 98.81 215 GLY B CA 1
ATOM 4013 C C . GLY B 1 215 ? -2.734 -27.906 -17.125 1 98.81 215 GLY B C 1
ATOM 4014 O O . GLY B 1 215 ? -1.744 -28.094 -17.828 1 98.81 215 GLY B O 1
ATOM 4015 N N . LEU B 1 216 ? -3.723 -27.109 -17.453 1 98.81 216 LEU B N 1
ATOM 4016 C CA . LEU B 1 216 ? -3.666 -26.344 -18.703 1 98.81 216 LEU B CA 1
ATOM 4017 C C . LEU B 1 216 ? -2.512 -25.344 -18.672 1 98.81 216 LEU B C 1
ATOM 4019 O O . LEU B 1 216 ? -1.842 -25.141 -19.688 1 98.81 216 LEU B O 1
ATOM 4023 N N . MET B 1 217 ? -2.27 -24.734 -17.547 1 98.88 217 MET B N 1
ATOM 4024 C CA . MET B 1 217 ? -1.153 -23.812 -17.422 1 98.88 217 MET B CA 1
ATOM 4025 C C . MET B 1 217 ? 0.182 -24.531 -17.531 1 98.88 217 MET B C 1
ATOM 4027 O O . MET B 1 217 ? 1.145 -24 -18.094 1 98.88 217 MET B O 1
ATOM 4031 N N . HIS B 1 218 ? 0.213 -25.703 -16.938 1 98.81 218 HIS B N 1
ATOM 4032 C CA . HIS B 1 218 ? 1.41 -26.531 -17.094 1 98.81 218 HIS B CA 1
ATOM 4033 C C . HIS B 1 218 ? 1.702 -26.797 -18.562 1 98.81 218 HIS B C 1
ATOM 4035 O O . HIS B 1 218 ? 2.842 -26.656 -19 1 98.81 218 HIS B O 1
ATOM 4041 N N . GLU B 1 219 ? 0.696 -27.156 -19.266 1 98.5 219 GLU B N 1
ATOM 4042 C CA . GLU B 1 219 ? 0.854 -27.406 -20.688 1 98.5 219 GLU B CA 1
ATOM 4043 C C . GLU B 1 219 ? 1.381 -26.172 -21.406 1 98.5 219 GLU B C 1
ATOM 4045 O O . GLU B 1 219 ? 2.273 -26.266 -22.25 1 98.5 219 GLU B O 1
ATOM 4050 N N . LEU B 1 220 ? 0.883 -25.078 -21.031 1 98.44 220 LEU B N 1
ATOM 4051 C CA . LEU B 1 220 ? 1.225 -23.812 -21.656 1 98.44 220 LEU B CA 1
ATOM 4052 C C . LEU B 1 220 ? 2.689 -23.453 -21.422 1 98.44 220 LEU B C 1
ATOM 4054 O O . LEU B 1 220 ? 3.324 -22.812 -22.266 1 98.44 220 LEU B O 1
ATOM 4058 N N . MET B 1 221 ? 3.277 -23.875 -20.312 1 98.5 221 MET B N 1
ATOM 4059 C CA . MET B 1 221 ? 4.613 -23.453 -19.906 1 98.5 221 MET B CA 1
ATOM 4060 C C . MET B 1 221 ? 5.664 -24.469 -20.328 1 98.5 221 MET B C 1
ATOM 4062 O O . MET B 1 221 ? 6.84 -24.141 -20.484 1 98.5 221 MET B O 1
ATOM 4066 N N . PHE B 1 222 ? 5.277 -25.719 -20.594 1 98.31 222 PHE B N 1
ATOM 4067 C CA . PHE B 1 222 ? 6.293 -26.766 -20.672 1 98.31 222 PHE B CA 1
ATOM 4068 C C . PHE B 1 222 ? 6.32 -27.391 -22.062 1 98.31 222 PHE B C 1
ATOM 4070 O O . PHE B 1 222 ? 7.324 -27.984 -22.469 1 98.31 222 PHE B O 1
ATOM 4077 N N . HIS B 1 223 ? 5.273 -27.281 -22.859 1 96.94 223 HIS B N 1
ATOM 4078 C CA . HIS B 1 223 ? 5.188 -28.125 -24.047 1 96.94 223 HIS B CA 1
ATOM 4079 C C . HIS B 1 223 ? 5.293 -27.297 -25.328 1 96.94 223 HIS B C 1
ATOM 4081 O O . HIS B 1 223 ? 4.648 -27.625 -26.328 1 96.94 223 HIS B O 1
ATOM 4087 N N . GLY B 1 224 ? 5.918 -26.188 -25.281 1 97.31 224 GLY B N 1
ATOM 4088 C CA . GLY B 1 224 ? 6.176 -25.359 -26.453 1 97.31 224 GLY B CA 1
ATOM 4089 C C . GLY B 1 224 ? 5.07 -24.375 -26.75 1 97.31 224 GLY B C 1
ATOM 4090 O O . GLY B 1 224 ? 4.113 -24.25 -25.984 1 97.31 224 GLY B O 1
ATOM 4091 N N . ARG B 1 225 ? 5.277 -23.641 -27.828 1 97.94 225 ARG B N 1
ATOM 4092 C CA . ARG B 1 225 ? 4.293 -22.641 -28.234 1 97.94 225 ARG B CA 1
ATOM 4093 C C . ARG B 1 225 ? 2.951 -23.297 -28.547 1 97.94 225 ARG B C 1
ATOM 4095 O O . ARG B 1 225 ? 2.893 -24.297 -29.281 1 97.94 225 ARG B O 1
ATOM 4102 N N . ASN B 1 226 ? 1.961 -22.812 -27.969 1 98.25 226 ASN B N 1
ATOM 4103 C CA . ASN B 1 226 ? 0.6 -23.297 -28.172 1 98.25 226 ASN B CA 1
ATOM 4104 C C . ASN B 1 226 ? -0.401 -22.141 -28.234 1 98.25 226 ASN B C 1
ATOM 4106 O O . ASN B 1 226 ? -1.176 -21.938 -27.297 1 98.25 226 ASN B O 1
ATOM 4110 N N . PRO B 1 227 ? -0.458 -21.453 -29.328 1 98.25 227 PRO B N 1
ATOM 4111 C CA . PRO B 1 227 ? -1.322 -20.266 -29.453 1 98.25 227 PRO B CA 1
ATOM 4112 C C . PRO B 1 227 ? -2.803 -20.609 -29.281 1 98.25 227 PRO B C 1
ATOM 4114 O O . PRO B 1 227 ? -3.574 -19.781 -28.781 1 98.25 227 PRO B O 1
ATOM 4117 N N . SER B 1 228 ? -3.145 -21.781 -29.719 1 98.5 228 SER B N 1
ATOM 4118 C CA . SER B 1 228 ? -4.543 -22.172 -29.609 1 98.5 228 SER B CA 1
ATOM 4119 C C . SER B 1 228 ? -4.965 -22.328 -28.141 1 98.5 228 SER B C 1
ATOM 4121 O O . SER B 1 228 ? -6.02 -21.812 -27.75 1 98.5 228 SER B O 1
ATOM 4123 N N . LEU B 1 229 ? -4.172 -23.016 -27.375 1 98.5 229 LEU B N 1
ATOM 4124 C CA . LEU B 1 229 ? -4.461 -23.141 -25.953 1 98.5 229 LEU B CA 1
ATOM 4125 C C . LEU B 1 229 ? -4.445 -21.781 -25.281 1 98.5 229 LEU B C 1
ATOM 4127 O O . LEU B 1 229 ? -5.312 -21.484 -24.453 1 98.5 229 LEU B O 1
ATOM 4131 N N . ASN B 1 230 ? -3.455 -21 -25.625 1 98.75 230 ASN B N 1
ATOM 4132 C CA . ASN B 1 230 ? -3.361 -19.641 -25.094 1 98.75 230 ASN B CA 1
ATOM 4133 C C . ASN B 1 230 ? -4.637 -18.844 -25.344 1 98.75 230 ASN B C 1
ATOM 4135 O O . ASN B 1 230 ? -5.199 -18.25 -24.438 1 98.75 230 ASN B O 1
ATOM 4139 N N . ALA B 1 231 ? -5.094 -18.875 -26.578 1 98.62 231 ALA B N 1
ATOM 4140 C CA . ALA B 1 231 ? -6.309 -18.172 -26.953 1 98.62 231 ALA B CA 1
ATOM 4141 C C . ALA B 1 231 ? -7.523 -18.719 -26.219 1 98.62 231 ALA B C 1
ATOM 4143 O O . ALA B 1 231 ? -8.414 -17.969 -25.812 1 98.62 231 ALA B O 1
ATOM 4144 N N . GLY B 1 232 ? -7.586 -19.984 -26.078 1 98.5 232 GLY B N 1
ATOM 4145 C CA . GLY B 1 232 ? -8.688 -20.641 -25.391 1 98.5 232 GLY B CA 1
ATOM 4146 C C . GLY B 1 232 ? -8.805 -20.25 -23.938 1 98.5 232 GLY B C 1
ATOM 4147 O O . GLY B 1 232 ? -9.898 -20.281 -23.359 1 98.5 232 GLY B O 1
ATOM 4148 N N . LEU B 1 233 ? -7.699 -19.844 -23.312 1 98.75 233 LEU B N 1
ATOM 4149 C CA . LEU B 1 233 ? -7.664 -19.516 -21.891 1 98.75 233 LEU B CA 1
ATOM 4150 C C . LEU B 1 233 ? -8.008 -18.047 -21.656 1 98.75 233 LEU B C 1
ATOM 4152 O O . LEU B 1 233 ? -8.297 -17.641 -20.531 1 98.75 233 LEU B O 1
ATOM 4156 N N . MET B 1 234 ? -8 -17.203 -22.719 1 98.81 234 MET B N 1
ATOM 4157 C CA . MET B 1 234 ? -8.102 -15.75 -22.578 1 98.81 234 MET B CA 1
ATOM 4158 C C . MET B 1 234 ? -9.445 -15.359 -21.969 1 98.81 234 MET B C 1
ATOM 4160 O O . MET B 1 234 ? -9.508 -14.469 -21.125 1 98.81 234 MET B O 1
ATOM 4164 N N . PRO B 1 235 ? -10.594 -16.047 -22.359 1 98.75 235 PRO B N 1
ATOM 4165 C CA . PRO B 1 235 ? -11.859 -15.672 -21.734 1 98.75 235 PRO B CA 1
ATOM 4166 C C . PRO B 1 235 ? -11.852 -15.891 -20.219 1 98.75 235 PRO B C 1
ATOM 4168 O O . PRO B 1 235 ? -12.359 -15.055 -19.469 1 98.75 235 PRO B O 1
ATOM 4171 N N . LEU B 1 236 ? -11.211 -16.984 -19.766 1 98.94 236 LEU B N 1
ATOM 4172 C CA . LEU B 1 236 ? -11.102 -17.25 -18.344 1 98.94 236 LEU B CA 1
ATOM 4173 C C . LEU B 1 236 ? -10.234 -16.203 -17.656 1 98.94 236 LEU B C 1
ATOM 4175 O O . LEU B 1 236 ? -10.586 -15.688 -16.594 1 98.94 236 LEU B O 1
ATOM 4179 N N . ILE B 1 237 ? -9.117 -15.883 -18.281 1 98.88 237 ILE B N 1
ATOM 4180 C CA . ILE B 1 237 ? -8.172 -14.922 -17.719 1 98.88 237 ILE B CA 1
ATOM 4181 C C . ILE B 1 237 ? -8.828 -13.555 -17.609 1 98.88 237 ILE B C 1
ATOM 4183 O O . ILE B 1 237 ? -8.773 -12.906 -16.562 1 98.88 237 ILE B O 1
ATOM 4187 N N . LYS B 1 238 ? -9.484 -13.125 -18.672 1 98.5 238 LYS B N 1
ATOM 4188 C CA . LYS B 1 238 ? -10.172 -11.836 -18.656 1 98.5 238 LYS B CA 1
ATOM 4189 C C . LYS B 1 238 ? -11.25 -11.797 -17.578 1 98.5 238 LYS B C 1
ATOM 4191 O O . LYS B 1 238 ? -11.398 -10.789 -16.875 1 98.5 238 LYS B O 1
ATOM 4196 N N . TRP B 1 239 ? -11.992 -12.867 -17.453 1 98.81 239 TRP B N 1
ATOM 4197 C CA . TRP B 1 239 ? -13.031 -12.977 -16.438 1 98.81 239 TRP B CA 1
ATOM 4198 C C . TRP B 1 239 ? -12.445 -12.867 -15.031 1 98.81 239 TRP B C 1
ATOM 4200 O O . TRP B 1 239 ? -12.961 -12.141 -14.188 1 98.81 239 TRP B O 1
ATOM 4210 N N . LEU B 1 240 ? -11.344 -13.539 -14.773 1 98.5 240 LEU B N 1
ATOM 4211 C CA . LEU B 1 240 ? -10.688 -13.594 -13.469 1 98.5 240 LEU B CA 1
ATOM 4212 C C . LEU B 1 240 ? -10.25 -12.203 -13.023 1 98.5 240 LEU B C 1
ATOM 4214 O O . LEU B 1 240 ? -10.25 -11.898 -11.828 1 98.5 240 LEU B O 1
ATOM 4218 N N . PHE B 1 241 ? -9.914 -11.391 -13.977 1 97.62 241 PHE B N 1
ATOM 4219 C CA . PHE B 1 241 ? -9.32 -10.102 -13.648 1 97.62 241 PHE B CA 1
ATOM 4220 C C . PHE B 1 241 ? -10.297 -8.969 -13.953 1 97.62 241 PHE B C 1
ATOM 4222 O O . PHE B 1 241 ? -9.883 -7.816 -14.109 1 97.62 241 PHE B O 1
ATOM 4229 N N . TYR B 1 242 ? -11.633 -9.336 -14.039 1 97.75 242 TYR B N 1
ATOM 4230 C CA . TYR B 1 242 ? -12.695 -8.344 -14.164 1 97.75 242 TYR B CA 1
ATOM 4231 C C . TYR B 1 242 ? -12.648 -7.355 -13 1 97.75 242 TYR B C 1
ATOM 4233 O O . TYR B 1 242 ? -12.82 -6.148 -13.203 1 97.75 242 TYR B O 1
ATOM 4241 N N . GLU B 1 243 ? -12.562 -7.785 -11.82 1 98.06 243 GLU B N 1
ATOM 4242 C CA . GLU B 1 243 ? -12.258 -7.039 -10.602 1 98.06 243 GLU B CA 1
ATOM 4243 C C . GLU B 1 243 ? -10.859 -7.367 -10.086 1 98.06 243 GLU B C 1
ATOM 4245 O O . GLU B 1 243 ? -10.25 -8.352 -10.508 1 98.06 243 GLU B O 1
ATOM 4250 N N . PRO B 1 244 ? -10.336 -6.527 -9.211 1 97.38 244 PRO B N 1
ATOM 4251 C CA . PRO B 1 244 ? -9 -6.84 -8.688 1 97.38 244 PRO B CA 1
ATOM 4252 C C . PRO B 1 244 ? -8.93 -8.234 -8.062 1 97.38 244 PRO B C 1
ATOM 4254 O O . PRO B 1 244 ? -9.805 -8.609 -7.285 1 97.38 244 PRO B O 1
ATOM 4257 N N . ASN B 1 245 ? -7.934 -8.992 -8.562 1 97.44 245 ASN B N 1
ATOM 4258 C CA . ASN B 1 245 ? -7.652 -10.258 -7.895 1 97.44 245 ASN B CA 1
ATOM 4259 C C . ASN B 1 245 ? -7.48 -10.07 -6.391 1 97.44 245 ASN B C 1
ATOM 4261 O O . ASN B 1 245 ? -6.871 -9.094 -5.949 1 97.44 245 ASN B O 1
ATOM 4265 N N . PRO B 1 246 ? -8.07 -10.852 -5.516 1 98.06 246 PRO B N 1
ATOM 4266 C CA . PRO B 1 246 ? -8.531 -12.211 -5.816 1 98.06 246 PRO B CA 1
ATOM 4267 C C . PRO B 1 246 ? -10.047 -12.32 -5.871 1 98.06 246 PRO B C 1
ATOM 4269 O O . PRO B 1 246 ? -10.602 -13.391 -5.602 1 98.06 246 PRO B O 1
ATOM 4272 N N . VAL B 1 247 ? -10.758 -11.234 -6.184 1 98.56 247 VAL B N 1
ATOM 4273 C CA . VAL B 1 247 ? -12.211 -11.234 -6.152 1 98.56 247 VAL B CA 1
ATOM 4274 C C . VAL B 1 247 ? -12.75 -12.336 -7.07 1 98.56 247 VAL B C 1
ATOM 4276 O O . VAL B 1 247 ? -13.539 -13.172 -6.641 1 98.56 247 VAL B O 1
ATOM 4279 N N . GLY B 1 248 ? -12.305 -12.32 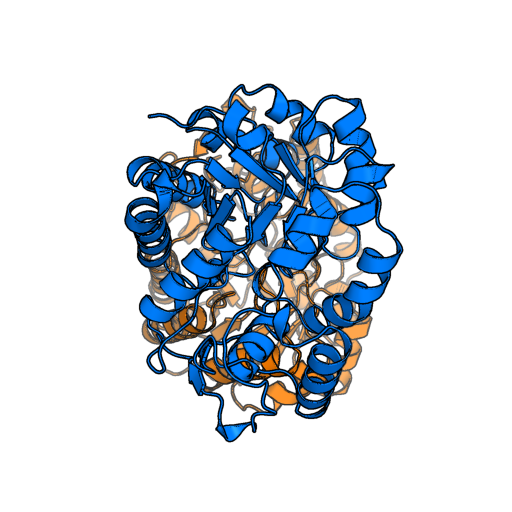-8.312 1 98.75 248 GLY B N 1
ATOM 4280 C CA . GLY B 1 248 ? -12.727 -13.336 -9.266 1 98.75 248 GLY B CA 1
ATOM 4281 C C . GLY B 1 248 ? -12.344 -14.742 -8.852 1 98.75 248 GLY B C 1
ATOM 4282 O O . GLY B 1 248 ? -13.156 -15.664 -8.938 1 98.75 248 GLY B O 1
ATOM 4283 N N . LEU B 1 249 ? -11.156 -14.914 -8.414 1 98.88 249 LEU B N 1
ATOM 4284 C CA . LEU B 1 249 ? -10.656 -16.234 -8.031 1 98.88 249 LEU B CA 1
ATOM 4285 C C . LEU B 1 249 ? -11.461 -16.797 -6.871 1 98.88 249 LEU B C 1
ATOM 4287 O O . LEU B 1 249 ? -11.844 -17.969 -6.891 1 98.88 249 LEU B O 1
ATOM 4291 N N . ASN B 1 250 ? -11.68 -15.93 -5.824 1 98.75 250 ASN B N 1
ATOM 4292 C CA . ASN B 1 250 ? -12.492 -16.359 -4.695 1 98.75 250 ASN B CA 1
ATOM 4293 C C . ASN B 1 250 ? -13.875 -16.828 -5.141 1 98.75 250 ASN B C 1
ATOM 4295 O O . ASN B 1 250 ? -14.367 -17.859 -4.684 1 98.75 250 ASN B O 1
ATOM 4299 N N . THR B 1 251 ? -14.477 -16.078 -6.012 1 98.81 251 THR B N 1
ATOM 4300 C CA . THR B 1 251 ? -15.797 -16.406 -6.523 1 98.81 251 THR B CA 1
ATOM 4301 C C . THR B 1 251 ? -15.781 -17.734 -7.281 1 98.81 251 THR B C 1
ATOM 4303 O O . THR B 1 251 ? -16.625 -18.594 -7.043 1 98.81 251 THR B O 1
ATOM 4306 N N . ALA B 1 252 ? -14.797 -17.938 -8.133 1 98.88 252 ALA B N 1
ATOM 4307 C CA . ALA B 1 252 ? -14.688 -19.125 -8.977 1 98.88 252 ALA B CA 1
ATOM 4308 C C . ALA B 1 252 ? -14.469 -20.375 -8.141 1 98.88 252 ALA B C 1
ATOM 4310 O O . ALA B 1 252 ? -15.133 -21.391 -8.352 1 98.88 252 ALA B O 1
ATOM 4311 N N . LEU B 1 253 ? -13.555 -20.297 -7.199 1 98.88 253 LEU B N 1
ATOM 4312 C CA . LEU B 1 253 ? -13.25 -21.469 -6.371 1 98.88 253 LEU B CA 1
ATOM 4313 C C . LEU B 1 253 ? -14.469 -21.875 -5.547 1 98.88 253 LEU B C 1
ATOM 4315 O O . LEU B 1 253 ? -14.703 -23.062 -5.336 1 98.88 253 LEU B O 1
ATOM 4319 N N . ALA B 1 254 ? -15.203 -20.875 -5.074 1 98.81 254 ALA B N 1
ATOM 4320 C CA . ALA B 1 254 ? -16.438 -21.172 -4.355 1 98.81 254 ALA B CA 1
ATOM 4321 C C . ALA B 1 254 ? -17.453 -21.859 -5.266 1 98.81 254 ALA B C 1
ATOM 4323 O O . ALA B 1 254 ? -18.062 -22.859 -4.871 1 98.81 254 ALA B O 1
ATOM 4324 N N . GLN B 1 255 ? -17.578 -21.391 -6.453 1 98.75 255 GLN B N 1
ATOM 4325 C CA . GLN B 1 255 ? -18.547 -21.938 -7.391 1 98.75 255 GLN B CA 1
ATOM 4326 C C . GLN B 1 255 ? -18.172 -23.359 -7.797 1 98.75 255 GLN B C 1
ATOM 4328 O O . GLN B 1 255 ? -19.031 -24.156 -8.148 1 98.75 255 GLN B O 1
ATOM 4333 N N . LEU B 1 256 ? -16.891 -23.688 -7.758 1 98.75 256 LEU B N 1
ATOM 4334 C CA . LEU B 1 256 ? -16.406 -25.031 -8.094 1 98.75 256 LEU B CA 1
ATOM 4335 C C . LEU B 1 256 ? -16.531 -25.969 -6.891 1 98.75 256 LEU B C 1
ATOM 4337 O O . LEU B 1 256 ? -16.297 -27.172 -7.012 1 98.75 256 LEU B O 1
ATOM 4341 N N . GLY B 1 257 ? -16.828 -25.422 -5.75 1 98.31 257 GLY B N 1
ATOM 4342 C CA . GLY B 1 257 ? -16.969 -26.203 -4.539 1 98.31 257 GLY B CA 1
ATOM 4343 C C . GLY B 1 257 ? -15.648 -26.625 -3.926 1 98.31 257 GLY B C 1
ATOM 4344 O O . GLY B 1 257 ? -15.594 -27.547 -3.113 1 98.31 257 GLY B O 1
ATOM 4345 N N . VAL B 1 258 ? -14.609 -25.953 -4.371 1 98.56 258 VAL B N 1
ATOM 4346 C CA . VAL B 1 258 ? -13.266 -26.281 -3.906 1 98.56 258 VAL B CA 1
ATOM 4347 C C . VAL B 1 258 ? -13.016 -25.625 -2.553 1 98.56 258 VAL B C 1
ATOM 4349 O O . VAL B 1 258 ? -12.312 -26.172 -1.705 1 98.56 258 VAL B O 1
ATOM 4352 N N . VAL B 1 259 ? -13.562 -24.391 -2.357 1 98.5 259 VAL B N 1
ATOM 4353 C CA . VAL B 1 259 ? -13.461 -23.672 -1.09 1 98.5 259 VAL B CA 1
ATOM 4354 C C . VAL B 1 259 ? -14.852 -23.219 -0.65 1 98.5 259 VAL B C 1
ATOM 4356 O O . VAL B 1 259 ? -15.773 -23.125 -1.467 1 98.5 259 VAL B O 1
ATOM 4359 N N . ARG B 1 260 ? -14.977 -22.938 0.659 1 98.19 260 ARG B N 1
ATOM 4360 C CA . ARG B 1 260 ? -16.203 -22.312 1.141 1 98.19 260 ARG B CA 1
ATOM 4361 C C . ARG B 1 260 ? -16.344 -20.891 0.588 1 98.19 260 ARG B C 1
ATOM 4363 O O . ARG B 1 260 ? -15.352 -20.203 0.357 1 98.19 260 ARG B O 1
ATOM 4370 N N . PRO B 1 261 ? -17.594 -20.469 0.335 1 98.56 261 PRO B N 1
ATOM 4371 C CA . PRO B 1 261 ? -17.828 -19.125 -0.191 1 98.56 261 PRO B CA 1
ATOM 4372 C C . PRO B 1 261 ? -17.688 -18.031 0.878 1 98.56 261 PRO B C 1
ATOM 4374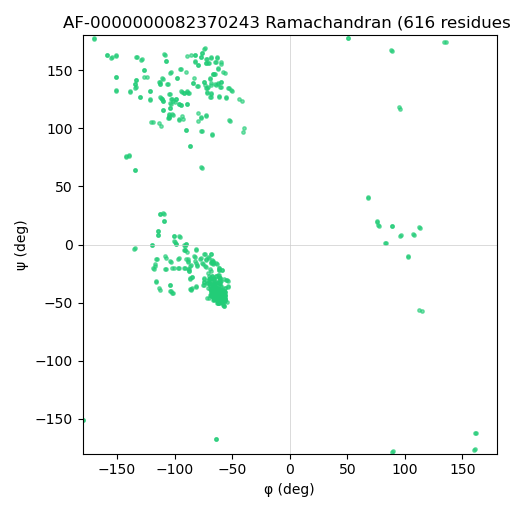 O O . PRO B 1 261 ? -18.656 -17.344 1.187 1 98.56 261 PRO B O 1
ATOM 4377 N N . VAL B 1 262 ? -16.516 -17.859 1.369 1 98.56 262 VAL B N 1
ATOM 4378 C CA . VAL B 1 262 ? -16.219 -16.938 2.461 1 98.56 262 VAL B CA 1
ATOM 4379 C C . VAL B 1 262 ? -15.18 -15.914 2.002 1 98.56 262 VAL B C 1
ATOM 4381 O O . VAL B 1 262 ? -14.125 -16.281 1.48 1 98.56 262 VAL B O 1
ATOM 4384 N N . PHE B 1 263 ? -15.523 -14.695 2.143 1 98 263 PHE B N 1
ATOM 4385 C CA . PHE B 1 263 ? -14.625 -13.594 1.814 1 98 263 PHE B CA 1
ATOM 4386 C C . PHE B 1 263 ? -14.219 -12.828 3.07 1 98 263 PHE B C 1
ATOM 4388 O O . PHE B 1 263 ? -15.031 -12.633 3.977 1 98 263 PHE B O 1
ATOM 4395 N N . ARG B 1 264 ? -12.984 -12.469 3.178 1 97.56 264 ARG B N 1
ATOM 4396 C CA . ARG B 1 264 ? -12.602 -11.406 4.102 1 97.56 264 ARG B CA 1
ATOM 4397 C C . ARG B 1 264 ? -12.703 -10.039 3.436 1 97.56 264 ARG B C 1
ATOM 4399 O O . ARG B 1 264 ? -12.25 -9.852 2.307 1 97.56 264 ARG B O 1
ATOM 4406 N N . LEU B 1 265 ? -13.359 -9.164 4.109 1 97.44 265 LEU B N 1
ATOM 4407 C CA . LEU B 1 265 ? -13.352 -7.793 3.617 1 97.44 265 LEU B CA 1
ATOM 4408 C C . LEU B 1 265 ? -11.93 -7.25 3.547 1 97.44 265 LEU B C 1
ATOM 4410 O O . LEU B 1 265 ? -11.086 -7.59 4.387 1 97.44 265 LEU B O 1
ATOM 4414 N N . PRO B 1 266 ? -11.602 -6.469 2.453 1 97.81 266 PRO B N 1
ATOM 4415 C CA . PRO B 1 266 ? -12.5 -5.648 1.641 1 97.81 266 PRO B CA 1
ATOM 4416 C C . PRO B 1 266 ? -12.984 -6.371 0.384 1 97.81 266 PRO B C 1
ATOM 4418 O O . PRO B 1 266 ? -13.664 -5.77 -0.454 1 97.81 266 PRO B O 1
ATOM 4421 N N . TYR B 1 267 ? -12.688 -7.637 0.221 1 98.25 267 TYR B N 1
ATOM 4422 C CA . TYR B 1 267 ? -13.102 -8.344 -0.988 1 98.25 267 TYR B CA 1
ATOM 4423 C C . TYR B 1 267 ? -14.539 -8.844 -0.861 1 98.25 267 TYR B C 1
ATOM 4425 O O . TYR B 1 267 ? -14.945 -9.312 0.203 1 98.25 267 TYR B O 1
ATOM 4433 N N . VAL B 1 268 ? -15.273 -8.695 -1.967 1 97.81 268 VAL B N 1
ATOM 4434 C CA . VAL B 1 268 ? -16.656 -9.172 -2.045 1 97.81 268 VAL B CA 1
ATOM 4435 C C . VAL B 1 268 ? -16.859 -9.945 -3.35 1 97.81 268 VAL B C 1
ATOM 4437 O O . VAL B 1 268 ? -16.078 -9.789 -4.297 1 97.81 268 VAL B O 1
ATOM 4440 N N . LEU B 1 269 ? -17.859 -10.719 -3.4 1 97.38 269 LEU B N 1
ATOM 4441 C CA . LEU B 1 269 ? -18.141 -11.609 -4.52 1 97.38 269 LEU B CA 1
ATOM 4442 C C . LEU B 1 269 ? -18.422 -10.82 -5.789 1 97.38 269 LEU B C 1
ATOM 4444 O O . LEU B 1 269 ? -18.844 -9.656 -5.719 1 97.38 269 LEU B O 1
ATOM 4448 N N . LEU B 1 270 ? -18.219 -11.477 -6.957 1 98.5 270 LEU B N 1
ATOM 4449 C CA . LEU B 1 270 ? -18.609 -10.898 -8.242 1 98.5 270 LEU B CA 1
ATOM 4450 C C . LEU B 1 270 ? -20.125 -10.867 -8.383 1 98.5 270 LEU B C 1
ATOM 4452 O O . LEU B 1 270 ? -20.828 -11.656 -7.746 1 98.5 270 LEU B O 1
ATOM 4456 N N . PRO B 1 271 ? -20.656 -9.984 -9.219 1 97.69 271 PRO B N 1
ATOM 4457 C CA . PRO B 1 271 ? -22.094 -9.945 -9.445 1 97.69 271 PRO B CA 1
ATOM 4458 C C . PRO B 1 271 ? -22.625 -11.227 -10.078 1 97.69 271 PRO B C 1
ATOM 4460 O O . PRO B 1 271 ? -21.875 -11.984 -10.695 1 97.69 271 PRO B O 1
ATOM 4463 N N . LEU B 1 272 ? -23.906 -11.453 -9.977 1 98.25 272 LEU B N 1
ATOM 4464 C CA . LEU B 1 272 ? -24.562 -12.664 -10.445 1 98.25 272 LEU B CA 1
ATOM 4465 C C . LEU B 1 272 ? -24.281 -12.898 -11.922 1 98.25 272 LEU B C 1
ATOM 4467 O O . LEU B 1 272 ? -24.047 -14.039 -12.344 1 98.25 272 LEU B O 1
ATOM 4471 N N . GLU B 1 273 ? -24.297 -11.859 -12.703 1 98.38 273 GLU B N 1
ATOM 4472 C CA . GLU B 1 273 ? -24.062 -11.984 -14.141 1 98.38 273 GLU B CA 1
ATOM 4473 C C . GLU B 1 273 ? -22.703 -12.609 -14.43 1 98.38 273 GLU B C 1
ATOM 4475 O O . GLU B 1 273 ? -22.562 -13.422 -15.344 1 98.38 273 GLU B O 1
ATOM 4480 N N . LYS B 1 274 ? -21.719 -12.234 -13.656 1 98.69 274 LYS B N 1
ATOM 4481 C CA . LYS B 1 274 ? -20.375 -12.766 -13.844 1 98.69 274 LYS B CA 1
ATOM 4482 C C . LYS B 1 274 ? -20.281 -14.203 -13.352 1 98.69 274 LYS B C 1
ATOM 4484 O O . LYS B 1 274 ? -19.516 -15.008 -13.906 1 98.69 274 LYS B O 1
ATOM 4489 N N . ARG B 1 275 ? -21.016 -14.539 -12.352 1 98.81 275 ARG B N 1
ATOM 4490 C CA . ARG B 1 275 ? -21.031 -15.906 -11.852 1 98.81 275 ARG B CA 1
ATOM 4491 C C . ARG B 1 275 ? -21.656 -16.859 -12.867 1 98.81 275 ARG B C 1
ATOM 4493 O O . ARG B 1 275 ? -21.188 -17.984 -13.047 1 98.81 275 ARG B O 1
ATOM 4500 N N . VAL B 1 276 ? -22.672 -16.391 -13.531 1 98.81 276 VAL B N 1
ATOM 4501 C CA . VAL B 1 276 ? -23.281 -17.156 -14.602 1 98.81 276 VAL B CA 1
ATOM 4502 C C . VAL B 1 276 ? -22.297 -17.312 -15.758 1 98.81 276 VAL B C 1
ATOM 4504 O O . VAL B 1 276 ? -22.188 -18.406 -16.328 1 98.81 276 VAL B O 1
ATOM 4507 N N . GLU B 1 277 ? -21.625 -16.281 -16.047 1 98.88 277 GLU B N 1
ATOM 4508 C CA . GLU B 1 277 ? -20.625 -16.297 -17.109 1 98.88 277 GLU B CA 1
ATOM 4509 C C . GLU B 1 277 ? -19.531 -17.328 -16.828 1 98.88 277 GLU B C 1
ATOM 4511 O O . GLU B 1 277 ? -19.062 -18 -17.734 1 98.88 277 GLU B O 1
ATOM 4516 N N . PHE B 1 278 ? -19.188 -17.469 -15.609 1 98.88 278 PHE B N 1
ATOM 4517 C CA . PHE B 1 278 ? -18.141 -18.422 -15.242 1 98.88 278 PHE B CA 1
ATOM 4518 C C . PHE B 1 278 ? -18.562 -19.844 -15.547 1 98.88 278 PHE B C 1
ATOM 4520 O O . PHE B 1 278 ? -17.766 -20.656 -16.031 1 98.88 278 PHE B O 1
ATOM 4527 N N . VAL B 1 279 ? -19.75 -20.141 -15.242 1 98.81 279 VAL B N 1
ATOM 4528 C CA . VAL B 1 279 ? -20.266 -21.484 -15.508 1 98.81 279 VAL B CA 1
ATOM 4529 C C . VAL B 1 279 ? -20.125 -21.797 -17 1 98.81 279 VAL B C 1
ATOM 4531 O O . VAL B 1 279 ? -19.719 -22.891 -17.375 1 98.81 279 VAL B O 1
ATOM 4534 N N . LYS B 1 280 ? -20.406 -20.844 -17.844 1 98.69 280 LYS B N 1
ATOM 4535 C CA . LYS B 1 280 ? -20.281 -21.031 -19.297 1 98.69 280 LYS B CA 1
ATOM 4536 C C . LYS B 1 280 ? -18.828 -21.234 -19.703 1 98.69 280 LYS B C 1
ATOM 4538 O O . LYS B 1 280 ? -18.531 -22.016 -20.609 1 98.69 280 LYS B O 1
ATOM 4543 N N . ILE B 1 281 ? -17.969 -20.531 -19.047 1 98.81 281 ILE B N 1
ATOM 4544 C CA . ILE B 1 281 ? -16.531 -20.656 -19.328 1 98.81 281 ILE B CA 1
ATOM 4545 C C . ILE B 1 281 ? -16.062 -22.062 -18.969 1 98.81 281 ILE B C 1
ATOM 4547 O O . ILE B 1 281 ? -15.312 -22.688 -19.719 1 98.81 281 ILE B O 1
ATOM 4551 N N . VAL B 1 282 ? -16.5 -22.578 -17.812 1 98.81 282 VAL B N 1
ATOM 4552 C CA . VAL B 1 282 ? -16.125 -23.922 -17.375 1 98.81 282 VAL B CA 1
ATOM 4553 C C . VAL B 1 282 ? -16.609 -24.953 -18.375 1 98.81 282 VAL B C 1
ATOM 4555 O O . VAL B 1 282 ? -15.891 -25.891 -18.719 1 98.81 282 VAL B O 1
ATOM 4558 N N . GLU B 1 283 ? -17.797 -24.75 -18.875 1 97.94 283 GLU B N 1
ATOM 4559 C CA . GLU B 1 283 ? -18.375 -25.672 -19.844 1 97.94 283 GLU B CA 1
ATOM 4560 C C . GLU B 1 283 ? -17.578 -25.656 -21.156 1 97.94 283 GLU B C 1
ATOM 4562 O O . GLU B 1 283 ? -17.312 -26.703 -21.734 1 97.94 283 GLU B O 1
ATOM 4567 N N . LYS B 1 284 ? -17.234 -24.562 -21.5 1 98.06 284 LYS B N 1
ATOM 4568 C CA . LYS B 1 284 ? -16.516 -24.406 -22.766 1 98.06 284 LYS B CA 1
ATOM 4569 C C . LYS B 1 284 ? -15.117 -25.016 -22.672 1 98.06 284 LYS B C 1
ATOM 4571 O O . LYS B 1 284 ? -14.664 -25.688 -23.594 1 98.06 284 LYS B O 1
ATOM 4576 N N . LEU B 1 285 ? -14.383 -24.797 -21.594 1 98.12 285 LEU B N 1
ATOM 4577 C CA . LEU B 1 285 ? -13.008 -25.25 -21.422 1 98.12 285 LEU B CA 1
ATOM 4578 C C . LEU B 1 285 ? -12.969 -26.719 -21 1 98.12 285 LEU B C 1
ATOM 4580 O O . LEU B 1 285 ? -11.93 -27.375 -21.125 1 98.12 285 LEU B O 1
ATOM 4584 N N . GLY B 1 286 ? -14.094 -27.188 -20.516 1 98.25 286 GLY B N 1
ATOM 4585 C CA . GLY B 1 286 ? -14.172 -28.547 -20.016 1 98.25 286 GLY B CA 1
ATOM 4586 C C . GLY B 1 286 ? -13.984 -28.641 -18.5 1 98.25 286 GLY B C 1
ATOM 4587 O O . GLY B 1 286 ? -12.898 -28.359 -18 1 98.25 286 GLY B O 1
ATOM 4588 N N . ARG B 1 287 ? -14.969 -29.078 -17.797 1 98.19 287 ARG B N 1
ATOM 4589 C CA . ARG B 1 287 ? -14.969 -29.172 -16.328 1 98.19 287 ARG B CA 1
ATOM 4590 C C . ARG B 1 287 ? -13.797 -30 -15.828 1 98.19 287 ARG B C 1
ATOM 4592 O O . ARG B 1 287 ? -13.227 -29.703 -14.781 1 98.19 287 ARG B O 1
ATOM 4599 N N . GLU B 1 288 ? -13.375 -30.938 -16.609 1 97.62 288 GLU B N 1
ATOM 4600 C CA . GLU B 1 288 ? -12.32 -31.875 -16.219 1 97.62 288 GLU B CA 1
ATOM 4601 C C . GLU B 1 288 ? -10.977 -31.156 -16.094 1 97.62 288 GLU B C 1
ATOM 4603 O O . GLU B 1 288 ? -10.039 -31.688 -15.484 1 97.62 288 GLU B O 1
ATOM 4608 N N . ASN B 1 289 ? -10.922 -29.969 -16.656 1 98.38 289 ASN B N 1
ATOM 4609 C CA . ASN B 1 289 ? -9.664 -29.234 -16.641 1 98.38 289 ASN B CA 1
ATOM 4610 C C . ASN B 1 289 ? -9.531 -28.375 -15.391 1 98.38 289 ASN B C 1
ATOM 4612 O O . ASN B 1 289 ? -8.453 -27.859 -15.102 1 98.38 289 ASN B O 1
ATOM 4616 N N . PHE B 1 290 ? -10.641 -28.234 -14.688 1 98.81 290 PHE B N 1
ATOM 4617 C CA . PHE B 1 290 ? -10.664 -27.375 -13.508 1 98.81 290 PHE B CA 1
ATOM 4618 C C . PHE B 1 290 ? -10.43 -28.203 -12.242 1 98.81 290 PHE B C 1
ATOM 4620 O O . PHE B 1 290 ? -10.758 -29.391 -12.203 1 98.81 290 PHE B O 1
ATOM 4627 N N . VAL B 1 291 ? -9.852 -27.578 -11.25 1 98.69 291 VAL B N 1
ATOM 4628 C CA . VAL B 1 291 ? -9.688 -28.203 -9.945 1 98.69 291 VAL B CA 1
ATOM 4629 C C . VAL B 1 291 ? -11.062 -28.562 -9.375 1 98.69 291 VAL B C 1
ATOM 4631 O O . VAL B 1 291 ? -12.062 -27.938 -9.719 1 98.69 291 VAL B O 1
ATOM 4634 N N . GLY B 1 292 ? -11 -29.5 -8.508 1 97.31 292 GLY B N 1
ATOM 4635 C CA . GLY B 1 292 ? -12.227 -29.922 -7.852 1 97.31 292 GLY B CA 1
ATOM 4636 C C . GLY B 1 292 ? -12.977 -31 -8.609 1 97.31 292 GLY B C 1
ATOM 4637 O O . GLY B 1 292 ? -12.688 -31.25 -9.781 1 97.31 292 GLY B O 1
ATOM 4638 N N . LYS B 1 293 ? -13.945 -31.609 -7.945 1 95 293 LYS B N 1
ATOM 4639 C CA . LYS B 1 293 ? -14.656 -32.75 -8.523 1 95 293 LYS B CA 1
ATOM 4640 C C . LYS B 1 293 ? -16.125 -32.438 -8.727 1 95 293 LYS B C 1
ATOM 4642 O O . LYS B 1 293 ? -16.812 -33.094 -9.508 1 95 293 LYS B O 1
ATOM 4647 N N . ASN B 1 294 ? -16.578 -31.422 -8.047 1 95.06 294 ASN B N 1
ATOM 4648 C CA . ASN B 1 294 ? -18 -31.078 -8.125 1 95.06 294 ASN B CA 1
ATOM 4649 C C . ASN B 1 294 ? -18.328 -30.297 -9.398 1 95.06 294 ASN B C 1
ATOM 4651 O O . ASN B 1 294 ? -17.438 -29.656 -9.977 1 95.06 294 ASN B O 1
ATOM 4655 N N . ASP B 1 295 ? -19.531 -30.391 -9.805 1 97 295 ASP B N 1
ATOM 4656 C CA . ASP B 1 295 ? -19.984 -29.531 -10.898 1 97 295 ASP B CA 1
ATOM 4657 C C . ASP B 1 295 ? -19.969 -28.062 -10.492 1 97 295 ASP B C 1
ATOM 4659 O O . ASP B 1 295 ? -20.234 -27.734 -9.336 1 97 295 ASP B O 1
ATOM 4663 N N . VAL B 1 296 ? -19.688 -27.25 -11.453 1 98.44 296 VAL B N 1
ATOM 4664 C CA . VAL B 1 296 ? -19.703 -25.812 -11.211 1 98.44 296 VAL B CA 1
ATOM 4665 C C . VAL B 1 296 ? -21.125 -25.344 -10.969 1 98.44 296 VAL B C 1
ATOM 4667 O O . VAL B 1 296 ? -22.062 -25.797 -11.625 1 98.44 296 VAL B O 1
ATOM 4670 N N . GLN B 1 297 ? -21.375 -24.484 -10.008 1 98.06 297 GLN B N 1
ATOM 4671 C CA . GLN B 1 297 ? -22.703 -23.969 -9.664 1 98.06 297 GLN B CA 1
ATOM 4672 C C . GLN B 1 297 ? -22.75 -22.453 -9.703 1 98.06 297 GLN B C 1
ATOM 4674 O O . GLN B 1 297 ? -21.734 -21.797 -9.438 1 98.06 297 GLN B O 1
ATOM 4679 N N . VAL B 1 298 ? -23.938 -22.031 -10.164 1 97.81 298 VAL B N 1
ATOM 4680 C CA . VAL B 1 298 ? -24.188 -20.609 -9.977 1 97.81 298 VAL B CA 1
ATOM 4681 C C . VAL B 1 298 ? -24.625 -20.344 -8.539 1 97.81 298 VAL B C 1
ATOM 4683 O O . VAL B 1 298 ? -25.688 -20.797 -8.109 1 97.81 298 VAL B O 1
ATOM 4686 N N . LEU B 1 299 ? -23.781 -19.734 -7.602 1 97.88 299 LEU B N 1
ATOM 4687 C CA . LEU B 1 299 ? -24.094 -19.422 -6.211 1 97.88 299 LEU B CA 1
ATOM 4688 C C . LEU B 1 299 ? -24.844 -18.109 -6.105 1 97.88 299 LEU B C 1
ATOM 4690 O O . LEU B 1 299 ? -24.609 -17.172 -6.887 1 97.88 299 LEU B O 1
ATOM 4694 N N . ASP B 1 300 ? -25.766 -18.109 -5.164 1 97.69 300 ASP B N 1
ATOM 4695 C CA . ASP B 1 300 ? -26.5 -16.875 -4.898 1 97.69 300 ASP B CA 1
ATOM 4696 C C . ASP B 1 300 ? -25.75 -15.984 -3.914 1 97.69 300 ASP B C 1
ATOM 4698 O O . ASP B 1 300 ? -24.859 -16.453 -3.201 1 97.69 300 ASP B O 1
ATOM 4702 N N . ASP B 1 301 ? -26.156 -14.727 -3.902 1 96.69 301 ASP B N 1
ATOM 4703 C CA . ASP B 1 301 ? -25.516 -13.766 -3.008 1 96.69 301 ASP B CA 1
ATOM 4704 C C . ASP B 1 301 ? -25.531 -14.266 -1.565 1 96.69 301 ASP B C 1
ATOM 4706 O O . ASP B 1 301 ? -24.547 -14.117 -0.843 1 96.69 301 ASP B O 1
ATOM 4710 N N . ASP B 1 302 ? -26.594 -14.93 -1.186 1 96.69 302 ASP B N 1
ATOM 4711 C CA . ASP B 1 302 ? -26.797 -15.32 0.207 1 96.69 302 ASP B CA 1
ATOM 4712 C C . ASP B 1 302 ? -25.938 -16.531 0.566 1 96.69 302 ASP B C 1
ATOM 4714 O O . ASP B 1 302 ? -25.766 -16.859 1.744 1 96.69 302 ASP B O 1
ATOM 4718 N N . ASP B 1 303 ? -25.375 -17.141 -0.464 1 97.31 303 ASP B N 1
ATOM 4719 C CA . ASP B 1 303 ? -24.5 -18.297 -0.223 1 97.31 303 ASP B CA 1
ATOM 4720 C C . ASP B 1 303 ? -23.141 -17.844 0.293 1 97.31 303 ASP B C 1
ATOM 4722 O O . ASP B 1 303 ? -22.375 -18.656 0.824 1 97.31 303 ASP B O 1
ATOM 4726 N N . PHE B 1 304 ? -22.828 -16.547 0.131 1 97.75 304 PHE B N 1
ATOM 4727 C CA . PHE B 1 304 ? -21.5 -16.047 0.467 1 97.75 304 PHE B CA 1
ATOM 4728 C C . PHE B 1 304 ? -21.5 -15.414 1.854 1 97.75 304 PHE B C 1
ATOM 4730 O O . PHE B 1 304 ? -22.484 -14.789 2.262 1 97.75 304 PHE B O 1
ATOM 4737 N N . ILE B 1 305 ? -20.422 -15.609 2.531 1 97.62 305 ILE B N 1
ATOM 4738 C CA . ILE B 1 305 ? -20.203 -15.008 3.84 1 97.62 305 ILE B CA 1
ATOM 4739 C C . ILE B 1 305 ? -19.078 -13.977 3.744 1 97.62 305 ILE B C 1
ATOM 4741 O O . ILE B 1 305 ? -18 -14.266 3.221 1 97.62 305 ILE B O 1
ATOM 4745 N N . LEU B 1 306 ? -19.344 -12.797 4.184 1 96.38 306 LEU B N 1
ATOM 4746 C CA . LEU B 1 306 ? -18.344 -11.742 4.277 1 96.38 306 LEU B CA 1
ATOM 4747 C C . LEU B 1 306 ? -17.891 -11.547 5.715 1 96.38 306 LEU B C 1
ATOM 4749 O O . LEU B 1 306 ? -18.688 -11.258 6.602 1 96.38 306 LEU B O 1
ATOM 4753 N N . VAL B 1 307 ? -16.609 -11.703 5.895 1 96.12 307 VAL B N 1
ATOM 4754 C CA . VAL B 1 307 ? -16.031 -11.578 7.227 1 96.12 307 VAL B CA 1
ATOM 4755 C C . VAL B 1 307 ? -15.375 -10.211 7.379 1 96.12 307 VAL B C 1
ATOM 4757 O O . VAL B 1 307 ? -14.5 -9.844 6.594 1 96.12 307 VAL B O 1
ATOM 4760 N N . SER B 1 308 ? -15.781 -9.445 8.367 1 90.94 308 SER B N 1
ATOM 4761 C CA . SER B 1 308 ? -15.227 -8.109 8.586 1 90.94 308 SER B CA 1
ATOM 4762 C C . SER B 1 308 ? -14.25 -8.102 9.758 1 90.94 308 SER B C 1
ATOM 4764 O O . SER B 1 308 ? -13.305 -7.305 9.773 1 90.94 308 SER B O 1
ATOM 4766 N N . ARG B 1 309 ? -14.75 -8.914 10.805 1 83.69 309 ARG B N 1
ATOM 4767 C CA . ARG B 1 309 ? -13.953 -8.914 12.031 1 83.69 309 ARG B CA 1
ATOM 4768 C C . ARG B 1 309 ? -13.289 -10.266 12.258 1 83.69 309 ARG B C 1
ATOM 4770 O O . ARG B 1 309 ? -13.883 -11.312 11.969 1 83.69 309 ARG B O 1
ATOM 4777 N N . TYR B 1 310 ? -12.016 -10.477 11.992 1 75.19 310 TYR B N 1
ATOM 4778 C CA . TYR B 1 310 ? -11.211 -11.641 12.383 1 75.19 310 TYR B CA 1
ATOM 4779 C C . TYR B 1 310 ? -9.789 -11.219 12.734 1 75.19 310 TYR B C 1
ATOM 4781 O O . TYR B 1 310 ? -9.258 -10.258 12.18 1 75.19 310 TYR B O 1
#